Protein AF-A0A6L2PWD6-F1 (afdb_monomer_lite)

Organism: Coptotermes formosanus (NCBI:txid36987)

Sequence (411 aa):
MPAVRTTLQFIATTRFLRISVSFCFNKLVTSASYWLQGIKLAVLQILGAVCVGLIATYVKHRNPLYYTEVLFFLLVATAFLITTTCLLLSSFLSFITASMIHKTLFEVLYHAVAFILYLVAGIVLLVEIKNHDRYDYYKAYLAAAIIGLVNAALYILSTVFAIRTYRGAALLVLTFEDEECLKTSQILQLRYVHERRSEPHCADDDRLDHTSVHRSSRMSQPVVMGKRIVGRPRIVTVGQGGVESGRGGLHCCCCTCCTCVNLQFLRTLEGRLKLCEVLLAAVCQSLVLNYGTSHSQTLGPSYDGFLTTVSSCLLTASTLLACYLLSAKSIGLLRSSLFETLFNAVAALLYFSSSSYLSYAVNVFLRPLYLVTPFFQVYPAMTAVYILGLVLGVLHGYDAYLAYGQFRGYG

Structure (mmCIF, N/CA/C/O backbone):
data_AF-A0A6L2PWD6-F1
#
_entry.id   AF-A0A6L2PWD6-F1
#
loop_
_atom_site.group_PDB
_atom_site.id
_atom_site.type_symbol
_atom_site.label_atom_id
_atom_site.label_alt_id
_atom_site.label_comp_id
_atom_site.label_asym_id
_atom_site.label_entity_id
_atom_site.label_seq_id
_atom_site.pdbx_PDB_ins_code
_atom_site.Cartn_x
_atom_site.Cartn_y
_atom_site.Cartn_z
_atom_site.occupancy
_atom_site.B_iso_or_equiv
_atom_site.auth_seq_id
_atom_site.auth_comp_id
_atom_site.auth_asym_id
_atom_site.auth_atom_id
_atom_site.pdbx_PDB_model_num
ATOM 1 N N . MET A 1 1 ? -33.132 11.029 63.924 1.00 52.91 1 MET A N 1
ATOM 2 C CA . MET A 1 1 ? -31.901 10.511 63.279 1.00 52.91 1 MET A CA 1
ATOM 3 C C . MET A 1 1 ? -31.455 11.393 62.096 1.00 52.91 1 MET A C 1
ATOM 5 O O . MET A 1 1 ? -31.607 10.990 60.950 1.00 52.91 1 MET A O 1
ATOM 9 N N . PRO A 1 2 ? -30.923 12.606 62.331 1.00 53.41 2 PRO A N 1
ATOM 10 C CA . PRO A 1 2 ? -30.454 13.494 61.256 1.00 53.41 2 PRO A CA 1
ATOM 11 C C . PRO A 1 2 ? -28.992 13.250 60.819 1.00 53.41 2 PRO A C 1
ATOM 13 O O . PRO A 1 2 ? -28.627 13.608 59.705 1.00 53.41 2 PRO A O 1
ATOM 16 N N . ALA A 1 3 ? -28.171 12.587 61.645 1.00 49.97 3 ALA A N 1
ATOM 17 C CA . ALA A 1 3 ? -26.729 12.426 61.407 1.00 49.97 3 ALA A CA 1
ATOM 18 C C . ALA A 1 3 ? -26.349 11.434 60.284 1.00 49.97 3 ALA A C 1
ATOM 20 O O . ALA A 1 3 ? -25.273 11.544 59.706 1.00 49.97 3 ALA A O 1
ATOM 21 N N . VAL A 1 4 ? -27.229 10.483 59.944 1.00 53.06 4 VAL A N 1
ATOM 22 C CA . VAL A 1 4 ? -26.974 9.472 58.892 1.00 53.06 4 VAL A CA 1
ATOM 23 C C . VAL A 1 4 ? -27.249 10.033 57.488 1.00 53.06 4 VAL A C 1
ATOM 25 O O . VAL A 1 4 ? -26.661 9.600 56.497 1.00 53.06 4 VAL A O 1
ATOM 28 N N . ARG A 1 5 ? -28.123 11.044 57.379 1.00 51.94 5 ARG A N 1
ATOM 29 C CA . ARG A 1 5 ? -28.508 11.638 56.088 1.00 51.94 5 ARG A CA 1
ATOM 30 C C . ARG A 1 5 ? -27.411 12.543 55.520 1.00 51.94 5 ARG A C 1
ATOM 32 O O . ARG A 1 5 ? -27.207 12.569 54.309 1.00 51.94 5 ARG A O 1
ATOM 39 N N . THR A 1 6 ? -26.676 13.233 56.391 1.00 53.25 6 THR A N 1
ATOM 40 C CA . THR A 1 6 ? -25.564 14.121 56.022 1.00 53.25 6 THR A CA 1
ATOM 41 C C . THR A 1 6 ? -24.318 13.354 55.578 1.00 53.25 6 THR A C 1
ATOM 43 O O . THR A 1 6 ? -23.662 13.764 54.622 1.00 53.25 6 THR A O 1
ATOM 46 N N . THR A 1 7 ? -24.022 12.195 56.173 1.00 56.25 7 THR A N 1
ATOM 47 C CA . THR A 1 7 ? -22.880 11.350 55.770 1.00 56.25 7 THR A CA 1
ATOM 48 C C . THR A 1 7 ? -23.077 10.726 54.384 1.00 56.25 7 THR A C 1
ATOM 50 O O . THR A 1 7 ? -22.146 10.700 53.579 1.00 56.25 7 THR A O 1
ATOM 53 N N . LEU A 1 8 ? -24.299 10.299 54.050 1.00 52.94 8 LEU A N 1
ATOM 54 C CA . LEU A 1 8 ? -24.634 9.755 52.726 1.00 52.94 8 LEU A CA 1
ATOM 55 C C . LEU A 1 8 ? -24.554 10.808 51.609 1.00 52.94 8 LEU A C 1
ATOM 57 O O . LEU A 1 8 ? -24.050 10.511 50.524 1.00 52.94 8 LEU A O 1
ATOM 61 N N . GLN A 1 9 ? -24.975 12.051 51.873 1.00 51.41 9 GLN A N 1
ATOM 62 C CA . GLN A 1 9 ? -24.826 13.148 50.908 1.00 51.41 9 GLN A CA 1
ATOM 63 C C . GLN A 1 9 ? -23.359 13.531 50.676 1.00 51.41 9 GLN A C 1
ATOM 65 O O . GLN A 1 9 ? -22.987 13.829 49.539 1.00 51.41 9 GLN A O 1
ATOM 70 N N . PHE A 1 10 ? -22.513 13.458 51.709 1.00 49.25 10 PHE A N 1
ATOM 71 C CA . PHE A 1 10 ? -21.080 13.747 51.598 1.00 49.25 10 PHE A CA 1
ATOM 72 C C . PHE A 1 10 ? -20.318 12.668 50.803 1.00 49.25 10 PHE A C 1
ATOM 74 O O . PHE A 1 10 ? -19.441 12.976 49.994 1.00 49.25 10 PHE A O 1
ATOM 81 N N . ILE A 1 11 ? -20.690 11.390 50.950 1.00 55.94 11 ILE A N 1
ATOM 82 C CA . ILE A 1 11 ? -20.108 10.284 50.165 1.00 55.94 11 ILE A CA 1
ATOM 83 C C . ILE A 1 11 ? -20.563 10.345 48.697 1.00 55.94 11 ILE A C 1
ATOM 85 O O . ILE A 1 11 ? -19.766 10.110 47.786 1.00 55.94 11 ILE A O 1
ATOM 89 N N . ALA A 1 12 ? -21.827 10.696 48.443 1.00 49.12 12 ALA A N 1
ATOM 90 C CA . ALA A 1 12 ? -22.337 10.848 47.082 1.00 49.12 12 ALA A CA 1
ATOM 91 C C . ALA A 1 12 ? -21.657 12.012 46.340 1.00 49.12 12 ALA A C 1
ATOM 93 O O . ALA A 1 12 ? -21.231 11.844 45.198 1.00 49.12 12 ALA A O 1
ATOM 94 N N . THR A 1 13 ? -21.481 13.163 46.997 1.00 47.75 13 THR A N 1
ATOM 95 C CA . THR A 1 13 ? -20.824 14.341 46.401 1.00 47.75 13 THR A CA 1
ATOM 96 C C . THR A 1 13 ? -19.326 14.136 46.187 1.00 47.75 13 THR A C 1
ATOM 98 O O . THR A 1 13 ? -18.823 14.490 45.124 1.00 47.75 13 THR A O 1
ATOM 101 N N . THR A 1 14 ? -18.612 13.484 47.111 1.00 47.94 14 THR A N 1
ATOM 102 C CA . THR A 1 14 ? -17.181 13.158 46.924 1.00 47.94 14 THR A CA 1
ATOM 103 C C . THR A 1 14 ? -16.942 12.133 45.810 1.00 47.94 14 THR A C 1
ATOM 105 O O . THR A 1 14 ? -15.979 12.274 45.049 1.00 47.94 14 THR A O 1
ATOM 108 N N . ARG A 1 15 ? -17.834 11.146 45.632 1.00 46.97 15 ARG A N 1
ATOM 109 C CA . ARG A 1 15 ? -17.789 10.230 44.475 1.00 46.97 15 ARG A CA 1
ATOM 110 C C . ARG A 1 15 ? -18.096 10.951 43.160 1.00 46.97 15 ARG A C 1
ATOM 112 O O . ARG A 1 15 ? -17.385 10.731 42.183 1.00 46.97 15 ARG A O 1
ATOM 119 N N . PHE A 1 16 ? -19.078 11.852 43.141 1.00 45.06 16 PHE A N 1
ATOM 120 C CA . PHE A 1 16 ? -19.415 12.638 41.948 1.00 45.06 16 PHE A CA 1
ATOM 121 C C . PHE A 1 16 ? -18.285 13.602 41.548 1.00 45.06 16 PHE A C 1
ATOM 123 O O . PHE A 1 16 ? -17.972 13.726 40.365 1.00 45.06 16 PHE A O 1
ATOM 130 N N . LEU A 1 17 ? -17.604 14.219 42.524 1.00 41.97 17 LEU A N 1
ATOM 131 C CA . LEU A 1 17 ? -16.454 15.094 42.275 1.00 41.97 17 LEU A CA 1
ATOM 132 C C . LEU A 1 17 ? -15.250 14.311 41.729 1.00 41.97 17 LEU A C 1
ATOM 134 O O . LEU A 1 17 ? -14.624 14.758 40.771 1.00 41.97 17 LEU A O 1
ATOM 138 N N . ARG A 1 18 ? -14.956 13.116 42.269 1.00 45.34 18 ARG A N 1
ATOM 139 C CA . ARG A 1 18 ? -13.906 12.231 41.721 1.00 45.34 18 ARG A CA 1
ATOM 140 C C . ARG A 1 18 ? -14.203 11.806 40.285 1.00 45.34 18 ARG A C 1
ATOM 142 O O . ARG A 1 18 ? -13.288 11.805 39.467 1.00 45.34 18 ARG A O 1
ATOM 149 N N . ILE A 1 19 ? -15.459 11.487 39.971 1.00 51.38 19 ILE A N 1
ATOM 150 C CA . ILE A 1 19 ? -15.873 11.106 38.614 1.00 51.38 19 ILE A CA 1
ATOM 151 C C . ILE A 1 19 ? -15.747 12.304 37.665 1.00 51.38 19 ILE A C 1
ATOM 153 O O . ILE A 1 19 ? -15.137 12.162 36.611 1.00 51.38 19 ILE A O 1
ATOM 157 N N . SER A 1 20 ? -16.216 13.497 38.047 1.00 42.19 20 SER A N 1
ATOM 158 C CA . SER A 1 20 ? -16.103 14.705 37.211 1.00 42.19 20 SER A CA 1
ATOM 159 C C . SER A 1 20 ? -14.659 15.164 36.991 1.00 42.19 20 SER A C 1
ATOM 161 O O . SER A 1 20 ? -14.301 15.514 35.867 1.00 42.19 20 SER A O 1
ATOM 163 N N . VAL A 1 21 ? -13.806 15.132 38.021 1.00 48.25 21 VAL A N 1
ATOM 164 C CA . VAL A 1 21 ? -12.384 15.505 37.893 1.00 48.25 21 VAL A CA 1
ATOM 165 C C . VAL A 1 21 ? -11.630 14.471 37.055 1.00 48.25 21 VAL A C 1
ATOM 167 O O . VAL A 1 21 ? -10.855 14.851 36.180 1.00 48.25 21 VAL A O 1
ATOM 170 N N . SER A 1 22 ? -11.914 13.177 37.234 1.00 46.53 22 SER A N 1
ATOM 171 C CA . SER A 1 22 ? -11.350 12.117 36.392 1.00 46.53 22 SER A CA 1
ATOM 172 C C . SER A 1 22 ? -11.818 12.234 34.937 1.00 46.53 22 SER A C 1
ATOM 174 O O . SER A 1 22 ? -11.006 12.085 34.030 1.00 46.53 22 SER A O 1
ATOM 176 N N . PHE A 1 23 ? -13.081 12.597 34.688 1.00 46.75 23 PHE A N 1
ATOM 177 C CA . PHE A 1 23 ? -13.631 12.786 33.340 1.00 46.75 23 PHE A CA 1
ATOM 178 C C . PHE A 1 23 ? -13.054 14.024 32.635 1.00 46.75 23 PHE A C 1
ATOM 180 O O . PHE A 1 23 ? -12.768 13.980 31.438 1.00 46.75 23 PHE A O 1
ATOM 187 N N . CYS A 1 24 ? -12.837 15.118 33.373 1.00 41.25 24 CYS A N 1
ATOM 188 C CA . CYS A 1 24 ? -12.246 16.347 32.842 1.00 41.25 24 CYS A CA 1
ATOM 189 C C . CYS A 1 24 ? -10.737 16.185 32.580 1.00 41.25 24 CYS A C 1
ATOM 191 O O . CYS A 1 24 ? -10.249 16.574 31.520 1.00 41.25 24 CYS A O 1
ATOM 193 N N . PHE A 1 25 ? -10.015 15.510 33.483 1.00 46.34 25 PHE A N 1
ATOM 194 C CA . PHE A 1 25 ? -8.603 15.169 33.298 1.00 46.34 25 PHE A CA 1
ATOM 195 C C . PHE A 1 25 ? -8.406 14.163 32.154 1.00 46.34 25 PHE A C 1
ATOM 197 O O . PHE A 1 25 ? -7.525 14.359 31.321 1.00 46.34 25 PHE A O 1
ATOM 204 N N . ASN A 1 26 ? -9.282 13.156 32.016 1.00 51.09 26 ASN A N 1
ATOM 205 C CA . ASN A 1 26 ? -9.269 12.272 30.847 1.00 51.09 26 ASN A CA 1
ATOM 206 C C . ASN A 1 26 ? -9.539 13.046 29.556 1.00 51.09 26 ASN A C 1
ATOM 208 O O . ASN A 1 26 ? -8.840 12.823 28.576 1.00 51.09 26 ASN A O 1
ATOM 212 N N . LYS A 1 27 ? -10.496 13.984 29.525 1.00 47.41 27 LYS A N 1
ATOM 213 C CA . LYS A 1 27 ? -10.751 14.815 28.332 1.00 47.41 27 LYS A CA 1
ATOM 214 C C . LYS A 1 27 ? -9.564 15.710 27.950 1.00 47.41 27 LYS A C 1
ATOM 216 O O . LYS A 1 27 ? -9.319 15.890 26.760 1.00 47.41 27 LYS A O 1
ATOM 221 N N . LEU A 1 28 ? -8.822 16.235 28.925 1.00 46.72 28 LEU A N 1
ATOM 222 C CA . LEU A 1 28 ? -7.662 17.103 28.686 1.00 46.72 28 LEU A CA 1
ATOM 223 C C . LEU A 1 28 ? -6.397 16.314 28.289 1.00 46.72 28 LEU A C 1
ATOM 225 O O . LEU A 1 28 ? -5.666 16.713 27.387 1.00 46.72 28 LEU A O 1
ATOM 229 N N . VAL A 1 29 ? -6.152 15.162 28.918 1.00 56.53 29 VAL A N 1
ATOM 230 C CA . VAL A 1 29 ? -5.028 14.273 28.569 1.00 56.53 29 VAL A CA 1
ATOM 231 C C . VAL A 1 29 ? -5.265 13.591 27.221 1.00 56.53 29 VAL A C 1
ATOM 233 O O . VAL A 1 29 ? -4.333 13.430 26.429 1.00 56.53 29 VAL A O 1
ATOM 236 N N . THR A 1 30 ? -6.515 13.229 26.918 1.00 56.75 30 THR A N 1
ATOM 237 C CA . THR A 1 30 ? -6.863 12.673 25.607 1.00 56.75 30 THR A CA 1
ATOM 238 C C . THR A 1 30 ? -6.710 13.719 24.508 1.00 56.75 30 THR A C 1
ATOM 240 O O . THR A 1 30 ? -6.060 13.411 23.514 1.00 56.75 30 THR A O 1
ATOM 243 N N . SER A 1 31 ? -7.175 14.963 24.700 1.00 58.38 31 SER A N 1
ATOM 244 C CA . SER A 1 31 ? -7.004 16.025 23.696 1.00 58.38 31 SER A CA 1
ATOM 245 C C . SER A 1 31 ? -5.532 16.284 23.356 1.00 58.38 31 SER A C 1
ATOM 247 O O . SER A 1 31 ? -5.183 16.277 22.177 1.00 58.38 31 SER A O 1
ATOM 249 N N . ALA A 1 32 ? -4.650 16.403 24.352 1.00 62.75 32 ALA A N 1
ATOM 250 C CA . ALA A 1 32 ? -3.212 16.589 24.131 1.00 62.75 32 ALA A CA 1
ATOM 251 C C . ALA A 1 32 ? -2.544 15.388 23.428 1.00 62.75 32 ALA A C 1
ATOM 253 O O . ALA A 1 32 ? -1.686 15.568 22.561 1.00 62.75 32 ALA A O 1
ATOM 254 N N . SER A 1 33 ? -2.967 14.162 23.752 1.00 64.44 33 SER A N 1
ATOM 255 C CA . SER A 1 33 ? -2.439 12.940 23.129 1.00 64.44 33 SER A CA 1
ATOM 256 C C . SER A 1 33 ? -2.807 12.834 21.642 1.00 64.44 33 SER A C 1
ATOM 258 O O . SER A 1 33 ? -1.987 12.373 20.847 1.00 64.44 33 SER A O 1
ATOM 260 N N . TYR A 1 34 ? -3.994 13.309 21.240 1.00 65.69 34 TYR A N 1
ATOM 261 C CA . TYR A 1 34 ? -4.423 13.315 19.833 1.00 65.69 34 TYR A CA 1
ATOM 262 C C . TYR A 1 34 ? -3.599 14.268 18.971 1.00 65.69 34 TYR A C 1
ATOM 264 O O . TYR A 1 34 ? -3.150 13.883 17.891 1.00 65.69 34 TYR A O 1
ATOM 272 N N . TRP A 1 35 ? -3.362 15.489 19.455 1.00 69.88 35 TRP A N 1
ATOM 273 C CA . TRP A 1 35 ? -2.534 16.466 18.744 1.00 69.88 35 TRP A CA 1
ATOM 274 C C . TRP A 1 35 ? -1.108 15.958 18.566 1.00 69.88 35 TRP A C 1
ATOM 276 O O . TRP A 1 35 ? -0.559 16.031 17.469 1.00 69.88 35 TRP A O 1
ATOM 286 N N . LEU A 1 36 ? -0.536 15.362 19.613 1.00 73.38 36 LEU A N 1
ATOM 287 C CA . LEU A 1 36 ? 0.800 14.786 19.544 1.00 73.38 36 LEU A CA 1
ATOM 288 C C . LEU A 1 36 ? 0.881 13.653 18.509 1.00 73.38 36 LEU A C 1
ATOM 290 O O . LEU A 1 36 ? 1.866 13.558 17.781 1.00 73.38 36 LEU A O 1
ATOM 294 N N . GLN A 1 37 ? -0.151 12.812 18.412 1.00 73.25 37 GLN A N 1
ATOM 295 C CA . GLN A 1 37 ? -0.189 11.719 17.443 1.00 73.25 37 GLN A CA 1
ATOM 296 C C . GLN A 1 37 ? -0.350 12.223 16.004 1.00 73.25 37 GLN A C 1
ATOM 298 O O . GLN A 1 37 ? 0.403 11.807 15.124 1.00 73.25 37 GLN A O 1
ATOM 303 N N . GLY A 1 38 ? -1.263 13.168 15.769 1.00 76.44 38 GLY A N 1
ATOM 304 C CA . GLY A 1 38 ? -1.427 13.798 14.457 1.00 76.44 38 GLY A CA 1
ATOM 305 C C . GLY A 1 38 ? -0.142 14.474 13.974 1.00 76.44 38 GLY A C 1
ATOM 306 O O . GLY A 1 38 ? 0.247 14.299 12.821 1.00 76.44 38 GLY A O 1
ATOM 307 N N . ILE A 1 39 ? 0.572 15.166 14.871 1.00 80.69 39 ILE A N 1
ATOM 308 C CA . ILE A 1 39 ? 1.864 15.797 14.564 1.00 80.69 39 ILE A CA 1
ATOM 309 C C . ILE A 1 39 ? 2.920 14.748 14.197 1.00 80.69 39 ILE A C 1
ATOM 311 O O . ILE A 1 39 ? 3.618 14.928 13.202 1.00 80.69 39 ILE A O 1
ATOM 315 N N . LYS A 1 40 ? 3.027 13.633 14.937 1.00 84.12 40 LYS A N 1
ATOM 316 C CA . LYS A 1 40 ? 3.969 12.548 14.596 1.00 84.12 40 LYS A CA 1
ATOM 317 C C . LYS A 1 40 ? 3.725 12.014 13.188 1.00 84.12 40 LYS A C 1
ATOM 319 O O . LYS A 1 40 ? 4.667 11.929 12.403 1.00 84.12 40 LYS A O 1
ATOM 324 N N . LEU A 1 41 ? 2.472 11.689 12.859 1.00 83.06 41 LEU A N 1
ATOM 325 C CA . LEU A 1 41 ? 2.127 11.188 11.528 1.00 83.06 41 LEU A CA 1
ATOM 326 C C . LEU A 1 41 ? 2.394 12.245 10.448 1.00 83.06 41 LEU A C 1
ATOM 328 O O . LEU A 1 41 ? 2.898 11.898 9.386 1.00 83.06 41 LEU A O 1
ATOM 332 N N . ALA A 1 42 ? 2.120 13.525 10.717 1.00 85.00 42 ALA A N 1
ATOM 333 C CA . ALA A 1 42 ? 2.404 14.608 9.778 1.00 85.00 42 ALA A CA 1
ATOM 334 C C . ALA A 1 42 ? 3.911 14.763 9.503 1.00 85.00 42 ALA A C 1
ATOM 336 O O . ALA A 1 42 ? 4.309 14.914 8.351 1.00 85.00 42 ALA A O 1
ATOM 337 N N . VAL A 1 43 ? 4.762 14.666 10.530 1.00 88.38 43 VAL A N 1
ATOM 338 C CA . VAL A 1 43 ? 6.226 14.715 10.366 1.00 88.38 43 VAL A CA 1
ATOM 339 C C . VAL A 1 43 ? 6.727 13.526 9.540 1.00 88.38 43 VAL A C 1
ATOM 341 O O . VAL A 1 43 ? 7.479 13.723 8.584 1.00 88.38 43 VAL A O 1
ATOM 344 N N . LEU A 1 44 ? 6.272 12.307 9.856 1.00 88.81 44 LEU A N 1
ATOM 345 C CA . LEU A 1 44 ? 6.605 11.094 9.094 1.00 88.81 44 LEU A CA 1
ATOM 346 C C . LEU A 1 44 ? 6.163 11.207 7.626 1.00 88.81 44 LEU A C 1
ATOM 348 O O . LEU A 1 44 ? 6.909 10.844 6.716 1.00 88.81 44 LEU A O 1
ATOM 352 N N . GLN A 1 45 ? 4.972 11.762 7.393 1.00 89.75 45 GLN A N 1
ATOM 353 C CA . GLN A 1 45 ? 4.418 11.996 6.063 1.00 89.75 45 GLN A CA 1
ATOM 354 C C . GLN A 1 45 ? 5.255 12.996 5.259 1.00 89.75 45 GLN A C 1
ATOM 356 O O . GLN A 1 45 ? 5.551 12.743 4.093 1.00 89.75 45 GLN A O 1
ATOM 361 N N . ILE A 1 46 ? 5.650 14.121 5.863 1.00 91.81 46 ILE A N 1
ATOM 362 C CA . ILE A 1 46 ? 6.460 15.146 5.190 1.00 91.81 46 ILE A CA 1
ATOM 363 C C . ILE A 1 46 ? 7.822 14.566 4.800 1.00 91.81 46 ILE A C 1
ATOM 365 O O . ILE A 1 46 ? 8.239 14.711 3.652 1.00 91.81 46 ILE A O 1
ATOM 369 N N . LEU A 1 47 ? 8.492 13.857 5.713 1.00 89.75 47 LEU A N 1
ATOM 370 C CA . LEU A 1 47 ? 9.780 13.219 5.421 1.00 89.75 47 LEU A CA 1
ATOM 371 C C . LEU A 1 47 ? 9.654 12.152 4.327 1.00 89.75 47 LEU A C 1
ATOM 373 O O . LEU A 1 47 ? 10.471 12.116 3.407 1.00 89.75 47 LEU A O 1
ATOM 377 N N . GLY A 1 48 ? 8.601 11.332 4.374 1.00 88.38 48 GLY A N 1
ATOM 378 C CA . GLY A 1 48 ? 8.296 10.367 3.319 1.00 88.38 48 GLY A CA 1
ATOM 379 C C . GLY A 1 48 ? 8.066 11.033 1.958 1.00 88.38 48 GLY A C 1
ATOM 380 O O . GLY A 1 48 ? 8.616 10.577 0.956 1.00 88.38 48 GLY A O 1
ATOM 381 N N . ALA A 1 49 ? 7.312 12.135 1.915 1.00 90.50 49 ALA A N 1
ATOM 382 C CA . ALA A 1 49 ? 7.031 12.872 0.684 1.00 90.50 49 ALA A CA 1
ATOM 383 C C . ALA A 1 49 ? 8.305 13.484 0.086 1.00 90.50 49 ALA A C 1
ATOM 385 O O . ALA A 1 49 ? 8.516 13.404 -1.125 1.00 90.50 49 ALA A O 1
ATOM 386 N N . VAL A 1 50 ? 9.184 14.032 0.933 1.00 92.00 50 VAL A N 1
ATOM 387 C CA . VAL A 1 50 ? 10.499 14.541 0.518 1.00 92.00 50 VAL A CA 1
ATOM 388 C C . VAL A 1 50 ? 11.358 13.414 -0.061 1.00 92.00 50 VAL A C 1
ATOM 390 O O . VAL A 1 50 ? 11.934 13.596 -1.132 1.00 92.00 50 VAL A O 1
ATOM 393 N N . CYS A 1 51 ? 11.395 12.234 0.570 1.00 88.50 51 CYS A N 1
ATOM 394 C CA . CYS A 1 51 ? 12.105 11.067 0.031 1.00 88.50 51 CYS A CA 1
ATOM 395 C C . CYS A 1 51 ? 11.598 10.669 -1.359 1.00 88.50 51 CYS A C 1
ATOM 397 O O . CYS A 1 51 ? 12.396 10.503 -2.282 1.00 88.50 51 CYS A O 1
ATOM 399 N N . VAL A 1 52 ? 10.279 10.528 -1.520 1.00 89.25 52 VAL A N 1
ATOM 400 C CA . VAL A 1 52 ? 9.675 10.143 -2.804 1.00 89.25 52 VAL A CA 1
ATOM 401 C C . VAL A 1 52 ? 9.947 11.207 -3.872 1.00 89.25 52 VAL A C 1
ATOM 403 O O . VAL A 1 52 ? 10.352 10.858 -4.978 1.00 89.25 52 VAL A O 1
ATOM 406 N N . GLY A 1 53 ? 9.803 12.495 -3.543 1.00 86.69 53 GLY A N 1
ATOM 407 C CA . GLY A 1 53 ? 10.072 13.602 -4.467 1.00 86.69 53 GLY A CA 1
ATOM 408 C C . GLY A 1 53 ? 11.539 13.689 -4.901 1.00 86.69 53 GLY A C 1
ATOM 409 O O . GLY A 1 53 ? 11.828 13.874 -6.088 1.00 86.69 53 GLY A O 1
ATOM 410 N N . LEU A 1 54 ? 12.475 13.490 -3.967 1.00 86.88 54 LEU A N 1
ATOM 411 C CA . LEU A 1 54 ? 13.904 13.420 -4.278 1.00 86.88 54 LEU A CA 1
ATOM 412 C C . LEU A 1 54 ? 14.193 12.245 -5.212 1.00 86.88 54 LEU A C 1
ATOM 414 O O . LEU A 1 54 ? 14.798 12.434 -6.255 1.00 86.88 54 LEU A O 1
ATOM 418 N N . ILE A 1 55 ? 13.719 11.038 -4.921 1.00 84.19 55 ILE A N 1
ATOM 419 C CA . ILE A 1 55 ? 13.996 9.898 -5.805 1.00 84.19 55 ILE A CA 1
ATOM 420 C C . ILE A 1 55 ? 13.344 10.090 -7.186 1.00 84.19 55 ILE A C 1
ATOM 422 O O . ILE A 1 55 ? 14.004 9.886 -8.206 1.00 84.19 55 ILE A O 1
ATOM 426 N N . ALA A 1 56 ? 12.091 10.552 -7.239 1.00 81.69 56 ALA A N 1
ATOM 427 C CA . ALA A 1 56 ? 11.342 10.722 -8.485 1.00 81.69 56 ALA A CA 1
ATOM 428 C C . ALA A 1 56 ? 11.993 11.722 -9.458 1.00 81.69 56 ALA A C 1
ATOM 430 O O . ALA A 1 56 ? 12.013 11.483 -10.666 1.00 81.69 56 ALA A O 1
ATOM 431 N N . THR A 1 57 ? 12.569 12.818 -8.954 1.00 81.56 57 THR A N 1
ATOM 432 C CA . THR A 1 57 ? 13.242 13.822 -9.802 1.00 81.56 57 THR A CA 1
ATOM 433 C C . THR A 1 57 ? 14.514 13.280 -10.461 1.00 81.56 57 THR A C 1
ATOM 435 O O . THR A 1 57 ? 14.797 13.602 -11.618 1.00 81.56 57 THR A O 1
ATOM 438 N N . TYR A 1 58 ? 15.247 12.400 -9.775 1.00 75.56 58 TYR A N 1
ATOM 439 C CA . TYR A 1 58 ? 16.519 11.854 -10.258 1.00 75.56 58 TYR A CA 1
ATOM 440 C C . TYR A 1 58 ? 16.389 10.528 -11.029 1.00 75.56 58 TYR A C 1
ATOM 442 O O . TYR A 1 58 ? 17.318 10.143 -11.742 1.00 75.56 58 TYR A O 1
ATOM 450 N N . VAL A 1 59 ? 15.237 9.848 -10.966 1.00 69.56 59 VAL A N 1
ATOM 451 C CA . VAL A 1 59 ? 14.950 8.647 -11.780 1.00 69.56 59 VAL A CA 1
ATOM 452 C C . VAL A 1 59 ? 14.900 8.963 -13.284 1.00 69.56 59 VAL A C 1
ATOM 454 O O . VAL A 1 59 ? 15.300 8.129 -14.092 1.00 69.56 59 VAL A O 1
ATOM 457 N N . LYS A 1 60 ? 14.516 10.187 -13.678 1.00 62.72 60 LYS A N 1
ATOM 458 C CA . LYS A 1 60 ? 14.335 10.592 -15.089 1.00 62.72 60 LYS A CA 1
ATOM 459 C C . LYS A 1 60 ? 15.610 10.527 -15.958 1.00 62.72 60 LYS A C 1
ATOM 461 O O . LYS A 1 60 ? 15.498 10.483 -17.176 1.00 62.72 60 LYS A O 1
ATOM 466 N N . HIS A 1 61 ? 16.806 10.515 -15.364 1.00 58.25 61 HIS A N 1
ATOM 467 C CA . HIS A 1 61 ? 18.089 10.634 -16.083 1.00 58.25 61 HIS A CA 1
ATOM 468 C C . HIS A 1 61 ? 18.914 9.326 -16.142 1.00 58.25 61 HIS A C 1
ATOM 470 O O . HIS A 1 61 ? 20.139 9.382 -16.239 1.00 58.25 61 HIS A O 1
ATOM 476 N N . ARG A 1 62 ? 18.302 8.138 -16.013 1.00 56.84 62 ARG A N 1
ATOM 477 C CA . ARG A 1 62 ? 19.052 6.936 -15.591 1.00 56.84 62 ARG A CA 1
ATOM 478 C C . ARG A 1 62 ? 19.430 5.874 -16.622 1.00 56.84 62 ARG A C 1
ATOM 480 O O . ARG A 1 62 ? 18.684 5.533 -17.529 1.00 56.84 62 ARG A O 1
ATOM 487 N N . ASN A 1 63 ? 20.577 5.261 -16.295 1.00 55.53 63 ASN A N 1
ATOM 488 C CA . ASN A 1 63 ? 21.123 3.996 -16.787 1.00 55.53 63 ASN A CA 1
ATOM 489 C C . ASN A 1 63 ? 20.479 2.772 -16.079 1.00 55.53 63 ASN A C 1
ATOM 491 O O . ASN A 1 63 ? 20.196 2.860 -14.880 1.00 55.53 63 ASN A O 1
ATOM 495 N N . PRO A 1 64 ? 20.316 1.620 -16.764 1.00 57.19 64 PRO A N 1
ATOM 496 C CA . PRO A 1 64 ? 19.590 0.429 -16.280 1.00 57.19 64 PRO A CA 1
ATOM 497 C C . PRO A 1 64 ? 20.137 -0.233 -15.005 1.00 57.19 64 PRO A C 1
ATOM 499 O O . PRO A 1 64 ? 19.367 -0.827 -14.258 1.00 57.19 64 PRO A O 1
ATOM 502 N N . LEU A 1 65 ? 21.443 -0.133 -14.736 1.00 52.62 65 LEU A N 1
ATOM 503 C CA . LEU A 1 65 ? 22.113 -0.931 -13.695 1.00 52.62 65 LEU A CA 1
ATOM 504 C C . LEU A 1 65 ? 21.721 -0.570 -12.248 1.00 52.62 65 LEU A C 1
ATOM 506 O O . LEU A 1 65 ? 21.805 -1.420 -11.377 1.00 52.62 65 LEU A O 1
ATOM 510 N N . TYR A 1 66 ? 21.243 0.652 -11.989 1.00 58.44 66 TYR A N 1
ATOM 511 C CA . TYR A 1 66 ? 20.947 1.152 -10.629 1.00 58.44 66 TYR A CA 1
ATOM 512 C C . TYR A 1 66 ? 19.461 1.116 -10.267 1.00 58.44 66 TYR A C 1
ATOM 514 O O . TYR A 1 66 ? 19.017 1.764 -9.314 1.00 58.44 66 TYR A O 1
ATOM 522 N N . TYR A 1 67 ? 18.649 0.498 -11.117 1.00 74.25 67 TYR A N 1
ATOM 523 C CA . TYR A 1 67 ? 17.206 0.658 -11.058 1.00 74.25 67 TYR A CA 1
ATOM 524 C C . TYR A 1 67 ? 16.580 -0.167 -9.925 1.00 74.25 67 TYR A C 1
ATOM 526 O O . TYR A 1 67 ? 15.661 0.325 -9.284 1.00 74.25 67 TYR A O 1
ATOM 534 N N . THR A 1 68 ? 17.115 -1.348 -9.598 1.00 82.94 68 THR A N 1
ATOM 535 C CA . THR A 1 68 ? 16.526 -2.270 -8.608 1.00 82.94 68 THR A CA 1
ATOM 536 C C . THR A 1 68 ? 16.531 -1.722 -7.182 1.00 82.94 68 THR A C 1
ATOM 538 O O . THR A 1 68 ? 15.472 -1.649 -6.563 1.00 82.94 68 THR A O 1
ATOM 541 N N . GLU A 1 69 ? 17.678 -1.270 -6.673 1.00 86.81 69 GLU A N 1
ATOM 542 C CA . GLU A 1 69 ? 17.802 -0.837 -5.268 1.00 86.81 69 GLU A CA 1
ATOM 543 C C . GLU A 1 69 ? 17.024 0.448 -4.986 1.00 86.81 69 GLU A C 1
ATOM 545 O O . GLU A 1 69 ? 16.384 0.627 -3.948 1.00 86.81 69 GLU A O 1
ATOM 550 N N . VAL A 1 70 ? 17.032 1.352 -5.963 1.00 87.62 70 VAL A N 1
ATOM 551 C CA . VAL A 1 70 ? 16.304 2.616 -5.873 1.00 87.62 70 VAL A CA 1
ATOM 552 C C . VAL A 1 70 ? 14.808 2.378 -6.021 1.00 87.62 70 VAL A C 1
ATOM 554 O O . VAL A 1 70 ? 14.028 3.003 -5.303 1.00 87.62 70 VAL A O 1
ATOM 557 N N . LEU A 1 71 ? 14.402 1.447 -6.887 1.00 87.88 71 LEU A N 1
ATOM 558 C CA . LEU A 1 71 ? 13.016 1.010 -6.976 1.00 87.88 71 LEU A CA 1
ATOM 559 C C . LEU A 1 71 ? 12.562 0.396 -5.650 1.00 87.88 71 LEU A C 1
ATOM 561 O O . LEU A 1 71 ? 11.509 0.781 -5.158 1.00 87.88 71 LEU A O 1
ATOM 565 N N . PHE A 1 72 ? 13.361 -0.464 -5.012 1.00 91.88 72 PHE A N 1
ATOM 566 C CA . PHE A 1 72 ? 13.030 -1.022 -3.698 1.00 91.88 72 PHE A CA 1
ATOM 567 C C . PHE A 1 72 ? 12.796 0.075 -2.648 1.00 91.88 72 PHE A C 1
ATOM 569 O O . PHE A 1 72 ? 11.757 0.084 -1.983 1.00 91.88 72 PHE A O 1
ATOM 576 N N . PHE A 1 73 ? 13.699 1.056 -2.557 1.00 92.62 73 PHE A N 1
ATOM 577 C CA . PHE A 1 73 ? 13.521 2.203 -1.664 1.00 92.62 73 PHE A CA 1
ATOM 578 C C . PHE A 1 73 ? 12.271 3.030 -2.004 1.00 92.62 73 PHE A C 1
ATOM 580 O O . PHE A 1 73 ? 11.527 3.423 -1.104 1.00 92.62 73 PHE A O 1
ATOM 587 N N . LEU A 1 74 ? 12.002 3.269 -3.291 1.00 90.88 74 LEU A N 1
ATOM 588 C CA . LEU A 1 74 ? 10.818 3.996 -3.752 1.00 90.88 74 LEU A CA 1
ATOM 589 C C . LEU A 1 74 ? 9.521 3.251 -3.403 1.00 90.88 74 LEU A C 1
ATOM 591 O O . LEU A 1 74 ? 8.569 3.881 -2.940 1.00 90.88 74 LEU A O 1
ATOM 595 N N . LEU A 1 75 ? 9.479 1.928 -3.576 1.00 92.62 75 LEU A N 1
ATOM 596 C CA . LEU A 1 75 ? 8.329 1.085 -3.228 1.00 92.62 75 LEU A CA 1
ATOM 597 C C . LEU A 1 75 ? 8.040 1.140 -1.728 1.00 92.62 75 LEU A C 1
ATOM 599 O O . LEU A 1 75 ? 6.899 1.371 -1.331 1.00 92.62 75 LEU A O 1
ATOM 603 N N . VAL A 1 76 ? 9.075 1.005 -0.895 1.00 94.44 76 VAL A N 1
ATOM 604 C CA . VAL A 1 76 ? 8.952 1.138 0.564 1.00 94.44 76 VAL A CA 1
ATOM 605 C C . VAL A 1 76 ? 8.449 2.536 0.927 1.00 94.44 76 VAL A C 1
ATOM 607 O O . VAL A 1 76 ? 7.461 2.673 1.649 1.00 94.44 76 VAL A O 1
ATOM 610 N N . ALA A 1 77 ? 9.076 3.584 0.386 1.00 93.44 77 ALA A N 1
ATOM 611 C CA . ALA A 1 77 ? 8.728 4.956 0.727 1.00 93.44 77 ALA A CA 1
ATOM 612 C C . ALA A 1 77 ? 7.293 5.326 0.322 1.00 93.44 77 ALA A C 1
ATOM 614 O O . ALA A 1 77 ? 6.567 5.930 1.110 1.00 93.44 77 ALA A O 1
ATOM 615 N N . THR A 1 78 ? 6.866 4.933 -0.877 1.00 91.94 78 THR A N 1
ATOM 616 C CA . THR A 1 78 ? 5.507 5.189 -1.377 1.00 91.94 78 THR A CA 1
ATOM 617 C C . THR A 1 78 ? 4.447 4.374 -0.636 1.00 91.94 78 THR A C 1
ATOM 619 O O . THR A 1 78 ? 3.387 4.919 -0.327 1.00 91.94 78 THR A O 1
ATOM 622 N N . ALA A 1 79 ? 4.727 3.119 -0.269 1.00 94.25 79 ALA A N 1
ATOM 623 C CA . ALA A 1 79 ? 3.788 2.279 0.475 1.00 94.25 79 ALA A CA 1
ATOM 624 C C . ALA A 1 79 ? 3.407 2.875 1.838 1.00 94.25 79 ALA A C 1
ATOM 626 O O . ALA A 1 79 ? 2.221 2.984 2.181 1.00 94.25 79 ALA A O 1
ATOM 627 N N . PHE A 1 80 ? 4.408 3.330 2.591 1.00 93.94 80 PHE A N 1
ATOM 628 C CA . PHE A 1 80 ? 4.177 3.996 3.870 1.00 93.94 80 PHE A CA 1
ATOM 629 C C . PHE A 1 80 ? 3.604 5.405 3.703 1.00 93.94 80 PHE A C 1
ATOM 631 O O . PHE A 1 80 ? 2.799 5.831 4.531 1.00 93.94 80 PHE A O 1
ATOM 638 N N . LEU A 1 81 ? 3.935 6.115 2.621 1.00 91.88 81 LEU A N 1
ATOM 639 C CA . LEU A 1 81 ? 3.336 7.416 2.318 1.00 91.88 81 LEU A CA 1
ATOM 640 C C . LEU A 1 81 ? 1.824 7.301 2.078 1.00 91.88 81 LEU A C 1
ATOM 642 O O . LEU A 1 81 ? 1.045 8.026 2.696 1.00 91.88 81 LEU A O 1
ATOM 646 N N . ILE A 1 82 ? 1.387 6.371 1.223 1.00 92.56 82 ILE A N 1
ATOM 647 C CA . ILE A 1 82 ? -0.038 6.173 0.902 1.00 92.56 82 ILE A CA 1
ATOM 648 C C . ILE A 1 82 ? -0.816 5.793 2.165 1.00 92.56 82 ILE A C 1
ATOM 650 O O . ILE A 1 82 ? -1.857 6.383 2.468 1.00 92.56 82 ILE A O 1
ATOM 654 N N . THR A 1 83 ? -0.280 4.858 2.949 1.00 93.31 83 THR A N 1
ATOM 655 C CA . THR A 1 83 ? -0.944 4.371 4.165 1.00 93.31 83 THR A CA 1
ATOM 656 C C . THR A 1 83 ? -1.024 5.446 5.244 1.00 93.31 83 THR A C 1
ATOM 658 O O . THR A 1 83 ? -2.090 5.657 5.824 1.00 93.31 83 THR A O 1
ATOM 661 N N . THR A 1 84 ? 0.061 6.194 5.467 1.00 92.12 84 THR A N 1
ATOM 662 C CA . THR A 1 84 ? 0.074 7.318 6.419 1.00 92.12 84 THR A CA 1
ATOM 663 C C . THR A 1 84 ? -0.870 8.432 5.973 1.00 92.12 84 THR A C 1
ATOM 665 O O . THR A 1 84 ? -1.579 8.990 6.807 1.00 92.12 84 THR A O 1
ATOM 668 N N . THR A 1 85 ? -0.967 8.705 4.667 1.00 90.19 85 THR A N 1
ATOM 669 C CA . THR A 1 85 ? -1.942 9.665 4.118 1.00 90.19 85 THR A CA 1
ATOM 670 C C . THR A 1 85 ? -3.372 9.230 4.421 1.00 90.19 85 THR A C 1
ATOM 672 O O . THR A 1 85 ? -4.170 10.042 4.883 1.00 90.19 85 THR A O 1
ATOM 675 N N . CYS A 1 86 ? -3.699 7.948 4.224 1.00 91.88 86 CYS A N 1
ATOM 676 C CA . CYS A 1 86 ? -5.024 7.412 4.543 1.00 91.88 86 CYS A CA 1
ATOM 677 C C . CYS A 1 86 ? -5.321 7.500 6.049 1.00 91.88 86 CYS A C 1
ATOM 679 O O . CYS A 1 86 ? -6.420 7.897 6.438 1.00 91.88 86 CYS A O 1
ATOM 681 N N . LEU A 1 87 ? -4.339 7.196 6.906 1.00 88.38 87 LEU A N 1
ATOM 682 C CA . LEU A 1 87 ? -4.470 7.335 8.360 1.00 88.38 87 LEU A CA 1
ATOM 683 C C . LEU A 1 87 ? -4.699 8.792 8.777 1.00 88.38 87 LEU A C 1
ATOM 685 O O . LEU A 1 87 ? -5.635 9.071 9.532 1.00 88.38 87 LEU A O 1
ATOM 689 N N . LEU A 1 88 ? -3.905 9.726 8.252 1.00 86.38 88 LEU A N 1
ATOM 690 C CA . LEU A 1 88 ? -4.044 11.161 8.508 1.00 86.38 88 LEU A CA 1
ATOM 691 C C . LEU A 1 88 ? -5.397 11.690 8.033 1.00 86.38 88 LEU A C 1
ATOM 693 O O . LEU A 1 88 ? -6.097 12.353 8.797 1.00 86.38 88 LEU A O 1
ATOM 697 N N . LEU A 1 89 ? -5.794 11.350 6.807 1.00 88.19 89 LEU A N 1
ATOM 698 C CA . LEU A 1 89 ? -7.065 11.775 6.234 1.00 88.19 89 LEU A CA 1
ATOM 699 C C . LEU A 1 89 ? -8.245 11.208 7.029 1.00 88.19 89 LEU A C 1
ATOM 701 O O . LEU A 1 89 ? -9.167 11.948 7.359 1.00 88.19 89 LEU A O 1
ATOM 705 N N . SER A 1 90 ? -8.198 9.931 7.415 1.00 87.44 90 SER A N 1
ATOM 706 C CA . SER A 1 90 ? -9.241 9.320 8.250 1.00 87.44 90 SER A CA 1
ATOM 707 C C . SER A 1 90 ? -9.354 9.984 9.626 1.00 87.44 90 SER A C 1
ATOM 709 O O . SER A 1 90 ? -10.461 10.193 10.124 1.00 87.44 90 SER A O 1
ATOM 711 N N . SER A 1 91 ? -8.219 10.383 10.205 1.00 83.12 91 SER A N 1
ATOM 712 C CA . SER A 1 91 ? -8.155 11.080 11.491 1.00 83.12 91 SER A CA 1
ATOM 713 C C . SER A 1 91 ? -8.678 12.514 11.392 1.00 83.12 91 SER A C 1
ATOM 715 O O . SER A 1 91 ? -9.316 12.995 12.326 1.00 83.12 91 SER A O 1
ATOM 717 N N . PHE A 1 92 ? -8.449 13.186 10.260 1.00 82.38 92 PHE A N 1
ATOM 718 C CA . PHE A 1 92 ? -8.970 14.527 9.993 1.00 82.38 92 PHE A CA 1
ATOM 719 C C . PHE A 1 92 ? -10.481 14.514 9.724 1.00 82.38 92 PHE A C 1
ATOM 721 O O . PHE A 1 92 ? -11.212 15.354 10.243 1.00 82.38 92 PHE A O 1
ATOM 728 N N . LEU A 1 93 ? -10.962 13.536 8.951 1.00 83.69 93 LEU A N 1
ATOM 729 C CA . LEU A 1 93 ? -12.378 13.407 8.594 1.00 83.69 93 LEU A CA 1
ATOM 730 C C . LEU A 1 93 ? -13.247 12.878 9.747 1.00 83.69 93 LEU A C 1
ATOM 732 O O . LEU A 1 93 ? -14.454 13.118 9.758 1.00 83.69 93 LEU A O 1
ATOM 736 N N . SER A 1 94 ? -12.673 12.160 10.719 1.00 79.62 94 SER A N 1
ATOM 737 C CA . SER A 1 94 ? -13.420 11.618 11.858 1.00 79.62 94 SER A CA 1
ATOM 738 C C . SER A 1 94 ? -12.619 11.636 13.157 1.00 79.62 94 SER A C 1
ATOM 740 O O . SER A 1 94 ? -11.714 10.832 13.385 1.00 79.62 94 SER A O 1
ATOM 742 N N . PHE A 1 95 ? -13.057 12.491 14.083 1.00 72.25 95 PHE A N 1
ATOM 743 C CA . PHE A 1 95 ? -12.510 12.573 15.439 1.00 72.25 95 PHE A CA 1
ATOM 744 C C . PHE A 1 95 ? -12.627 11.244 16.212 1.00 72.25 95 PHE A C 1
ATOM 746 O O . PHE A 1 95 ? -11.751 10.887 16.998 1.00 72.25 95 PHE A O 1
ATOM 753 N N . ILE A 1 96 ? -13.687 10.468 15.956 1.00 69.44 96 ILE A N 1
ATOM 754 C CA . ILE A 1 96 ? -13.897 9.156 16.586 1.00 69.44 96 ILE A CA 1
ATOM 755 C C . ILE A 1 96 ? -12.816 8.174 16.123 1.00 69.44 96 ILE A C 1
ATOM 757 O O . ILE A 1 96 ? -12.237 7.465 16.946 1.00 69.44 96 ILE A O 1
ATOM 761 N N . THR A 1 97 ? -12.481 8.201 14.831 1.00 73.38 97 THR A N 1
ATOM 762 C CA . THR A 1 97 ? -11.442 7.351 14.233 1.00 73.38 97 THR A CA 1
ATOM 763 C C . THR A 1 97 ? -10.075 7.609 14.874 1.00 73.38 97 THR A C 1
ATOM 765 O O . THR A 1 97 ? -9.415 6.663 15.314 1.00 73.38 97 THR A O 1
ATOM 768 N N . ALA A 1 98 ? -9.705 8.881 15.062 1.00 69.38 98 ALA A N 1
ATOM 769 C CA . ALA A 1 98 ? -8.463 9.269 15.740 1.00 69.38 98 ALA A CA 1
ATOM 770 C C . ALA A 1 98 ? -8.364 8.708 17.177 1.00 69.38 98 ALA A C 1
ATOM 772 O O . ALA A 1 98 ? -7.284 8.344 17.651 1.00 69.38 98 ALA A O 1
ATOM 773 N N . SER A 1 99 ? -9.501 8.572 17.868 1.00 69.00 99 SER A N 1
ATOM 774 C CA . SER A 1 99 ? -9.559 8.060 19.242 1.00 69.00 99 SER A CA 1
ATOM 775 C C . SER A 1 99 ? -9.553 6.529 19.381 1.00 69.00 99 SER A C 1
ATOM 777 O O . SER A 1 99 ? -9.363 6.000 20.480 1.00 69.00 99 SER A O 1
ATOM 779 N N . MET A 1 100 ? -9.757 5.809 18.281 1.00 72.94 100 MET A N 1
ATOM 780 C CA . MET A 1 100 ? -9.897 4.350 18.278 1.00 72.94 100 MET A CA 1
ATOM 781 C C . MET A 1 100 ? -8.625 3.676 17.768 1.00 72.94 100 MET A C 1
ATOM 783 O O . MET A 1 100 ? -8.154 2.720 18.386 1.00 72.94 100 MET A O 1
ATOM 787 N N . ILE A 1 101 ? -8.032 4.213 16.694 1.00 75.50 101 ILE A N 1
ATOM 788 C CA . ILE A 1 101 ? -6.883 3.608 16.003 1.00 75.50 101 ILE A CA 1
ATOM 789 C C . ILE A 1 101 ? -5.664 3.475 16.921 1.00 75.50 101 ILE A C 1
ATOM 791 O O . ILE A 1 101 ? -5.041 2.417 16.946 1.00 75.50 101 ILE A O 1
ATOM 795 N N . HIS A 1 102 ? -5.371 4.481 17.747 1.00 68.62 102 HIS A N 1
ATOM 796 C CA . HIS A 1 102 ? -4.177 4.485 18.606 1.00 68.62 102 HIS A CA 1
ATOM 797 C C . HIS A 1 102 ? -4.194 3.448 19.740 1.00 68.62 102 HIS A C 1
ATOM 799 O O . HIS A 1 102 ? -3.214 3.275 20.464 1.00 68.62 102 HIS A O 1
ATOM 805 N N . LYS A 1 103 ? -5.321 2.750 19.915 1.00 71.94 103 LYS A N 1
ATOM 806 C CA . LYS A 1 103 ? -5.472 1.636 20.860 1.00 71.94 103 LYS A CA 1
ATOM 807 C C . LYS A 1 103 ? -5.404 0.275 20.168 1.00 71.94 103 LYS A C 1
ATOM 809 O O . LYS A 1 103 ? -5.570 -0.749 20.830 1.00 71.94 103 LYS A O 1
ATOM 814 N N . THR A 1 104 ? -5.208 0.253 18.852 1.00 83.06 104 THR A N 1
ATOM 815 C CA . THR A 1 104 ? -5.197 -0.974 18.053 1.00 83.06 104 THR A CA 1
ATOM 816 C C . THR A 1 104 ? -3.793 -1.541 17.920 1.00 83.06 104 THR A C 1
ATOM 818 O O . THR A 1 104 ? -2.794 -0.821 17.933 1.00 83.06 104 THR A O 1
ATOM 821 N N . LEU A 1 105 ? -3.725 -2.859 17.738 1.00 84.06 105 LEU A N 1
ATOM 822 C CA . LEU A 1 105 ? -2.478 -3.554 17.430 1.00 84.06 105 LEU A CA 1
ATOM 823 C C . LEU A 1 105 ? -1.946 -3.178 16.029 1.00 84.06 105 LEU A C 1
ATOM 825 O O . LEU A 1 105 ? -0.755 -3.330 15.766 1.00 84.06 105 LEU A O 1
ATOM 829 N N . PHE A 1 106 ? -2.805 -2.638 15.155 1.00 88.94 106 PHE A N 1
ATOM 830 C CA . PHE A 1 106 ? -2.439 -2.194 13.811 1.00 88.94 106 PHE A CA 1
ATOM 831 C C . PHE A 1 106 ? -1.379 -1.095 13.833 1.00 88.94 106 PHE A C 1
ATOM 833 O O . PHE A 1 106 ? -0.403 -1.210 13.104 1.00 88.94 106 PHE A O 1
ATOM 840 N N . GLU A 1 107 ? -1.511 -0.081 14.694 1.00 87.62 107 GLU A N 1
ATOM 841 C CA . GLU A 1 107 ? -0.519 1.001 14.777 1.00 87.62 107 GLU A CA 1
ATOM 842 C C . GLU A 1 107 ? 0.873 0.467 15.161 1.00 87.62 107 GLU A C 1
ATOM 844 O O . GLU A 1 107 ? 1.881 0.851 14.568 1.00 87.62 107 GLU A O 1
ATOM 849 N N . VAL A 1 108 ? 0.929 -0.478 16.108 1.00 87.81 108 VAL A N 1
ATOM 850 C CA . VAL A 1 108 ? 2.183 -1.114 16.539 1.00 87.81 108 VAL A CA 1
ATOM 851 C C . VAL A 1 108 ? 2.805 -1.926 15.404 1.00 87.81 108 VAL A C 1
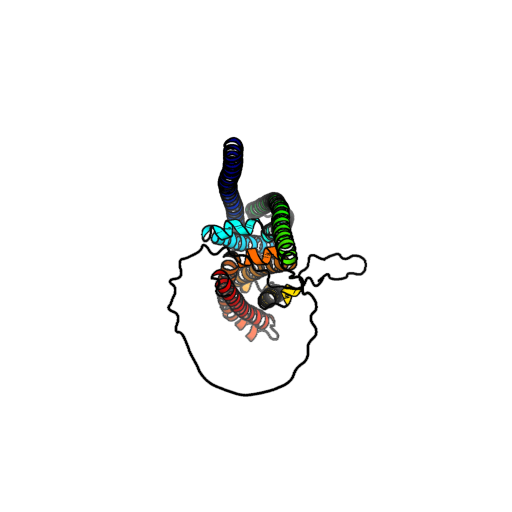ATOM 853 O O . VAL A 1 108 ? 3.992 -1.761 15.124 1.00 87.81 108 VAL A O 1
ATOM 856 N N . LEU A 1 109 ? 2.022 -2.786 14.740 1.00 89.88 109 LEU A N 1
ATOM 857 C CA . LEU A 1 109 ? 2.516 -3.585 13.613 1.00 89.88 109 LEU A CA 1
ATOM 858 C C . LEU A 1 109 ? 2.976 -2.701 12.459 1.00 89.88 109 LEU A C 1
ATOM 860 O O . LEU A 1 109 ? 4.058 -2.916 11.923 1.00 89.88 109 LEU A O 1
ATOM 864 N N . TYR A 1 110 ? 2.178 -1.698 12.103 1.00 92.81 110 TYR A N 1
ATOM 865 C CA . TYR A 1 110 ? 2.474 -0.778 11.017 1.00 92.81 110 TYR A CA 1
ATOM 866 C C . TYR A 1 110 ? 3.807 -0.059 11.242 1.00 92.81 110 TYR A C 1
ATOM 868 O O . TYR A 1 110 ? 4.676 -0.095 10.372 1.00 92.81 110 TYR A O 1
ATOM 876 N N . HIS A 1 111 ? 4.016 0.530 12.424 1.00 92.44 111 HIS A N 1
ATOM 877 C CA . HIS A 1 111 ? 5.269 1.218 12.730 1.00 92.44 111 HIS A CA 1
ATOM 878 C C . HIS A 1 111 ? 6.465 0.264 12.861 1.00 92.44 111 HIS A C 1
ATOM 880 O O . HIS A 1 111 ? 7.565 0.624 12.440 1.00 92.44 111 HIS A O 1
ATOM 886 N N . ALA A 1 112 ? 6.266 -0.956 13.373 1.00 91.50 112 ALA A N 1
ATOM 887 C CA . ALA A 1 112 ? 7.328 -1.959 13.452 1.00 91.50 112 ALA A CA 1
ATOM 888 C C . ALA A 1 112 ? 7.776 -2.433 12.058 1.00 91.50 112 ALA A C 1
ATOM 890 O O . ALA A 1 112 ? 8.975 -2.482 11.776 1.00 91.50 112 ALA A O 1
ATOM 891 N N . VAL A 1 113 ? 6.824 -2.733 11.168 1.00 94.50 113 VAL A N 1
ATOM 892 C CA . VAL A 1 113 ? 7.107 -3.121 9.777 1.00 94.50 113 VAL A CA 1
ATOM 893 C C . VAL A 1 113 ? 7.744 -1.954 9.017 1.00 94.50 113 VAL A C 1
ATOM 895 O O . VAL A 1 113 ? 8.724 -2.162 8.301 1.00 94.50 113 VAL A O 1
ATOM 898 N N . ALA A 1 114 ? 7.265 -0.723 9.230 1.00 94.38 114 ALA A N 1
ATOM 899 C CA . ALA A 1 114 ? 7.862 0.485 8.663 1.00 94.38 114 ALA A CA 1
ATOM 900 C C . ALA A 1 114 ? 9.313 0.682 9.083 1.00 94.38 114 ALA A C 1
ATOM 902 O O . ALA A 1 114 ? 10.164 0.916 8.227 1.00 94.38 114 ALA A O 1
ATOM 903 N N . PHE A 1 115 ? 9.612 0.531 10.372 1.00 95.00 115 PHE A N 1
ATOM 904 C CA . PHE A 1 115 ? 10.979 0.605 10.873 1.00 95.00 115 PHE A CA 1
ATOM 905 C C . PHE A 1 115 ? 11.900 -0.391 10.158 1.00 95.00 115 PHE A C 1
ATOM 907 O O . PHE A 1 115 ? 12.935 0.016 9.630 1.00 95.00 115 PHE A O 1
ATOM 914 N N . ILE A 1 116 ? 11.515 -1.670 10.104 1.00 95.69 116 ILE A N 1
ATOM 915 C CA . ILE A 1 116 ? 12.347 -2.725 9.511 1.00 95.69 116 ILE A CA 1
ATOM 916 C C . ILE A 1 116 ? 12.572 -2.456 8.019 1.00 95.69 116 ILE A C 1
ATOM 918 O O . ILE A 1 116 ? 13.714 -2.463 7.560 1.00 95.69 116 ILE A O 1
ATOM 922 N N . LEU A 1 117 ? 11.506 -2.183 7.263 1.00 95.88 117 LEU A N 1
ATOM 923 C CA . LEU A 1 117 ? 11.609 -1.994 5.816 1.00 95.88 117 LEU A CA 1
ATOM 924 C C . LEU A 1 117 ? 12.371 -0.718 5.441 1.00 95.88 117 LEU A C 1
ATOM 926 O O . LEU A 1 117 ? 13.205 -0.773 4.538 1.00 95.88 117 LEU A O 1
ATOM 930 N N . TYR A 1 118 ? 12.161 0.406 6.137 1.00 95.19 118 TYR A N 1
ATOM 931 C CA . TYR A 1 118 ? 12.950 1.621 5.892 1.00 95.19 118 TYR A CA 1
ATOM 932 C C . TYR A 1 118 ? 14.419 1.454 6.281 1.00 95.19 118 TYR A C 1
ATOM 934 O O . TYR A 1 118 ? 15.284 1.983 5.585 1.00 95.19 118 TYR A O 1
ATOM 942 N N . LEU A 1 119 ? 14.715 0.722 7.362 1.00 96.19 119 LEU A N 1
ATOM 943 C CA . LEU A 1 119 ? 16.093 0.444 7.764 1.00 96.19 119 LEU A CA 1
ATOM 944 C C . LEU A 1 119 ? 16.814 -0.376 6.690 1.00 96.19 119 LEU A C 1
ATOM 946 O O . LEU A 1 119 ? 17.895 0.010 6.251 1.00 96.19 119 LEU A O 1
ATOM 950 N N . VAL A 1 120 ? 16.195 -1.467 6.228 1.00 96.25 120 VAL A N 1
ATOM 951 C CA . VAL A 1 120 ? 16.763 -2.321 5.174 1.00 96.25 120 VAL A CA 1
ATOM 952 C C . VAL A 1 120 ? 16.922 -1.535 3.874 1.00 96.25 120 VAL A C 1
ATOM 954 O O . VAL A 1 120 ? 18.015 -1.512 3.315 1.00 96.25 120 VAL A O 1
ATOM 957 N N . ALA A 1 121 ? 15.881 -0.829 3.424 1.00 94.62 121 ALA A N 1
ATOM 958 C CA . ALA A 1 121 ? 15.938 -0.042 2.194 1.00 94.62 121 ALA A CA 1
ATOM 959 C C . ALA A 1 121 ? 16.987 1.080 2.257 1.00 94.62 121 ALA A C 1
ATOM 961 O O . ALA A 1 121 ? 17.698 1.312 1.281 1.00 94.62 121 ALA A O 1
ATOM 962 N N . GLY A 1 122 ? 17.118 1.754 3.404 1.00 93.69 122 GLY A N 1
ATOM 963 C CA . GLY A 1 122 ? 18.128 2.789 3.621 1.00 93.69 122 GLY A CA 1
ATOM 964 C C . GLY A 1 122 ? 19.555 2.237 3.599 1.00 93.69 122 GLY A C 1
ATOM 965 O O . GLY A 1 122 ? 20.421 2.832 2.961 1.00 93.69 122 GLY A O 1
ATOM 966 N N . ILE A 1 123 ? 19.803 1.088 4.242 1.00 94.31 123 ILE A N 1
ATOM 967 C CA . ILE A 1 123 ? 21.121 0.430 4.242 1.00 94.31 123 ILE A CA 1
ATOM 968 C C . ILE A 1 123 ? 21.489 -0.053 2.839 1.00 94.31 123 ILE A C 1
ATOM 970 O O . ILE A 1 123 ? 22.602 0.205 2.390 1.00 94.31 123 ILE A O 1
ATOM 974 N N . VAL A 1 124 ? 20.568 -0.718 2.140 1.00 92.88 124 VAL A N 1
ATOM 975 C CA . VAL A 1 124 ? 20.791 -1.217 0.775 1.00 92.88 124 VAL A CA 1
ATOM 976 C C . VAL A 1 124 ? 21.142 -0.065 -0.170 1.00 92.88 124 VAL A C 1
ATOM 978 O O . VAL A 1 124 ? 22.149 -0.130 -0.873 1.00 92.88 124 VAL A O 1
ATOM 981 N N . LEU A 1 125 ? 20.389 1.038 -0.105 1.00 90.06 125 LEU A N 1
ATOM 982 C CA . LEU A 1 125 ? 20.681 2.234 -0.891 1.00 90.06 125 LEU A CA 1
ATOM 983 C C . LEU A 1 125 ? 22.051 2.842 -0.533 1.00 90.06 125 LEU A C 1
ATOM 985 O O . LEU A 1 125 ? 22.784 3.264 -1.423 1.00 90.06 125 LEU A O 1
ATOM 989 N N . LEU A 1 126 ? 22.426 2.861 0.751 1.00 90.94 126 LEU A N 1
ATOM 990 C CA . LEU A 1 126 ? 23.720 3.377 1.212 1.00 90.94 126 LEU A CA 1
ATOM 991 C C . LEU A 1 126 ? 24.904 2.525 0.725 1.00 90.94 126 LEU A C 1
ATOM 993 O O . LEU A 1 126 ? 25.927 3.074 0.310 1.00 90.94 126 LEU A O 1
ATOM 997 N N . VAL A 1 127 ? 24.772 1.197 0.779 1.00 90.38 127 VAL A N 1
ATOM 998 C CA . VAL A 1 127 ? 25.788 0.254 0.284 1.00 90.38 127 VAL A CA 1
ATOM 999 C C . VAL A 1 127 ? 26.006 0.455 -1.212 1.00 90.38 127 VAL A C 1
ATOM 1001 O O . VAL A 1 127 ? 27.151 0.524 -1.656 1.00 90.38 127 VAL A O 1
ATOM 1004 N N . GLU A 1 128 ? 24.923 0.626 -1.967 1.00 85.12 128 GLU A N 1
ATOM 1005 C CA . GLU A 1 128 ? 24.992 0.839 -3.411 1.00 85.12 128 GLU A CA 1
ATOM 1006 C C . GLU A 1 128 ? 25.701 2.150 -3.774 1.00 85.12 128 GLU A C 1
ATOM 1008 O O . GLU A 1 128 ? 26.570 2.175 -4.646 1.00 85.12 128 GLU A O 1
ATOM 1013 N N . ILE A 1 129 ? 25.398 3.234 -3.052 1.00 85.44 129 ILE A N 1
ATOM 1014 C CA . ILE A 1 129 ? 26.052 4.535 -3.246 1.00 85.44 129 ILE A CA 1
ATOM 1015 C C . ILE A 1 129 ? 27.556 4.451 -2.960 1.00 85.44 129 ILE A C 1
ATOM 1017 O O . ILE A 1 129 ? 28.348 5.052 -3.681 1.00 85.44 129 ILE A O 1
ATOM 1021 N N . LYS A 1 130 ? 27.961 3.713 -1.919 1.00 84.88 130 LYS A N 1
ATOM 1022 C CA . LYS A 1 130 ? 29.376 3.568 -1.548 1.00 84.88 130 LYS A CA 1
ATOM 1023 C C . LYS A 1 130 ? 30.187 2.832 -2.619 1.00 84.88 130 LYS A C 1
ATOM 1025 O O . LYS A 1 130 ? 31.367 3.122 -2.780 1.00 84.88 130 LYS A O 1
ATOM 1030 N N . ASN A 1 131 ? 29.577 1.882 -3.322 1.00 81.12 131 ASN A N 1
ATOM 1031 C CA . ASN A 1 131 ? 30.269 1.076 -4.327 1.00 81.12 131 ASN A CA 1
ATOM 1032 C C . ASN A 1 131 ? 30.484 1.810 -5.663 1.00 81.12 131 ASN A C 1
ATOM 1034 O O . ASN A 1 131 ? 31.235 1.316 -6.503 1.00 81.12 131 ASN A O 1
ATOM 1038 N N . HIS A 1 132 ? 29.863 2.977 -5.870 1.00 70.06 132 HIS A N 1
ATOM 1039 C CA . HIS A 1 132 ? 29.901 3.693 -7.143 1.00 70.06 132 HIS A CA 1
ATOM 1040 C C . HIS A 1 132 ? 30.323 5.166 -6.984 1.00 70.06 132 HIS A C 1
ATOM 1042 O O . HIS A 1 132 ? 29.520 6.034 -6.651 1.00 70.06 132 HIS A O 1
ATOM 1048 N N . ASP A 1 133 ? 31.575 5.470 -7.342 1.00 61.28 133 ASP A N 1
ATOM 1049 C CA . ASP A 1 133 ? 32.234 6.789 -7.226 1.00 61.28 133 ASP A CA 1
ATOM 1050 C C . ASP A 1 133 ? 31.747 7.878 -8.222 1.00 61.28 133 ASP A C 1
ATOM 1052 O O . ASP A 1 133 ? 32.487 8.797 -8.587 1.00 61.28 133 ASP A O 1
ATOM 1056 N N . ARG A 1 134 ? 30.497 7.833 -8.712 1.00 64.31 134 ARG A N 1
ATOM 1057 C CA . ARG A 1 134 ? 29.995 8.875 -9.636 1.00 64.31 134 ARG A CA 1
ATOM 1058 C C . ARG A 1 134 ? 29.492 10.115 -8.887 1.00 64.31 134 ARG A C 1
ATOM 1060 O O . ARG A 1 134 ? 28.400 10.122 -8.320 1.00 64.31 134 ARG A O 1
ATOM 1067 N N . TYR A 1 135 ? 30.267 11.196 -8.983 1.00 63.50 135 TYR A N 1
ATOM 1068 C CA . TYR A 1 135 ? 30.081 12.466 -8.267 1.00 63.50 135 TYR A CA 1
ATOM 1069 C C . TYR A 1 135 ? 28.717 13.164 -8.455 1.00 63.50 135 TYR A C 1
ATOM 1071 O O . TYR A 1 135 ? 28.215 13.763 -7.501 1.00 63.50 135 TYR A O 1
ATOM 1079 N N . ASP A 1 136 ? 28.089 13.087 -9.635 1.00 66.94 136 ASP A N 1
ATOM 1080 C CA . ASP A 1 136 ? 26.940 13.957 -9.953 1.00 66.94 136 ASP A CA 1
ATOM 1081 C C . ASP A 1 136 ? 25.616 13.532 -9.298 1.00 66.94 136 ASP A C 1
ATOM 1083 O O . ASP A 1 136 ? 24.783 14.377 -8.969 1.00 66.94 136 ASP A O 1
ATOM 1087 N N . TYR A 1 137 ? 25.421 12.234 -9.044 1.00 69.94 137 TYR A N 1
ATOM 1088 C CA . TYR A 1 137 ? 24.181 11.708 -8.448 1.00 69.94 137 TYR A CA 1
ATOM 1089 C C . TYR A 1 137 ? 24.329 11.277 -6.986 1.00 69.94 137 TYR A C 1
ATOM 1091 O O . TYR A 1 137 ? 23.333 11.058 -6.292 1.00 69.94 137 TYR A O 1
ATOM 1099 N N . TYR A 1 138 ? 25.569 11.205 -6.506 1.00 80.19 138 TYR A N 1
ATOM 1100 C CA . TYR A 1 138 ? 25.920 10.775 -5.159 1.00 80.19 138 TYR A CA 1
ATOM 1101 C C . TYR A 1 138 ? 25.184 11.581 -4.079 1.00 80.19 138 TYR A C 1
ATOM 1103 O O . TYR A 1 138 ? 24.592 11.011 -3.165 1.00 80.19 138 TYR A O 1
ATOM 1111 N N . LYS A 1 139 ? 25.143 12.915 -4.215 1.00 85.25 139 LYS A N 1
ATOM 1112 C CA . LYS A 1 139 ? 24.561 13.808 -3.197 1.00 85.25 139 LYS A CA 1
ATOM 1113 C C . LYS A 1 139 ? 23.065 13.566 -2.975 1.00 85.25 139 LYS A C 1
ATOM 1115 O O . LYS A 1 139 ? 22.613 13.575 -1.834 1.00 85.25 139 LYS A O 1
ATOM 1120 N N . ALA A 1 140 ? 22.305 13.340 -4.048 1.00 84.06 140 ALA A N 1
ATOM 1121 C CA . ALA A 1 140 ? 20.856 13.169 -3.970 1.00 84.06 140 ALA A CA 1
ATOM 1122 C C . ALA A 1 140 ? 20.467 11.810 -3.376 1.00 84.06 140 ALA A C 1
ATOM 1124 O O . ALA A 1 140 ? 19.619 11.751 -2.485 1.00 84.06 140 ALA A O 1
ATOM 1125 N N . TYR A 1 141 ? 21.114 10.724 -3.816 1.00 85.94 141 TYR A N 1
ATOM 1126 C CA . TYR A 1 141 ? 20.846 9.396 -3.258 1.00 85.94 141 TYR A CA 1
ATOM 1127 C C . TYR A 1 141 ? 21.337 9.269 -1.824 1.00 85.94 141 TYR A C 1
ATOM 1129 O O . TYR A 1 141 ? 20.635 8.679 -1.006 1.00 85.94 141 TYR A O 1
ATOM 1137 N N . LEU A 1 142 ? 22.474 9.886 -1.489 1.00 89.75 142 LEU A N 1
ATOM 1138 C CA . LEU A 1 142 ? 22.956 9.931 -0.113 1.00 89.75 142 LEU A CA 1
ATOM 1139 C C . LEU A 1 142 ? 21.965 10.678 0.784 1.00 89.75 142 LEU A C 1
ATOM 1141 O O . LEU A 1 142 ? 21.617 10.179 1.852 1.00 89.75 142 LEU A O 1
ATOM 1145 N N . ALA A 1 143 ? 21.457 11.832 0.339 1.00 90.56 143 ALA A N 1
ATOM 1146 C CA . ALA A 1 143 ? 20.431 12.566 1.074 1.00 90.56 143 ALA A CA 1
ATOM 1147 C C . ALA A 1 143 ? 19.160 11.722 1.270 1.00 90.56 143 ALA A C 1
ATOM 1149 O O . ALA A 1 143 ? 18.665 11.625 2.390 1.00 90.56 143 ALA A O 1
ATOM 1150 N N . ALA A 1 144 ? 18.665 11.058 0.221 1.00 90.88 144 ALA A N 1
ATOM 1151 C CA . ALA A 1 144 ? 17.492 10.190 0.318 1.00 90.88 144 ALA A CA 1
ATOM 1152 C C . ALA A 1 144 ? 17.714 9.001 1.273 1.00 90.88 144 ALA A C 1
ATOM 1154 O O . ALA A 1 144 ? 16.843 8.713 2.095 1.00 90.88 144 ALA A O 1
ATOM 1155 N N . ALA A 1 145 ? 18.885 8.356 1.225 1.00 92.31 145 ALA A N 1
ATOM 1156 C CA . ALA A 1 145 ? 19.249 7.269 2.133 1.00 92.31 145 ALA A CA 1
ATOM 1157 C C . ALA A 1 145 ? 19.297 7.745 3.594 1.00 92.31 145 ALA A C 1
ATOM 1159 O O . ALA A 1 145 ? 18.706 7.107 4.467 1.00 92.31 145 ALA A O 1
ATOM 1160 N N . ILE A 1 146 ? 19.925 8.897 3.863 1.00 93.88 146 ILE A N 1
ATOM 1161 C CA . ILE A 1 146 ? 19.985 9.492 5.207 1.00 93.88 146 ILE A CA 1
ATOM 1162 C C . ILE A 1 146 ? 18.578 9.822 5.714 1.00 93.88 146 ILE A C 1
ATOM 1164 O O . ILE A 1 146 ? 18.238 9.442 6.833 1.00 93.88 146 ILE A O 1
ATOM 1168 N N . ILE A 1 147 ? 17.738 10.478 4.906 1.00 93.00 147 ILE A N 1
ATOM 1169 C CA . ILE A 1 147 ? 16.358 10.801 5.306 1.00 93.00 147 ILE A CA 1
ATOM 1170 C C . ILE A 1 147 ? 15.558 9.511 5.547 1.00 93.00 147 ILE A C 1
ATOM 1172 O O . ILE A 1 147 ? 14.799 9.438 6.511 1.00 93.00 147 ILE A O 1
ATOM 1176 N N . GLY A 1 148 ? 15.766 8.465 4.741 1.00 92.56 148 GLY A N 1
ATOM 1177 C CA . GLY A 1 148 ? 15.180 7.141 4.959 1.00 92.56 148 GLY A CA 1
ATOM 1178 C C . GLY A 1 148 ? 15.576 6.514 6.301 1.00 92.56 148 GLY A C 1
ATOM 1179 O O . GLY A 1 148 ? 14.706 6.027 7.025 1.00 92.56 148 GLY A O 1
ATOM 1180 N N . LEU A 1 149 ? 16.857 6.587 6.679 1.00 94.50 149 LEU A N 1
ATOM 1181 C CA . LEU A 1 149 ? 17.350 6.111 7.979 1.00 94.50 149 LEU A CA 1
ATOM 1182 C C . LEU A 1 149 ? 16.811 6.947 9.149 1.00 94.50 149 LEU A C 1
ATOM 1184 O O . LEU A 1 149 ? 16.431 6.392 10.181 1.00 94.50 149 LEU A O 1
ATOM 1188 N N . VAL A 1 150 ? 16.713 8.269 8.983 1.00 95.06 150 VAL A N 1
ATOM 1189 C CA . VAL A 1 150 ? 16.054 9.150 9.961 1.00 95.06 150 VAL A CA 1
ATOM 1190 C C . VAL A 1 150 ? 14.585 8.755 10.120 1.00 95.06 150 VAL A C 1
ATOM 1192 O O . VAL A 1 150 ? 14.093 8.662 11.244 1.00 95.06 150 VAL A O 1
ATOM 1195 N N . ASN A 1 151 ? 13.892 8.450 9.021 1.00 93.25 151 ASN A N 1
ATOM 1196 C CA . ASN A 1 151 ? 12.508 7.990 9.068 1.00 93.25 151 ASN A CA 1
ATOM 1197 C C . ASN A 1 151 ? 12.387 6.652 9.817 1.00 93.25 151 ASN A C 1
ATOM 1199 O O . ASN A 1 151 ? 11.512 6.502 10.667 1.00 93.25 151 ASN A O 1
ATOM 1203 N N . ALA A 1 152 ? 13.314 5.712 9.595 1.00 95.00 152 ALA A N 1
ATOM 1204 C CA . ALA A 1 152 ? 13.380 4.469 10.365 1.00 95.00 152 ALA A CA 1
ATOM 1205 C C . ALA A 1 152 ? 13.538 4.742 11.875 1.00 95.00 152 ALA A C 1
ATOM 1207 O O . ALA A 1 152 ? 12.798 4.180 12.687 1.00 95.00 152 ALA A O 1
ATOM 1208 N N . ALA A 1 153 ? 14.433 5.657 12.264 1.00 93.75 153 ALA A N 1
ATOM 1209 C CA . ALA A 1 153 ? 14.615 6.058 13.661 1.00 93.75 153 ALA A CA 1
ATOM 1210 C C . ALA A 1 153 ? 13.332 6.665 14.276 1.00 93.75 153 ALA A C 1
ATOM 1212 O O . ALA A 1 153 ? 12.980 6.384 15.425 1.00 93.75 153 ALA A O 1
ATOM 1213 N N . LEU A 1 154 ? 12.580 7.455 13.509 1.00 91.56 154 LEU A N 1
ATOM 1214 C CA . LEU A 1 154 ? 11.294 7.994 13.957 1.00 91.56 154 LEU A CA 1
ATOM 1215 C C . LEU A 1 154 ? 10.214 6.906 14.074 1.00 91.56 154 LEU A C 1
ATOM 1217 O O . LEU A 1 154 ? 9.405 6.945 15.008 1.00 91.56 154 LEU A O 1
ATOM 1221 N N . TYR A 1 155 ? 10.217 5.908 13.186 1.00 92.56 155 TYR A N 1
ATOM 1222 C CA . TYR A 1 155 ? 9.305 4.765 13.260 1.00 92.56 155 TYR A CA 1
ATOM 1223 C C . TYR A 1 155 ? 9.568 3.874 14.478 1.00 92.56 155 TYR A C 1
ATOM 1225 O O . TYR A 1 155 ? 8.607 3.469 15.139 1.00 92.56 155 TYR A O 1
ATOM 1233 N N . ILE A 1 156 ? 10.826 3.612 14.854 1.00 92.62 156 ILE A N 1
ATOM 1234 C CA . ILE A 1 156 ? 11.117 2.840 16.077 1.00 92.62 156 ILE A CA 1
ATOM 1235 C C . ILE A 1 156 ? 10.712 3.609 17.339 1.00 92.62 156 ILE A C 1
ATOM 1237 O O . ILE A 1 156 ? 10.078 3.031 18.223 1.00 92.62 156 ILE A O 1
ATOM 1241 N N . LEU A 1 157 ? 10.973 4.920 17.407 1.00 89.56 157 LEU A N 1
ATOM 1242 C CA . LEU A 1 157 ? 10.499 5.754 18.518 1.00 89.56 157 LEU A CA 1
ATOM 1243 C C . LEU A 1 157 ? 8.968 5.719 18.610 1.00 89.56 157 LEU A C 1
ATOM 1245 O O . LEU A 1 157 ? 8.415 5.507 19.692 1.00 89.56 157 LEU A O 1
ATOM 1249 N N . SER A 1 158 ? 8.282 5.849 17.471 1.00 88.88 158 SER A N 1
ATOM 1250 C CA . SER A 1 158 ? 6.818 5.758 17.390 1.00 88.88 158 SER A CA 1
ATOM 1251 C C . SER A 1 158 ? 6.306 4.389 17.840 1.00 88.88 158 SER A C 1
ATOM 1253 O O . SER A 1 158 ? 5.355 4.326 18.614 1.00 88.88 158 SER A O 1
ATOM 1255 N N . THR A 1 159 ? 6.991 3.305 17.467 1.00 86.81 159 THR A N 1
ATOM 1256 C CA . THR A 1 159 ? 6.670 1.938 17.907 1.00 86.81 159 THR A CA 1
ATOM 1257 C C . THR A 1 159 ? 6.776 1.801 19.428 1.00 86.81 159 THR A C 1
ATOM 1259 O O . THR A 1 159 ? 5.872 1.259 20.064 1.00 86.81 159 THR A O 1
ATOM 1262 N N . VAL A 1 160 ? 7.833 2.341 20.048 1.00 85.81 160 VAL A N 1
ATOM 1263 C CA . VAL A 1 160 ? 7.999 2.319 21.515 1.00 85.81 160 VAL A CA 1
ATOM 1264 C C . VAL A 1 160 ? 6.858 3.064 22.212 1.00 85.81 160 VAL A C 1
ATOM 1266 O O . VAL A 1 160 ? 6.317 2.571 23.207 1.00 85.81 160 VAL A O 1
ATOM 1269 N N . PHE A 1 161 ? 6.456 4.229 21.694 1.00 84.56 161 PHE A N 1
ATOM 1270 C CA . PHE A 1 161 ? 5.303 4.959 22.225 1.00 84.56 161 PHE A CA 1
ATOM 1271 C C . PHE A 1 161 ? 3.994 4.186 22.031 1.00 84.56 161 PHE A C 1
ATOM 1273 O O . PHE A 1 161 ? 3.224 4.075 22.984 1.00 84.56 161 PHE A O 1
ATOM 1280 N N . ALA A 1 162 ? 3.769 3.602 20.853 1.00 82.12 162 ALA A N 1
ATOM 1281 C CA . ALA A 1 162 ? 2.575 2.817 20.555 1.00 82.12 162 ALA A CA 1
ATOM 1282 C C . ALA A 1 162 ? 2.457 1.593 21.478 1.00 82.12 162 ALA A C 1
ATOM 1284 O O . ALA A 1 162 ? 1.390 1.346 22.035 1.00 82.12 162 ALA A O 1
ATOM 1285 N N . ILE A 1 163 ? 3.558 0.881 21.745 1.00 80.31 163 ILE A N 1
ATOM 1286 C CA . ILE A 1 163 ? 3.580 -0.254 22.685 1.00 80.31 163 ILE A CA 1
ATOM 1287 C C . ILE A 1 163 ? 3.219 0.197 24.105 1.00 80.31 163 ILE A C 1
ATOM 1289 O O . ILE A 1 163 ? 2.443 -0.479 24.785 1.00 80.31 163 ILE A O 1
ATOM 1293 N N . ARG A 1 164 ? 3.755 1.333 24.571 1.00 81.31 164 ARG A N 1
ATOM 1294 C CA . ARG A 1 164 ? 3.424 1.875 25.901 1.00 81.31 164 ARG A CA 1
ATOM 1295 C C . ARG A 1 164 ? 1.941 2.227 26.003 1.00 81.31 164 ARG A C 1
ATOM 1297 O O . ARG A 1 164 ? 1.297 1.840 26.978 1.00 81.31 164 ARG A O 1
ATOM 1304 N N . THR A 1 165 ? 1.393 2.885 24.985 1.00 77.38 165 THR A N 1
ATOM 1305 C CA . THR A 1 165 ? -0.031 3.242 24.913 1.00 77.38 165 THR A CA 1
ATOM 1306 C C . THR A 1 165 ? -0.919 1.998 24.848 1.00 77.38 165 THR A C 1
ATOM 1308 O O . THR A 1 165 ? -1.887 1.896 25.602 1.00 77.38 165 THR A O 1
ATOM 1311 N N . TYR A 1 166 ? -0.558 1.011 24.024 1.00 73.44 166 TYR A N 1
ATOM 1312 C CA . TYR A 1 166 ? -1.286 -0.252 23.890 1.00 73.44 166 TYR A CA 1
ATOM 1313 C C . TYR A 1 166 ? -1.304 -1.047 25.205 1.00 73.44 166 TYR A C 1
ATOM 1315 O O . TYR A 1 166 ? -2.364 -1.502 25.638 1.00 73.44 166 TYR A O 1
ATOM 1323 N N . ARG A 1 167 ? -0.162 -1.153 25.906 1.00 74.38 167 ARG A N 1
ATOM 1324 C CA . ARG A 1 167 ? -0.084 -1.815 27.224 1.00 74.38 167 ARG A CA 1
ATOM 1325 C C . ARG A 1 167 ? -0.867 -1.064 28.302 1.00 74.38 167 ARG A C 1
ATOM 1327 O O . ARG A 1 167 ? -1.543 -1.705 29.102 1.00 74.38 167 ARG A O 1
ATOM 1334 N N . GLY A 1 168 ? -0.819 0.270 28.307 1.00 66.31 168 GLY A N 1
ATOM 1335 C CA . GLY A 1 168 ? -1.613 1.093 29.225 1.00 66.31 168 GLY A CA 1
ATOM 1336 C C . GLY A 1 168 ? -3.122 0.925 29.013 1.00 66.31 168 GLY A C 1
ATOM 1337 O O . GLY A 1 168 ? -3.877 0.809 29.977 1.00 66.31 168 GLY A O 1
ATOM 1338 N N . ALA A 1 169 ? -3.561 0.824 27.756 1.00 60.44 169 ALA A N 1
ATOM 1339 C CA . ALA A 1 169 ? -4.956 0.555 27.415 1.00 60.44 169 ALA A CA 1
ATOM 1340 C C . ALA A 1 169 ? -5.394 -0.876 27.779 1.00 60.44 169 ALA A C 1
ATOM 1342 O O . ALA A 1 169 ? -6.534 -1.074 28.197 1.00 60.44 169 ALA A O 1
ATOM 1343 N N . ALA A 1 170 ? -4.510 -1.871 27.646 1.00 56.22 170 ALA A N 1
ATOM 1344 C CA . ALA A 1 170 ? -4.790 -3.248 28.057 1.00 56.22 170 ALA A CA 1
ATOM 1345 C C . ALA A 1 170 ? -4.979 -3.369 29.580 1.00 56.22 170 ALA A C 1
ATOM 1347 O O . ALA A 1 170 ? -5.918 -4.025 30.023 1.00 56.22 170 ALA A O 1
ATOM 1348 N N . LEU A 1 171 ? -4.150 -2.679 30.371 1.00 46.88 171 LEU A N 1
ATOM 1349 C CA . LEU A 1 171 ? -4.260 -2.668 31.833 1.00 46.88 171 LEU A CA 1
ATOM 1350 C C . LEU A 1 171 ? -5.572 -2.016 32.308 1.00 46.88 171 LEU A C 1
ATOM 1352 O O . LEU A 1 171 ? -6.230 -2.542 33.198 1.00 46.88 171 LEU A O 1
ATOM 1356 N N . LEU A 1 172 ? -5.987 -0.911 31.675 1.00 48.56 172 LEU A N 1
ATOM 1357 C CA . LEU A 1 172 ? -7.254 -0.233 31.985 1.00 48.56 172 LEU A CA 1
ATOM 1358 C C . LEU A 1 172 ? -8.488 -1.080 31.654 1.00 48.56 172 LEU A C 1
ATOM 1360 O O . LEU A 1 172 ? -9.493 -1.001 32.355 1.00 48.56 172 LEU A O 1
ATOM 1364 N N . VAL A 1 173 ? -8.428 -1.891 30.596 1.00 48.06 173 VAL A N 1
ATOM 1365 C CA . VAL A 1 173 ? -9.541 -2.781 30.234 1.00 48.06 173 VAL A CA 1
ATOM 1366 C C . VAL A 1 173 ? -9.672 -3.926 31.226 1.00 48.06 173 VAL A C 1
ATOM 1368 O O . VAL A 1 173 ? -10.791 -4.204 31.627 1.00 48.06 173 VAL A O 1
ATOM 1371 N N . LEU A 1 174 ? -8.565 -4.495 31.713 1.00 39.81 174 LEU A N 1
ATOM 1372 C CA . LEU A 1 174 ? -8.624 -5.499 32.780 1.00 39.81 174 LEU A CA 1
ATOM 1373 C C . LEU A 1 174 ? -9.248 -4.924 34.058 1.00 39.81 174 LEU A C 1
ATOM 1375 O O . LEU A 1 174 ? -10.118 -5.552 34.646 1.00 39.81 174 LEU A O 1
ATOM 1379 N N . THR A 1 175 ? -8.919 -3.678 34.419 1.00 42.59 175 THR A N 1
ATOM 1380 C CA . THR A 1 175 ? -9.567 -3.029 35.573 1.00 42.59 175 THR A CA 1
ATOM 1381 C C . THR A 1 175 ? -11.059 -2.750 35.364 1.00 42.59 175 THR A C 1
ATOM 1383 O O . THR A 1 175 ? -11.802 -2.681 36.338 1.00 42.59 175 THR A O 1
ATOM 1386 N N . PHE A 1 176 ? -11.508 -2.590 34.113 1.00 44.81 176 PHE A N 1
ATOM 1387 C CA . PHE A 1 176 ? -12.917 -2.345 33.786 1.00 44.81 176 PHE A CA 1
ATOM 1388 C C . PHE A 1 176 ? -13.718 -3.649 33.655 1.00 44.81 176 PHE A C 1
ATOM 1390 O O . PHE A 1 176 ? -14.863 -3.694 34.098 1.00 44.81 176 PHE A O 1
ATOM 1397 N N . GLU A 1 177 ? -13.119 -4.709 33.102 1.00 48.31 177 GLU A N 1
ATOM 1398 C CA . GLU A 1 177 ? -13.690 -6.061 33.093 1.00 48.31 177 GLU A CA 1
ATOM 1399 C C . GLU A 1 177 ? -13.822 -6.609 34.513 1.00 48.31 177 GLU A C 1
ATOM 1401 O O . GLU A 1 177 ? -14.855 -7.191 34.828 1.00 48.31 177 GLU A O 1
ATOM 1406 N N . ASP A 1 178 ? -12.859 -6.347 35.400 1.00 41.31 178 ASP A N 1
ATOM 1407 C CA . ASP A 1 178 ? -13.000 -6.701 36.813 1.00 41.31 178 ASP A CA 1
ATOM 1408 C C . ASP A 1 178 ? -14.174 -5.950 37.460 1.00 41.31 178 ASP A C 1
ATOM 1410 O O . ASP A 1 178 ? -14.936 -6.546 38.218 1.00 41.31 178 ASP A O 1
ATOM 1414 N N . GLU A 1 179 ? -14.398 -4.672 37.128 1.00 46.94 179 GLU A N 1
ATOM 1415 C CA . GLU A 1 179 ? -15.506 -3.893 37.696 1.00 46.94 179 GLU A CA 1
ATOM 1416 C C . GLU A 1 179 ? -16.885 -4.296 37.127 1.00 46.94 179 GLU A C 1
ATOM 1418 O O . GLU A 1 179 ? -17.873 -4.326 37.870 1.00 46.94 179 GLU A O 1
ATOM 1423 N N . GLU A 1 180 ? -16.985 -4.635 35.836 1.00 47.38 180 GLU A N 1
ATOM 1424 C CA . GLU A 1 180 ? -18.225 -5.155 35.235 1.00 47.38 180 GLU A CA 1
ATOM 1425 C C . GLU A 1 180 ? -18.509 -6.604 35.6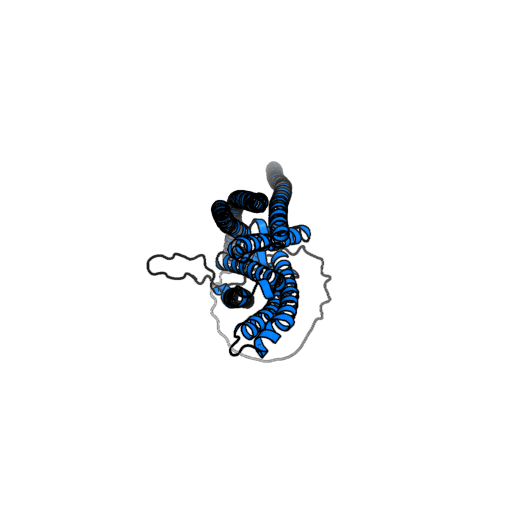36 1.00 47.38 180 GLU A C 1
ATOM 1427 O O . GLU A 1 180 ? -19.662 -6.937 35.917 1.00 47.38 180 GLU A O 1
ATOM 1432 N N . CYS A 1 181 ? -17.491 -7.458 35.745 1.00 45.38 181 CYS A N 1
ATOM 1433 C CA . CYS A 1 181 ? -17.641 -8.817 36.258 1.00 45.38 181 CYS A CA 1
ATOM 1434 C C . CYS A 1 181 ? -18.083 -8.788 37.729 1.00 45.38 181 CYS A C 1
ATOM 1436 O O . CYS A 1 181 ? -19.005 -9.512 38.114 1.00 45.38 181 CYS A O 1
ATOM 1438 N N . LEU A 1 182 ? -17.549 -7.857 38.532 1.00 44.41 182 LEU A N 1
ATOM 1439 C CA . LEU A 1 182 ? -18.013 -7.633 39.903 1.00 44.41 182 LEU A CA 1
ATOM 1440 C C . LEU A 1 182 ? -19.464 -7.126 39.944 1.00 44.41 182 LEU A C 1
ATOM 1442 O O . LEU A 1 182 ? -20.249 -7.599 40.766 1.00 44.41 182 LEU A O 1
ATOM 1446 N N . LYS A 1 183 ? -19.862 -6.213 39.045 1.00 55.22 183 LYS A N 1
ATOM 1447 C CA . LYS A 1 183 ? -21.254 -5.723 38.960 1.00 55.22 183 LYS A CA 1
ATOM 1448 C C . LYS A 1 183 ? -22.223 -6.799 38.482 1.00 55.22 183 LYS A C 1
ATOM 1450 O O . LYS A 1 183 ? -23.319 -6.903 39.024 1.00 55.22 183 LYS A O 1
ATOM 1455 N N . THR A 1 184 ? -21.830 -7.628 37.523 1.00 59.31 184 THR A N 1
ATOM 1456 C CA . THR A 1 184 ? -22.684 -8.694 36.979 1.00 59.31 184 THR A CA 1
ATOM 1457 C C . THR A 1 184 ? -22.809 -9.838 37.981 1.00 59.31 184 THR A C 1
ATOM 1459 O O . THR A 1 184 ? -23.908 -10.348 38.192 1.00 59.31 184 THR A O 1
ATOM 1462 N N . SER A 1 185 ? -21.727 -10.154 38.699 1.00 52.03 185 SER A N 1
ATOM 1463 C CA . SER A 1 185 ? -21.739 -11.080 39.834 1.00 52.03 185 SER A CA 1
ATOM 1464 C C . SER A 1 185 ? -22.607 -10.562 40.988 1.00 52.03 185 SER A C 1
ATOM 1466 O O . SER A 1 185 ? -23.421 -11.312 41.522 1.00 52.03 185 SER A O 1
ATOM 1468 N N . GLN A 1 186 ? -22.551 -9.266 41.321 1.00 58.34 186 GLN A N 1
ATOM 1469 C CA . GLN A 1 186 ? -23.443 -8.674 42.329 1.00 58.34 186 GLN A CA 1
ATOM 1470 C C . GLN A 1 186 ? -24.916 -8.657 41.898 1.00 58.34 186 GLN A C 1
ATOM 1472 O O . GLN A 1 186 ? -25.791 -8.904 42.726 1.00 58.34 186 GLN A O 1
ATOM 1477 N N . ILE A 1 187 ? -25.210 -8.416 40.617 1.00 67.12 187 ILE A N 1
ATOM 1478 C CA . ILE A 1 187 ? -26.581 -8.465 40.085 1.00 67.12 187 ILE A CA 1
ATOM 1479 C C . ILE A 1 187 ? -27.115 -9.906 40.078 1.00 67.12 187 ILE A C 1
ATOM 1481 O O . ILE A 1 187 ? -28.278 -10.120 40.420 1.00 67.12 187 ILE A O 1
ATOM 1485 N N . LEU A 1 188 ? -26.280 -10.898 39.753 1.00 59.62 188 LEU A N 1
ATOM 1486 C CA . LEU A 1 188 ? -26.641 -12.319 39.820 1.00 59.62 188 LEU A CA 1
ATOM 1487 C C . LEU A 1 188 ? -26.821 -12.807 41.264 1.00 59.62 188 LEU A C 1
ATOM 1489 O O . LEU A 1 188 ? -27.783 -13.518 41.536 1.00 59.62 188 LEU A O 1
ATOM 1493 N N . GLN A 1 189 ? -25.974 -12.373 42.202 1.00 62.88 189 GLN A N 1
ATOM 1494 C CA . GLN A 1 189 ? -26.134 -12.645 43.638 1.00 62.88 189 GLN A CA 1
ATOM 1495 C C . GLN A 1 189 ? -27.426 -12.025 44.189 1.00 62.88 189 GLN A C 1
ATOM 1497 O O . GLN A 1 189 ? -28.184 -12.695 44.888 1.00 62.88 189 GLN A O 1
ATOM 1502 N N . LEU A 1 190 ? -27.737 -10.776 43.823 1.00 63.50 190 LEU A N 1
ATOM 1503 C CA . LEU A 1 190 ? -28.991 -10.122 44.212 1.00 63.50 190 LEU A CA 1
ATOM 1504 C C . LEU A 1 190 ? -30.218 -10.810 43.609 1.00 63.50 190 LEU A C 1
ATOM 1506 O O . LEU A 1 190 ? -31.232 -10.938 44.291 1.00 63.50 190 LEU A O 1
ATOM 1510 N N . ARG A 1 191 ? -30.131 -11.289 42.362 1.00 60.41 191 ARG A N 1
ATOM 1511 C CA . ARG A 1 191 ? -31.221 -12.033 41.721 1.00 60.41 191 ARG A CA 1
ATOM 1512 C C . ARG A 1 191 ? -31.413 -13.414 42.364 1.00 60.41 191 ARG A C 1
ATOM 1514 O O . ARG A 1 191 ? -32.543 -13.767 42.672 1.00 60.41 191 ARG A O 1
ATOM 1521 N N . TYR A 1 192 ? -30.334 -14.129 42.688 1.00 57.22 192 TYR A N 1
ATOM 1522 C CA . TYR A 1 192 ? -30.390 -15.424 43.382 1.00 57.22 192 TYR A CA 1
ATOM 1523 C C . TYR A 1 192 ? -30.971 -15.321 44.805 1.00 57.22 192 TYR A C 1
ATOM 1525 O O . TYR A 1 192 ? -31.751 -16.173 45.230 1.00 57.22 192 TYR A O 1
ATOM 1533 N N . VAL A 1 193 ? -30.652 -14.248 45.539 1.00 65.75 193 VAL A N 1
ATOM 1534 C CA . VAL A 1 193 ? -31.239 -13.978 46.866 1.00 65.75 193 VAL A CA 1
ATOM 1535 C C . VAL A 1 193 ? -32.723 -13.611 46.768 1.00 65.75 193 VAL A C 1
ATOM 1537 O O . VAL A 1 193 ? -33.497 -13.950 47.664 1.00 65.75 193 VAL A O 1
ATOM 1540 N N . HIS A 1 194 ? -33.137 -12.944 45.689 1.00 59.16 194 HIS A N 1
ATOM 1541 C CA . HIS A 1 194 ? -34.539 -12.588 45.486 1.00 59.16 194 HIS A CA 1
ATOM 1542 C C . HIS A 1 194 ? -35.392 -13.792 45.054 1.00 59.16 194 HIS A C 1
ATOM 1544 O O . HIS A 1 194 ? -36.540 -13.882 45.479 1.00 59.16 194 HIS A O 1
ATOM 1550 N N . GLU A 1 195 ? -34.826 -14.731 44.286 1.00 63.06 195 GLU A N 1
ATOM 1551 C CA . GLU A 1 195 ? -35.496 -15.964 43.842 1.00 63.06 195 GLU A CA 1
ATOM 1552 C C . GLU A 1 195 ? -35.750 -16.936 45.015 1.00 63.06 195 GLU A C 1
ATOM 1554 O O . GLU A 1 195 ? -36.839 -17.495 45.131 1.00 63.06 195 GLU A O 1
ATOM 1559 N N . ARG A 1 196 ? -34.803 -17.062 45.965 1.00 51.56 196 ARG A N 1
ATOM 1560 C CA . ARG A 1 196 ? -34.960 -17.905 47.175 1.00 51.56 196 ARG A CA 1
ATOM 1561 C C . ARG A 1 196 ? -36.003 -17.409 48.179 1.00 51.56 196 ARG A C 1
ATOM 1563 O O . ARG A 1 196 ? -36.333 -18.132 49.114 1.00 51.56 196 ARG A O 1
ATOM 1570 N N . ARG A 1 197 ? -36.494 -16.175 48.045 1.00 52.59 197 ARG A N 1
ATOM 1571 C CA . ARG A 1 197 ? -37.505 -15.612 48.957 1.00 52.59 197 ARG A CA 1
ATOM 1572 C C . ARG A 1 197 ? -38.940 -15.844 48.489 1.00 52.59 197 ARG A C 1
ATOM 1574 O O . ARG A 1 197 ? -39.868 -15.431 49.177 1.00 52.59 197 ARG A O 1
ATOM 1581 N N . SER A 1 198 ? -39.103 -16.475 47.331 1.00 52.22 198 SER A N 1
ATOM 1582 C CA . SER A 1 198 ? -40.377 -16.688 46.645 1.00 52.22 198 SER A CA 1
ATOM 1583 C C . SER A 1 198 ? -40.716 -18.170 46.456 1.00 52.22 198 SER A C 1
ATOM 1585 O O . SER A 1 198 ? -41.473 -18.504 45.553 1.00 52.22 198 SER A O 1
ATOM 1587 N N . GLU A 1 199 ? -40.205 -19.058 47.314 1.00 47.09 199 GLU A N 1
ATOM 1588 C CA . GLU A 1 199 ? -40.766 -20.408 47.455 1.00 47.09 199 GLU A CA 1
ATOM 1589 C C . GLU A 1 199 ? -41.952 -20.364 48.433 1.00 47.09 199 GLU A C 1
ATOM 1591 O O . GLU A 1 199 ? -41.750 -20.157 49.634 1.00 47.09 199 GLU A O 1
ATOM 1596 N N . PRO A 1 200 ? -43.204 -20.516 47.964 1.00 47.25 200 PRO A N 1
ATOM 1597 C CA . PRO A 1 200 ? -44.321 -20.776 48.853 1.00 47.25 200 PRO A CA 1
ATOM 1598 C C . PRO A 1 200 ? -44.201 -22.196 49.421 1.00 47.25 200 PRO A C 1
ATOM 1600 O O . PRO A 1 200 ? -44.021 -23.165 48.687 1.00 47.25 200 PRO A O 1
ATOM 1603 N N . HIS A 1 201 ? -44.335 -22.314 50.742 1.00 45.19 201 HIS A N 1
ATOM 1604 C CA . HIS A 1 201 ? -44.635 -23.575 51.413 1.00 45.19 201 HIS A CA 1
ATOM 1605 C C . HIS A 1 201 ? -45.940 -24.147 50.842 1.00 45.19 201 HIS A C 1
ATOM 1607 O O . HIS A 1 201 ? -47.021 -23.645 51.147 1.00 45.19 201 HIS A O 1
ATOM 1613 N N . CYS A 1 202 ? -45.841 -25.196 50.028 1.00 44.12 202 CYS A N 1
ATOM 1614 C CA . CYS A 1 202 ? -46.966 -26.073 49.737 1.00 44.12 202 CYS A CA 1
ATOM 1615 C C . CYS A 1 202 ? -47.055 -27.107 50.859 1.00 44.12 202 CYS A C 1
ATOM 1617 O O . CYS A 1 202 ? -46.225 -28.008 50.950 1.00 44.12 202 CYS A O 1
ATOM 1619 N N . ALA A 1 203 ? -48.039 -26.907 51.732 1.00 45.12 203 ALA A N 1
ATOM 1620 C CA . ALA A 1 203 ? -48.569 -27.946 52.594 1.00 45.12 203 ALA A CA 1
ATOM 1621 C C . ALA A 1 203 ? -49.411 -28.918 51.756 1.00 45.12 203 ALA A C 1
ATOM 1623 O O . ALA A 1 203 ? -50.091 -28.501 50.814 1.00 45.12 203 ALA A O 1
ATOM 1624 N N . ASP A 1 204 ? -49.314 -30.191 52.127 1.00 48.03 204 ASP A N 1
ATOM 1625 C CA . ASP A 1 204 ? -50.128 -31.310 51.670 1.00 48.03 204 ASP A CA 1
ATOM 1626 C C . ASP A 1 204 ? -51.630 -31.002 51.725 1.00 48.03 204 ASP A C 1
ATOM 1628 O O . ASP A 1 204 ? -52.116 -30.491 52.734 1.00 48.03 204 ASP A O 1
ATOM 1632 N N . ASP A 1 205 ? -52.370 -31.393 50.684 1.00 44.97 205 ASP A N 1
ATOM 1633 C CA . ASP A 1 205 ? -53.719 -31.926 50.885 1.00 44.97 205 ASP A CA 1
ATOM 1634 C C . ASP A 1 205 ? -54.138 -32.818 49.704 1.00 44.97 205 ASP A C 1
ATOM 1636 O O . ASP A 1 205 ? -54.268 -32.380 48.556 1.00 44.97 205 ASP A O 1
ATOM 1640 N N . ASP A 1 206 ? -54.333 -34.096 50.018 1.00 46.72 206 ASP A N 1
ATOM 1641 C CA . ASP A 1 206 ? -54.931 -35.121 49.170 1.00 46.72 206 ASP A CA 1
ATOM 1642 C C . ASP A 1 206 ? -56.451 -34.917 49.093 1.00 46.72 206 ASP A C 1
ATOM 1644 O O . ASP A 1 206 ? -57.138 -35.008 50.113 1.00 46.72 206 ASP A O 1
ATOM 1648 N N . ARG A 1 207 ? -57.028 -34.789 47.887 1.00 42.62 207 ARG A N 1
ATOM 1649 C CA . ARG A 1 207 ? -58.372 -35.342 47.622 1.00 42.62 207 ARG A CA 1
ATOM 1650 C C . ARG A 1 207 ? -58.750 -35.430 46.144 1.00 42.62 207 ARG A C 1
ATOM 1652 O O . ARG A 1 207 ? -58.720 -34.450 45.406 1.00 42.62 207 ARG A O 1
ATOM 1659 N N . LEU A 1 208 ? -59.189 -36.633 45.773 1.00 45.19 208 LEU A N 1
ATOM 1660 C CA . LEU A 1 208 ? -59.992 -36.969 44.595 1.00 45.19 208 LEU A CA 1
ATOM 1661 C C . LEU A 1 208 ? -61.231 -36.056 44.470 1.00 45.19 208 LEU A C 1
ATOM 1663 O O . LEU A 1 208 ? -61.865 -35.788 45.487 1.00 45.19 208 LEU A O 1
ATOM 1667 N N . ASP A 1 209 ? -61.638 -35.642 43.260 1.00 38.00 209 ASP A N 1
ATOM 1668 C CA . ASP A 1 209 ? -62.644 -36.388 42.481 1.00 38.00 209 ASP A CA 1
ATOM 1669 C C . ASP A 1 209 ? -63.011 -35.778 41.104 1.00 38.00 209 ASP A C 1
ATOM 1671 O O . ASP A 1 209 ? -62.855 -34.592 40.823 1.00 38.00 209 ASP A O 1
ATOM 1675 N N . HIS A 1 210 ? -63.513 -36.686 40.271 1.00 42.00 210 HIS A N 1
ATOM 1676 C CA . HIS A 1 210 ? -64.207 -36.658 38.979 1.00 42.00 210 HIS A CA 1
ATOM 1677 C C . HIS A 1 210 ? -64.811 -35.378 38.313 1.00 42.00 210 HIS A C 1
ATOM 1679 O O . HIS A 1 210 ? -65.585 -34.609 38.870 1.00 42.00 210 HIS A O 1
ATOM 1685 N N . THR A 1 211 ? -64.667 -35.390 36.972 1.00 37.84 211 THR A N 1
ATOM 1686 C CA . THR A 1 211 ? -65.678 -35.132 35.904 1.00 37.84 211 THR A CA 1
ATOM 1687 C C . THR A 1 211 ? -66.090 -33.714 35.442 1.00 37.84 211 THR A C 1
ATOM 1689 O O . THR A 1 211 ? -66.943 -33.060 36.020 1.00 37.84 211 THR A O 1
ATOM 1692 N N . SER A 1 212 ? -65.723 -33.450 34.174 1.00 38.66 212 SER A N 1
ATOM 1693 C CA . SER A 1 212 ? -66.609 -33.117 33.029 1.00 38.66 212 SER A CA 1
ATOM 1694 C C . SER A 1 212 ? -67.098 -31.675 32.743 1.00 38.66 212 SER A C 1
ATOM 1696 O O . SER A 1 212 ? -67.467 -30.918 33.626 1.00 38.66 212 SER A O 1
ATOM 1698 N N . VAL A 1 213 ? -67.229 -31.420 31.424 1.00 39.25 213 VAL A N 1
ATOM 1699 C CA . VAL A 1 213 ? -68.159 -30.503 30.710 1.00 39.25 213 VAL A CA 1
ATOM 1700 C C . VAL A 1 213 ? -67.623 -29.155 30.165 1.00 39.25 213 VAL A C 1
ATOM 1702 O O . VAL A 1 213 ? -67.460 -28.175 30.872 1.00 39.25 213 VAL A O 1
ATOM 1705 N N . HIS A 1 214 ? -67.473 -29.151 28.827 1.00 35.31 214 HIS A N 1
ATOM 1706 C CA . HIS A 1 214 ? -67.845 -28.167 27.784 1.00 35.31 214 HIS A CA 1
ATOM 1707 C C . HIS A 1 214 ? -67.666 -26.632 27.903 1.00 35.31 214 HIS A C 1
ATOM 1709 O O . HIS A 1 214 ? -68.087 -25.992 28.856 1.00 35.31 214 HIS A O 1
ATOM 1715 N N . ARG A 1 215 ? -67.383 -26.080 26.696 1.00 36.12 215 ARG A N 1
ATOM 1716 C CA . ARG A 1 215 ? -67.898 -24.828 26.061 1.00 36.12 215 ARG A CA 1
ATOM 1717 C C . ARG A 1 215 ? -66.862 -23.685 26.028 1.00 36.12 215 ARG A C 1
ATOM 1719 O O . ARG A 1 215 ? -66.494 -23.140 27.049 1.00 36.12 215 ARG A O 1
ATOM 1726 N N . SER A 1 216 ? -66.195 -23.428 24.898 1.00 36.31 216 SER A N 1
ATOM 1727 C CA . SER A 1 216 ? -66.620 -22.681 23.692 1.00 36.31 216 SER A CA 1
ATOM 1728 C C . SER A 1 216 ? -66.847 -21.169 23.887 1.00 36.31 216 SER A C 1
ATOM 1730 O O . SER A 1 216 ? -67.789 -20.772 24.563 1.00 36.31 216 SER A O 1
ATOM 1732 N N . SER A 1 217 ? -66.070 -20.394 23.105 1.00 37.53 217 SER A N 1
ATOM 1733 C CA . SER A 1 217 ? -66.394 -19.121 22.417 1.00 37.53 217 SER A CA 1
ATOM 1734 C C . SER A 1 217 ? -65.887 -17.760 22.948 1.00 37.53 217 SER A C 1
ATOM 1736 O O . SER A 1 217 ? -66.211 -17.347 24.052 1.00 37.53 217 SER A O 1
ATOM 1738 N N . ARG A 1 218 ? -65.300 -17.015 21.982 1.00 33.44 218 ARG A N 1
ATOM 1739 C CA . ARG A 1 218 ? -65.154 -15.542 21.789 1.00 33.44 218 ARG A CA 1
ATOM 1740 C C . ARG A 1 218 ? -64.075 -14.808 22.606 1.00 33.44 218 ARG A C 1
ATOM 1742 O O . ARG A 1 218 ? -64.056 -14.890 23.818 1.00 33.44 218 ARG A O 1
ATOM 1749 N N . MET A 1 219 ? -63.065 -14.175 21.991 1.00 38.75 219 MET A N 1
ATOM 1750 C CA . MET A 1 219 ? -63.020 -13.048 21.024 1.00 38.75 219 MET A CA 1
ATOM 1751 C C . MET A 1 219 ? -63.016 -11.684 21.723 1.00 38.75 219 MET A C 1
ATOM 1753 O O . MET A 1 219 ? -64.064 -11.191 22.122 1.00 38.75 219 MET A O 1
ATOM 1757 N N . SER A 1 220 ? -61.837 -11.056 21.770 1.00 32.31 220 SER A N 1
ATOM 1758 C CA . SER A 1 220 ? -61.670 -9.609 21.959 1.00 32.31 220 SER A CA 1
ATOM 1759 C C . SER A 1 220 ? -60.229 -9.187 21.632 1.00 32.31 220 SER A C 1
ATOM 1761 O O . SER A 1 220 ? -59.272 -9.579 22.292 1.00 32.31 220 SER A O 1
ATOM 1763 N N . GLN A 1 221 ? -60.086 -8.384 20.572 1.00 40.91 221 GLN A N 1
ATOM 1764 C CA . GLN A 1 221 ? -58.912 -7.535 20.338 1.00 40.91 221 GLN A CA 1
ATOM 1765 C C . GLN A 1 221 ? -58.814 -6.467 21.441 1.00 40.91 221 GLN A C 1
ATOM 1767 O O . GLN A 1 221 ? -59.831 -6.111 22.043 1.00 40.91 221 GLN A O 1
ATOM 1772 N N . PRO A 1 222 ? -57.631 -5.856 21.619 1.00 41.19 222 PRO A N 1
ATOM 1773 C CA . PRO A 1 222 ? -57.605 -4.423 21.347 1.00 41.19 222 PRO A CA 1
ATOM 1774 C C . PRO A 1 222 ? -56.367 -3.937 20.583 1.00 41.19 222 PRO A C 1
ATOM 1776 O O . PRO A 1 222 ? -55.228 -4.340 20.805 1.00 41.19 222 PRO A O 1
ATOM 1779 N N . VAL A 1 223 ? -56.658 -2.982 19.706 1.00 45.16 223 VAL A N 1
ATOM 1780 C CA . VAL A 1 223 ? -55.764 -1.995 19.102 1.00 45.16 223 VAL A CA 1
ATOM 1781 C C . VAL A 1 223 ? -55.015 -1.227 20.198 1.00 45.16 223 VAL A C 1
ATOM 1783 O O . VAL A 1 223 ? -55.649 -0.697 21.109 1.00 45.16 223 VAL A O 1
ATOM 1786 N N . VAL A 1 224 ? -53.686 -1.094 20.086 1.00 39.81 224 VAL A N 1
ATOM 1787 C CA . VAL A 1 224 ? -52.913 -0.133 20.891 1.00 39.81 224 VAL A CA 1
ATOM 1788 C C . VAL A 1 224 ? -52.035 0.752 20.007 1.00 39.81 224 VAL A C 1
ATOM 1790 O O . VAL A 1 224 ? -51.159 0.300 19.275 1.00 39.81 224 VAL A O 1
ATOM 1793 N N . MET A 1 225 ? -52.344 2.041 20.146 1.00 35.44 225 MET A N 1
ATOM 1794 C CA . MET A 1 225 ? -51.705 3.266 19.682 1.00 35.44 225 MET A CA 1
ATOM 1795 C C . MET A 1 225 ? -50.174 3.284 19.613 1.00 35.44 225 MET A C 1
ATOM 1797 O O . MET A 1 225 ? -49.462 2.794 20.491 1.00 35.44 225 MET A O 1
ATOM 1801 N N . GLY A 1 226 ? -49.698 4.036 18.617 1.00 45.38 226 GLY A N 1
ATOM 1802 C CA . GLY A 1 226 ? -48.309 4.427 18.441 1.00 45.38 226 GLY A CA 1
ATOM 1803 C C . GLY A 1 226 ? -47.716 5.193 19.626 1.00 45.38 226 GLY A C 1
ATOM 1804 O O . GLY A 1 226 ? -48.346 6.052 20.246 1.00 45.38 226 GLY A O 1
ATOM 1805 N N . LYS A 1 227 ? -46.440 4.904 19.889 1.00 35.75 227 LYS A N 1
ATOM 1806 C CA . LYS A 1 227 ? -45.592 5.643 20.822 1.00 35.75 227 LYS A CA 1
ATOM 1807 C C . LYS A 1 227 ? -44.466 6.337 20.065 1.00 35.75 227 LYS A C 1
ATOM 1809 O O . LYS A 1 227 ? -43.668 5.713 19.374 1.00 35.75 227 LYS A O 1
ATOM 1814 N N . ARG A 1 228 ? -44.430 7.656 20.249 1.00 36.56 228 ARG A N 1
ATOM 1815 C CA . ARG A 1 228 ? -43.363 8.590 19.881 1.00 36.56 228 ARG A CA 1
ATOM 1816 C C . ARG A 1 228 ? -42.023 8.089 20.444 1.00 36.56 228 ARG A C 1
ATOM 1818 O O . ARG A 1 228 ? -41.901 7.891 21.652 1.00 36.56 228 ARG A O 1
ATOM 1825 N N . ILE A 1 229 ? -41.030 7.896 19.576 1.00 39.66 229 ILE A N 1
ATOM 1826 C CA . ILE A 1 229 ? -39.667 7.515 19.960 1.00 39.66 229 ILE A CA 1
ATOM 1827 C C . ILE A 1 229 ? -38.976 8.761 20.524 1.00 39.66 229 ILE A C 1
ATOM 1829 O O . ILE A 1 229 ? -38.538 9.639 19.786 1.00 39.66 229 ILE A O 1
ATOM 1833 N N . VAL A 1 230 ? -38.907 8.850 21.851 1.00 40.22 230 VAL A N 1
ATOM 1834 C CA . VAL A 1 230 ? -38.002 9.763 22.557 1.00 40.22 230 VAL A CA 1
ATOM 1835 C C . VAL A 1 230 ? -36.607 9.144 22.493 1.00 40.22 230 VAL A C 1
ATOM 1837 O O . VAL A 1 230 ? -36.394 8.032 22.978 1.00 40.22 230 VAL A O 1
ATOM 1840 N N . GLY A 1 231 ? -35.669 9.848 21.858 1.00 43.91 231 GLY A N 1
ATOM 1841 C CA . GLY A 1 231 ? -34.283 9.418 21.707 1.00 43.91 231 GLY A CA 1
ATOM 1842 C C . GLY A 1 231 ? -33.596 9.228 23.058 1.00 43.91 231 GLY A C 1
ATOM 1843 O O . GLY A 1 231 ? -33.234 10.195 23.723 1.00 43.91 231 GLY A O 1
ATOM 1844 N N . ARG A 1 232 ? -33.383 7.967 23.448 1.00 31.16 232 ARG A N 1
ATOM 1845 C CA . ARG A 1 232 ? -32.338 7.612 24.414 1.00 31.16 232 ARG A CA 1
ATOM 1846 C C . ARG A 1 232 ? -30.982 7.656 23.704 1.00 31.16 232 ARG A C 1
ATOM 1848 O O . ARG A 1 232 ? -30.897 7.172 22.574 1.00 31.16 232 ARG A O 1
ATOM 1855 N N . PRO A 1 233 ? -29.912 8.143 24.356 1.00 37.25 233 PRO A N 1
ATOM 1856 C CA . PRO A 1 233 ? -28.559 7.887 23.884 1.00 37.25 233 PRO A CA 1
ATOM 1857 C C . PRO A 1 233 ? -28.361 6.369 23.813 1.00 37.25 233 PRO A C 1
ATOM 1859 O O . PRO A 1 233 ? -28.431 5.666 24.823 1.00 37.25 233 PRO A O 1
ATOM 1862 N N . ARG A 1 234 ? -28.189 5.855 22.592 1.00 33.72 234 ARG A N 1
ATOM 1863 C CA . ARG A 1 234 ? -27.876 4.451 22.338 1.00 33.72 234 ARG A CA 1
ATOM 1864 C C . ARG A 1 234 ? -26.437 4.238 22.799 1.00 33.72 234 ARG A C 1
ATOM 1866 O O . ARG A 1 234 ? -25.496 4.564 22.085 1.00 33.72 234 ARG A O 1
ATOM 1873 N N . ILE A 1 235 ? -26.278 3.728 24.017 1.00 39.16 235 ILE A N 1
ATOM 1874 C CA . ILE A 1 235 ? -25.047 3.049 24.409 1.00 39.16 235 ILE A CA 1
ATOM 1875 C C . ILE A 1 235 ? -24.943 1.871 23.446 1.00 39.16 235 ILE A C 1
ATOM 1877 O O . ILE A 1 235 ? -25.781 0.972 23.467 1.00 39.16 235 ILE A O 1
ATOM 1881 N N . VAL A 1 236 ? -23.978 1.937 22.533 1.00 33.09 236 VAL A N 1
ATOM 1882 C CA . VAL A 1 236 ? -23.589 0.785 21.728 1.00 33.09 236 VAL A CA 1
ATOM 1883 C C . VAL A 1 236 ? -22.875 -0.149 22.691 1.00 33.09 236 VAL A C 1
ATOM 1885 O O . VAL A 1 236 ? -21.661 -0.087 22.860 1.00 33.09 236 VAL A O 1
ATOM 1888 N N . THR A 1 237 ? -23.644 -0.975 23.392 1.00 33.66 237 THR A N 1
ATOM 1889 C CA . THR A 1 237 ? -23.105 -2.214 23.928 1.00 33.66 237 THR A CA 1
ATOM 1890 C C . THR A 1 237 ? -22.671 -2.991 22.698 1.00 33.66 237 THR A C 1
ATOM 1892 O O . THR A 1 237 ? -23.504 -3.354 21.866 1.00 33.66 237 THR A O 1
ATOM 1895 N N . VAL A 1 238 ? -21.362 -3.161 22.522 1.00 39.41 238 VAL A N 1
ATOM 1896 C CA . VAL A 1 238 ? -20.832 -4.107 21.544 1.00 39.41 238 VAL A CA 1
ATOM 1897 C C . VAL A 1 238 ? -21.334 -5.465 22.012 1.00 39.41 238 VAL A C 1
ATOM 1899 O O . VAL A 1 238 ? -20.773 -6.060 22.927 1.00 39.41 238 VAL A O 1
ATOM 1902 N N . GLY A 1 239 ? -22.464 -5.899 21.459 1.00 29.73 239 GLY A N 1
ATOM 1903 C CA . GLY A 1 239 ? -22.954 -7.246 21.649 1.00 29.73 239 GLY A CA 1
ATOM 1904 C C . GLY A 1 239 ? -21.882 -8.166 21.101 1.00 29.73 239 GLY A C 1
ATOM 1905 O O . GLY A 1 239 ? -21.709 -8.267 19.888 1.00 29.73 239 GLY A O 1
ATOM 1906 N N . GLN A 1 240 ? -21.136 -8.804 21.998 1.00 37.06 240 GLN A N 1
ATOM 1907 C CA . GLN A 1 240 ? -20.475 -10.054 21.681 1.00 37.06 240 GLN A CA 1
ATOM 1908 C C . GLN A 1 240 ? -21.592 -11.010 21.263 1.00 37.06 240 GLN A C 1
ATOM 1910 O O . GLN A 1 240 ? -22.286 -11.581 22.102 1.00 37.06 240 GLN A O 1
ATOM 1915 N N . GLY A 1 241 ? -21.824 -11.118 19.953 1.00 30.64 241 GLY A N 1
ATOM 1916 C CA . GLY A 1 241 ? -22.542 -12.255 19.404 1.00 30.64 241 GLY A CA 1
ATOM 1917 C C . GLY A 1 241 ? -21.846 -13.497 19.939 1.00 30.64 241 GLY A C 1
ATOM 1918 O O . GLY A 1 241 ? -20.626 -13.605 19.812 1.00 30.64 241 GLY A O 1
ATOM 1919 N N . GLY A 1 242 ? -22.607 -14.352 20.621 1.00 31.12 242 GLY A N 1
ATOM 1920 C CA . GLY A 1 242 ? -22.118 -15.559 21.269 1.00 31.12 242 GLY A CA 1
ATOM 1921 C C . GLY A 1 242 ? -21.373 -16.435 20.274 1.00 31.12 242 GLY A C 1
ATOM 1922 O O . GLY A 1 242 ? -21.969 -17.219 19.544 1.00 31.12 242 GLY A O 1
ATOM 1923 N N . VAL A 1 243 ? -20.057 -16.279 20.245 1.00 39.28 243 VAL A N 1
ATOM 1924 C CA . VAL A 1 243 ? -19.139 -17.270 19.720 1.00 39.28 243 VAL A CA 1
ATOM 1925 C C . VAL A 1 243 ? -18.670 -18.011 20.954 1.00 39.28 243 VAL A C 1
ATOM 1927 O O . VAL A 1 243 ? -17.938 -17.461 21.778 1.00 39.28 243 VAL A O 1
ATOM 1930 N N . GLU A 1 244 ? -19.183 -19.229 21.120 1.00 36.09 244 GLU A N 1
ATOM 1931 C CA . GLU A 1 244 ? -18.673 -20.171 22.104 1.00 36.09 244 GLU A CA 1
ATOM 1932 C C . GLU A 1 244 ? -17.145 -20.170 22.065 1.00 36.09 244 GLU A C 1
ATOM 1934 O O . GLU A 1 244 ? -16.530 -20.171 20.997 1.00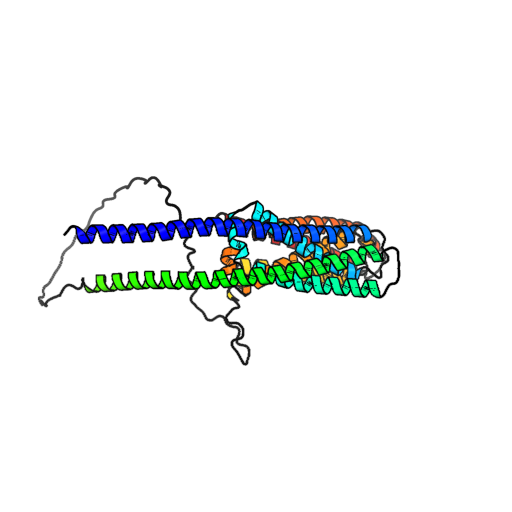 36.09 244 GLU A O 1
ATOM 1939 N N . SER A 1 245 ? -16.548 -20.148 23.254 1.00 38.31 245 SER A N 1
ATOM 1940 C CA . SER A 1 245 ? -15.109 -20.178 23.494 1.00 38.31 245 SER A CA 1
ATOM 1941 C C . SER A 1 245 ? -14.528 -21.537 23.076 1.00 38.31 245 SER A C 1
ATOM 1943 O O . SER A 1 245 ? -14.125 -22.361 23.895 1.00 38.31 245 SER A O 1
ATOM 1945 N N . GLY A 1 246 ? -14.526 -21.810 21.773 1.00 39.09 246 GLY A N 1
ATOM 1946 C CA . GLY A 1 246 ? -13.768 -22.886 21.166 1.00 39.09 246 GLY A CA 1
ATOM 1947 C C . GLY A 1 246 ? -12.306 -22.468 21.148 1.00 39.09 246 GLY A C 1
ATOM 1948 O O . GLY A 1 246 ? -11.934 -21.526 20.452 1.00 39.09 246 GLY A O 1
ATOM 1949 N N . ARG A 1 247 ? -11.474 -23.156 21.935 1.00 42.09 247 ARG A N 1
ATOM 1950 C CA . ARG A 1 247 ? -10.011 -23.015 21.965 1.00 42.09 247 ARG A CA 1
ATOM 1951 C C . ARG A 1 247 ? -9.414 -23.242 20.565 1.00 42.09 247 ARG A C 1
ATOM 1953 O O . ARG A 1 247 ? -8.997 -24.344 20.229 1.00 42.09 247 ARG A O 1
ATOM 1960 N N . GLY A 1 248 ? -9.371 -22.194 19.749 1.00 40.50 248 GLY A N 1
ATOM 1961 C CA . GLY A 1 248 ? -8.696 -22.169 18.455 1.00 40.50 248 GLY A CA 1
ATOM 1962 C C . GLY A 1 248 ? -7.214 -21.864 18.638 1.00 40.50 248 GLY A C 1
ATOM 1963 O O . GLY A 1 248 ? -6.807 -20.713 18.538 1.00 40.50 248 GLY A O 1
ATOM 1964 N N . GLY A 1 249 ? -6.413 -22.883 18.942 1.00 45.91 249 GLY A N 1
ATOM 1965 C CA . GLY A 1 249 ? -4.953 -22.802 18.908 1.00 45.91 249 GLY A CA 1
ATOM 1966 C C . GLY A 1 249 ? -4.397 -23.816 17.914 1.00 45.91 249 GLY A C 1
ATOM 1967 O O . GLY A 1 249 ? -4.824 -24.969 17.903 1.00 45.91 249 GLY A O 1
ATOM 1968 N N . LEU A 1 250 ? -3.441 -23.402 17.080 1.00 44.31 250 LEU A N 1
ATOM 1969 C CA . LEU A 1 250 ? -2.641 -24.326 16.273 1.00 44.31 250 LEU A CA 1
ATOM 1970 C C . LEU A 1 250 ? -1.719 -25.110 17.216 1.00 44.31 250 LEU A C 1
ATOM 1972 O O . LEU A 1 250 ? -0.787 -24.548 17.794 1.00 44.31 250 LEU A O 1
ATOM 1976 N N . HIS A 1 251 ? -1.990 -26.403 17.384 1.00 38.78 251 HIS A N 1
ATOM 1977 C CA . HIS A 1 251 ? -1.077 -27.316 18.064 1.00 38.78 251 HIS A CA 1
ATOM 1978 C C . HIS A 1 251 ? 0.155 -27.528 17.177 1.00 38.78 251 HIS A C 1
ATOM 1980 O O . HIS A 1 251 ? 0.087 -28.225 16.168 1.00 38.78 251 HIS A O 1
ATOM 1986 N N . CYS A 1 252 ? 1.282 -26.921 17.552 1.00 42.84 252 CYS A N 1
ATOM 1987 C CA . CYS A 1 252 ? 2.594 -27.285 17.028 1.00 42.84 252 CYS A CA 1
ATOM 1988 C C . CYS A 1 252 ? 3.325 -28.123 18.087 1.00 42.84 252 CYS A C 1
ATOM 1990 O O . CYS A 1 252 ? 3.182 -27.877 19.282 1.00 42.84 252 CYS A O 1
ATOM 1992 N N . CYS A 1 253 ? 4.075 -29.126 17.636 1.00 41.34 253 CYS A N 1
ATOM 1993 C CA . CYS A 1 253 ? 4.382 -30.388 18.319 1.00 41.34 253 CYS A CA 1
ATOM 1994 C C . CYS A 1 253 ? 5.018 -30.338 19.734 1.00 41.34 253 CYS A C 1
ATOM 1996 O O . CYS A 1 253 ? 5.147 -31.395 20.341 1.00 41.34 253 CYS A O 1
ATOM 1998 N N . CYS A 1 254 ? 5.373 -29.175 20.300 1.00 43.00 254 CYS A N 1
ATOM 1999 C CA . CYS A 1 254 ? 5.965 -29.083 21.647 1.00 43.00 254 CYS A CA 1
ATOM 2000 C C . CYS A 1 254 ? 5.426 -27.948 22.546 1.00 43.00 254 CYS A C 1
ATOM 2002 O O . CYS A 1 254 ? 5.710 -27.960 23.742 1.00 43.00 254 CYS A O 1
ATOM 2004 N N . CYS A 1 255 ? 4.656 -26.975 22.038 1.00 43.00 255 CYS A N 1
ATOM 2005 C CA . CYS A 1 255 ? 4.051 -25.910 22.854 1.00 43.00 255 CYS A CA 1
ATOM 2006 C C . CYS A 1 255 ? 2.759 -25.383 22.201 1.00 43.00 255 CYS A C 1
ATOM 2008 O O . CYS A 1 255 ? 2.620 -25.375 20.977 1.00 43.00 255 CYS A O 1
ATOM 2010 N N . THR A 1 256 ? 1.836 -24.843 23.000 1.00 43.78 256 THR A N 1
ATOM 2011 C CA . THR A 1 256 ? 0.683 -24.068 22.508 1.00 43.78 256 THR A CA 1
ATOM 2012 C C . THR A 1 256 ? 1.151 -22.670 22.075 1.00 43.78 256 THR A C 1
ATOM 2014 O O . THR A 1 256 ? 0.866 -21.676 22.736 1.00 43.78 256 THR A O 1
ATOM 2017 N N . CYS A 1 257 ? 1.945 -22.574 21.003 1.00 44.69 257 CYS A N 1
ATOM 2018 C CA . CYS A 1 257 ? 2.664 -21.340 20.646 1.00 44.69 257 CYS A CA 1
ATOM 2019 C C . CYS A 1 257 ? 1.752 -20.172 20.233 1.00 44.69 257 CYS A C 1
ATOM 2021 O O . CYS A 1 257 ? 2.207 -19.031 20.184 1.00 44.69 257 CYS A O 1
ATOM 2023 N N . CYS A 1 258 ? 0.483 -20.426 19.902 1.00 47.00 258 CYS A N 1
ATOM 2024 C CA . CYS A 1 258 ? -0.401 -19.423 19.312 1.00 47.00 258 CYS A CA 1
ATOM 2025 C C . CYS A 1 258 ? -1.864 -19.604 19.755 1.00 47.00 258 CYS A C 1
ATOM 2027 O O . CYS A 1 258 ? -2.725 -19.918 18.937 1.00 47.00 258 CYS A O 1
ATOM 2029 N N . THR A 1 259 ? -2.181 -19.380 21.034 1.00 51.06 259 THR A N 1
ATOM 2030 C CA . THR A 1 259 ? -3.582 -19.167 21.477 1.00 51.06 259 THR A CA 1
ATOM 2031 C C . THR A 1 259 ? -4.169 -17.835 20.990 1.00 51.06 259 THR A C 1
ATOM 2033 O O . THR A 1 259 ? -5.353 -17.573 21.167 1.00 51.06 259 THR A O 1
ATOM 2036 N N . CYS A 1 260 ? -3.344 -16.983 20.379 1.00 55.34 260 CYS A N 1
ATOM 2037 C CA . CYS A 1 260 ? -3.675 -15.637 19.922 1.00 55.34 260 CYS A CA 1
ATOM 2038 C C . CYS A 1 260 ? -4.123 -15.545 18.452 1.00 55.34 260 CYS A C 1
ATOM 2040 O O . CYS A 1 260 ? -4.502 -14.457 18.027 1.00 55.34 260 CYS A O 1
ATOM 2042 N N . VAL A 1 261 ? -4.094 -16.638 17.675 1.00 68.62 261 VAL A N 1
ATOM 2043 C CA . VAL A 1 261 ? -4.473 -16.603 16.251 1.00 68.62 261 VAL A CA 1
ATOM 2044 C C . VAL A 1 261 ? -5.943 -16.972 16.075 1.00 68.62 261 VAL A C 1
ATOM 2046 O O . VAL A 1 261 ? -6.328 -18.135 16.179 1.00 68.62 261 VAL A O 1
ATOM 2049 N N . ASN A 1 262 ? -6.770 -15.983 15.747 1.00 73.44 262 ASN A N 1
ATOM 2050 C CA . ASN A 1 262 ? -8.192 -16.186 15.493 1.00 73.44 262 ASN A CA 1
ATOM 2051 C C . ASN A 1 262 ? -8.445 -16.638 14.040 1.00 73.44 262 ASN A C 1
ATOM 2053 O O . ASN A 1 262 ? -8.866 -15.856 13.186 1.00 73.44 262 ASN A O 1
ATOM 2057 N N . LEU A 1 263 ? -8.209 -17.922 13.748 1.00 78.75 263 LEU A N 1
ATOM 2058 C CA . LEU A 1 263 ? -8.460 -18.501 12.415 1.00 78.75 263 LEU A CA 1
ATOM 2059 C C . LEU A 1 263 ? -9.943 -18.507 12.017 1.00 78.75 263 LEU A C 1
ATOM 2061 O O . LEU A 1 263 ? -10.259 -18.598 10.830 1.00 78.75 263 LEU A O 1
ATOM 2065 N N . GLN A 1 264 ? -10.863 -18.393 12.978 1.00 81.88 264 GLN A N 1
ATOM 2066 C CA . GLN A 1 264 ? -12.295 -18.329 12.689 1.00 81.88 264 GLN A CA 1
ATOM 2067 C C . GLN A 1 264 ? -12.644 -17.087 11.858 1.00 81.88 264 GLN A C 1
ATOM 2069 O O . GLN A 1 264 ? -13.568 -17.138 11.046 1.00 81.88 264 GLN A O 1
ATOM 2074 N N . PHE A 1 265 ? -11.857 -16.011 11.975 1.00 81.44 265 PHE A N 1
ATOM 2075 C CA . PHE A 1 265 ? -12.015 -14.821 11.145 1.00 81.44 265 PHE A CA 1
ATOM 2076 C C . PHE A 1 265 ? -11.846 -15.112 9.647 1.00 81.44 265 PHE A C 1
ATOM 2078 O O . PHE A 1 265 ? -12.588 -14.568 8.839 1.00 81.44 265 PHE A O 1
ATOM 2085 N N . LEU A 1 266 ? -10.958 -16.028 9.248 1.00 84.00 266 LEU A N 1
ATOM 2086 C CA . LEU A 1 266 ? -10.767 -16.368 7.829 1.00 84.00 266 LEU A CA 1
ATOM 2087 C C . LEU A 1 266 ? -11.993 -17.043 7.198 1.00 84.00 266 LEU A C 1
ATOM 2089 O O . LEU A 1 266 ? -12.100 -17.097 5.975 1.00 84.00 266 LEU A O 1
ATOM 2093 N N . ARG A 1 267 ? -12.927 -17.556 8.011 1.00 87.88 267 ARG A N 1
ATOM 2094 C CA . ARG A 1 267 ? -14.193 -18.123 7.522 1.00 87.88 267 ARG A CA 1
ATOM 2095 C C . ARG A 1 267 ? -15.263 -17.062 7.272 1.00 87.88 267 ARG A C 1
ATOM 2097 O O . ARG A 1 267 ? -16.242 -17.357 6.587 1.00 87.88 267 ARG A O 1
ATOM 2104 N N . THR A 1 268 ? -15.108 -15.847 7.799 1.00 89.88 268 THR A N 1
ATOM 2105 C CA . THR A 1 268 ? -16.071 -14.766 7.554 1.00 89.88 268 THR A CA 1
ATOM 2106 C C . THR A 1 268 ? -15.978 -14.288 6.103 1.00 89.88 268 THR A C 1
ATOM 2108 O O . THR A 1 268 ? -14.984 -14.509 5.409 1.00 89.88 268 THR A O 1
ATOM 2111 N N . LEU A 1 269 ? -17.038 -13.649 5.599 1.00 89.94 269 LEU A N 1
ATOM 2112 C CA . LEU A 1 269 ? -17.026 -13.068 4.252 1.00 89.94 269 LEU A CA 1
ATOM 2113 C C . LEU A 1 269 ? -15.883 -12.054 4.093 1.00 89.94 269 LEU A C 1
ATOM 2115 O O . LEU A 1 269 ? -15.173 -12.061 3.096 1.00 89.94 269 LEU A O 1
ATOM 2119 N N . GLU A 1 270 ? -15.681 -11.240 5.119 1.00 88.88 270 GLU A N 1
ATOM 2120 C CA . GLU A 1 270 ? -14.720 -10.142 5.139 1.00 88.88 270 GLU A CA 1
ATOM 2121 C C . GLU A 1 270 ? -13.278 -10.662 5.209 1.00 88.88 270 GLU A C 1
ATOM 2123 O O . GLU A 1 270 ? -12.404 -10.183 4.489 1.00 88.88 270 GLU A O 1
ATOM 2128 N N . GLY A 1 271 ? -13.033 -11.697 6.023 1.00 90.12 271 GLY A N 1
ATOM 2129 C CA . GLY A 1 271 ? -11.731 -12.358 6.086 1.00 90.12 271 GLY A CA 1
ATOM 2130 C C . GLY A 1 271 ? -11.351 -13.006 4.755 1.00 90.12 271 GLY A C 1
ATOM 2131 O O . GLY A 1 271 ? -10.201 -12.895 4.329 1.00 90.12 271 GLY A O 1
ATOM 2132 N N . ARG A 1 272 ? -12.320 -13.620 4.057 1.00 93.94 272 ARG A N 1
ATOM 2133 C CA . ARG A 1 272 ? -12.105 -14.177 2.711 1.00 93.94 272 ARG A CA 1
ATOM 2134 C C . ARG A 1 272 ? -11.794 -13.098 1.680 1.00 93.94 272 ARG A C 1
ATOM 2136 O O . ARG A 1 272 ? -10.864 -13.286 0.906 1.00 93.94 272 ARG A O 1
ATOM 2143 N N . LEU A 1 273 ? -12.519 -11.978 1.691 1.00 94.31 273 LEU A N 1
ATOM 2144 C CA . LEU A 1 273 ? -12.252 -10.858 0.783 1.00 94.31 273 LEU A CA 1
ATOM 2145 C C . LEU A 1 273 ? -10.832 -10.319 0.971 1.00 94.31 273 LEU A C 1
ATOM 2147 O O . LEU A 1 273 ? -10.078 -10.269 0.002 1.00 94.31 273 LEU A O 1
ATOM 2151 N N . LYS A 1 274 ? -10.423 -10.037 2.214 1.00 94.06 274 LYS A N 1
ATOM 2152 C CA . LYS A 1 274 ? -9.070 -9.537 2.496 1.00 94.06 274 LYS A CA 1
ATOM 2153 C C . LYS A 1 274 ? -7.980 -10.544 2.121 1.00 94.06 274 LYS A C 1
ATOM 2155 O O . LYS A 1 274 ? -6.930 -10.168 1.607 1.00 94.06 274 LYS A O 1
ATOM 2160 N N . LEU A 1 275 ? -8.226 -11.838 2.338 1.00 95.44 275 LEU A N 1
ATOM 2161 C CA . LEU A 1 275 ? -7.310 -12.886 1.889 1.00 95.44 275 LEU A CA 1
ATOM 2162 C C . LEU A 1 275 ? -7.197 -12.912 0.355 1.00 95.44 275 LEU A C 1
ATOM 2164 O O . LEU A 1 275 ? -6.088 -13.017 -0.165 1.00 95.44 275 LEU A O 1
ATOM 2168 N N . CYS A 1 276 ? -8.311 -12.778 -0.370 1.00 96.31 276 CYS A N 1
ATOM 2169 C CA . CYS A 1 276 ? -8.306 -12.686 -1.830 1.00 96.31 276 CYS A CA 1
ATOM 2170 C C . CYS A 1 276 ? -7.537 -11.456 -2.332 1.00 96.31 276 CYS A C 1
ATOM 2172 O O . CYS A 1 276 ? -6.771 -11.598 -3.281 1.00 96.31 276 CYS A O 1
ATOM 2174 N N . GLU A 1 277 ? -7.679 -10.291 -1.689 1.00 96.94 277 GLU A N 1
ATOM 2175 C CA . GLU A 1 277 ? -6.889 -9.089 -2.008 1.00 96.94 277 GLU A CA 1
ATOM 2176 C C . GLU A 1 277 ? -5.389 -9.359 -1.902 1.00 96.94 277 GLU A C 1
ATOM 2178 O O . GLU A 1 277 ? -4.649 -9.119 -2.854 1.00 96.94 277 GLU A O 1
ATOM 2183 N N . VAL A 1 278 ? -4.943 -9.913 -0.769 1.00 97.56 278 VAL A N 1
ATOM 2184 C CA . VAL A 1 278 ? -3.524 -10.209 -0.524 1.00 97.56 278 VAL A CA 1
ATOM 2185 C C . VAL A 1 278 ? -2.992 -11.235 -1.526 1.00 97.56 278 VAL A C 1
ATOM 2187 O O . VAL A 1 278 ? -1.910 -11.043 -2.079 1.00 97.56 278 VAL A O 1
ATOM 2190 N N . LEU A 1 279 ? -3.741 -12.308 -1.796 1.00 97.69 279 LEU A N 1
ATOM 2191 C CA . LEU A 1 279 ? -3.315 -13.353 -2.732 1.00 97.69 279 LEU A CA 1
ATOM 2192 C C . LEU A 1 279 ? -3.235 -12.838 -4.173 1.00 97.69 279 LEU A C 1
ATOM 2194 O O . LEU A 1 279 ? -2.229 -13.062 -4.847 1.00 97.69 279 LEU A O 1
ATOM 2198 N N . LEU A 1 280 ? -4.261 -12.125 -4.645 1.00 97.56 280 LEU A N 1
ATOM 2199 C CA . LEU A 1 280 ? -4.272 -11.563 -5.996 1.00 97.56 280 LEU A CA 1
ATOM 2200 C C . LEU A 1 280 ? -3.197 -10.485 -6.162 1.00 97.56 280 LEU A C 1
ATOM 2202 O O . LEU A 1 280 ? -2.503 -10.480 -7.178 1.00 97.56 280 LEU A O 1
ATOM 2206 N N . ALA A 1 281 ? -3.002 -9.620 -5.162 1.00 97.56 281 ALA A N 1
ATOM 2207 C CA . ALA A 1 281 ? -1.937 -8.622 -5.182 1.00 97.56 281 ALA A CA 1
ATOM 2208 C C . ALA A 1 281 ? -0.547 -9.279 -5.187 1.00 97.56 281 ALA A C 1
ATOM 2210 O O . ALA A 1 281 ? 0.322 -8.840 -5.935 1.00 97.56 281 ALA A O 1
ATOM 2211 N N . ALA A 1 282 ? -0.337 -10.373 -4.444 1.00 97.75 282 ALA A N 1
ATOM 2212 C CA . ALA A 1 282 ? 0.924 -11.118 -4.460 1.00 97.75 282 ALA A CA 1
ATOM 2213 C C . ALA A 1 282 ? 1.208 -11.771 -5.825 1.00 97.75 282 ALA A C 1
ATOM 2215 O O . ALA A 1 282 ? 2.329 -11.677 -6.330 1.00 97.75 282 ALA A O 1
ATOM 2216 N N . VAL A 1 283 ? 0.197 -12.383 -6.456 1.00 98.00 283 VAL A N 1
ATOM 2217 C CA . VAL A 1 283 ? 0.315 -12.924 -7.824 1.00 98.00 283 VAL A CA 1
ATOM 2218 C C . VAL A 1 283 ? 0.639 -11.805 -8.811 1.00 98.00 283 VAL A C 1
ATOM 2220 O O . VAL A 1 283 ? 1.559 -11.934 -9.618 1.00 98.00 283 VAL A O 1
ATOM 2223 N N . CYS A 1 284 ? -0.071 -10.683 -8.715 1.00 96.94 284 CYS A N 1
ATOM 2224 C CA . CYS A 1 284 ? 0.128 -9.536 -9.587 1.00 96.94 284 CYS A CA 1
ATOM 2225 C C . CYS A 1 284 ? 1.538 -8.939 -9.433 1.00 96.94 284 CYS A C 1
ATOM 2227 O O . CYS A 1 284 ? 2.233 -8.742 -10.428 1.00 96.94 284 CYS A O 1
ATOM 2229 N N . GLN A 1 285 ? 1.999 -8.736 -8.195 1.00 96.44 285 GLN A N 1
ATOM 2230 C CA . GLN A 1 285 ? 3.360 -8.296 -7.876 1.00 96.44 285 GLN A CA 1
ATOM 2231 C C . GLN A 1 285 ? 4.408 -9.251 -8.463 1.00 96.44 285 GLN A C 1
ATOM 2233 O O . GLN A 1 285 ? 5.379 -8.807 -9.074 1.00 96.44 285 GLN A O 1
ATOM 2238 N N . SER A 1 286 ? 4.210 -10.563 -8.303 1.00 96.81 286 SER A N 1
ATOM 2239 C CA . SER A 1 286 ? 5.133 -11.581 -8.813 1.00 96.81 286 SER A CA 1
ATOM 2240 C C . SER A 1 286 ? 5.238 -11.550 -10.339 1.00 96.81 286 SER A C 1
ATOM 2242 O O . SER A 1 286 ? 6.343 -11.582 -10.878 1.00 96.81 286 SER A O 1
ATOM 2244 N N . LEU A 1 287 ? 4.111 -11.428 -11.048 1.00 96.31 287 LEU A N 1
ATOM 2245 C CA . LEU A 1 287 ? 4.100 -11.331 -12.509 1.00 96.31 287 LEU A CA 1
ATOM 2246 C C . LEU A 1 287 ? 4.807 -10.063 -13.007 1.00 96.31 287 LEU A C 1
ATOM 2248 O O . LEU A 1 287 ? 5.625 -10.146 -13.924 1.00 96.31 287 LEU A O 1
ATOM 2252 N N . VAL A 1 288 ? 4.541 -8.911 -12.381 1.00 95.31 288 VAL A N 1
ATOM 2253 C CA . VAL A 1 288 ? 5.200 -7.642 -12.736 1.00 95.31 288 VAL A CA 1
ATOM 2254 C C . VAL A 1 288 ? 6.712 -7.748 -12.548 1.00 95.31 288 VAL A C 1
ATOM 2256 O O . VAL A 1 288 ? 7.462 -7.348 -13.436 1.00 95.31 288 VAL A O 1
ATOM 2259 N N . LEU A 1 289 ? 7.171 -8.314 -11.429 1.00 93.38 289 LEU A N 1
ATOM 2260 C CA . LEU A 1 289 ? 8.601 -8.431 -11.146 1.00 93.38 289 LEU A CA 1
ATOM 2261 C C . LEU A 1 289 ? 9.304 -9.450 -12.055 1.00 93.38 289 LEU A C 1
ATOM 2263 O O . LEU A 1 289 ? 10.405 -9.181 -12.529 1.00 93.38 289 LEU A O 1
ATOM 2267 N N . ASN A 1 290 ? 8.673 -10.591 -12.341 1.00 94.31 290 ASN A N 1
ATOM 2268 C CA . ASN A 1 290 ? 9.293 -11.649 -13.143 1.00 94.31 290 ASN A CA 1
ATOM 2269 C C . ASN A 1 290 ? 9.321 -11.340 -14.648 1.00 94.31 290 ASN A C 1
ATOM 2271 O O . ASN A 1 290 ? 10.279 -11.709 -15.320 1.00 94.31 290 ASN A O 1
ATOM 2275 N N . TYR A 1 291 ? 8.295 -10.671 -15.185 1.00 94.06 291 TYR A N 1
ATOM 2276 C CA . TYR A 1 291 ? 8.189 -10.410 -16.629 1.00 94.06 291 TYR A CA 1
ATOM 2277 C C . TYR A 1 291 ? 8.433 -8.944 -17.005 1.00 94.06 291 TYR A C 1
ATOM 2279 O O . TYR A 1 291 ? 8.936 -8.658 -18.094 1.00 94.06 291 TYR A O 1
ATOM 2287 N N . GLY A 1 292 ? 8.079 -8.004 -16.127 1.00 90.88 292 GLY A N 1
ATOM 2288 C CA . GLY A 1 292 ? 8.126 -6.572 -16.417 1.00 90.88 292 GLY A CA 1
ATOM 2289 C C . GLY A 1 292 ? 9.472 -5.907 -16.128 1.00 90.88 292 GLY A C 1
ATOM 2290 O O . GLY A 1 292 ? 9.795 -4.925 -16.789 1.00 90.88 292 GLY A O 1
ATOM 2291 N N . THR A 1 293 ? 10.293 -6.443 -15.219 1.00 89.56 293 THR A N 1
ATOM 2292 C CA . THR A 1 293 ? 11.586 -5.831 -14.837 1.00 89.56 293 THR A CA 1
ATOM 2293 C C . THR A 1 293 ? 12.545 -5.670 -16.012 1.00 89.56 293 THR A C 1
ATOM 2295 O O . THR A 1 293 ? 13.137 -4.605 -16.166 1.00 89.56 293 THR A O 1
ATOM 2298 N N . SER A 1 294 ? 12.659 -6.674 -16.886 1.00 88.88 294 SER A N 1
ATOM 2299 C CA . SER A 1 294 ? 13.528 -6.606 -18.073 1.00 88.88 294 SER A CA 1
ATOM 2300 C C . SER A 1 294 ? 13.067 -5.576 -19.112 1.00 88.88 294 SER A C 1
ATOM 2302 O O . SER A 1 294 ? 13.864 -5.148 -19.939 1.00 88.88 294 SER A O 1
ATOM 2304 N N . HIS A 1 295 ? 11.794 -5.173 -19.070 1.00 89.88 295 HIS A N 1
ATOM 2305 C CA . HIS A 1 295 ? 11.171 -4.244 -20.020 1.00 89.88 295 HIS A CA 1
ATOM 2306 C C . HIS A 1 295 ? 10.684 -2.956 -19.336 1.00 89.88 295 HIS A C 1
ATOM 2308 O O . HIS A 1 295 ? 9.902 -2.199 -19.918 1.00 89.88 295 HIS A O 1
ATOM 2314 N N . SER A 1 296 ? 11.144 -2.685 -18.110 1.00 89.31 296 SER A N 1
ATOM 2315 C CA . SER A 1 296 ? 10.693 -1.542 -17.309 1.00 89.31 296 SER A CA 1
ATOM 2316 C C . SER A 1 296 ? 10.989 -0.210 -17.997 1.00 89.31 296 SER A C 1
ATOM 2318 O O . SER A 1 296 ? 10.155 0.688 -17.986 1.00 89.31 296 SER A O 1
ATOM 2320 N N . GLN A 1 297 ? 12.129 -0.105 -18.689 1.00 87.06 297 GLN A N 1
ATOM 2321 C CA . GLN A 1 297 ? 12.504 1.090 -19.452 1.00 87.06 297 GLN A CA 1
ATOM 2322 C C . GLN A 1 297 ? 11.562 1.361 -20.627 1.00 87.06 297 GLN A C 1
ATOM 2324 O O . GLN A 1 297 ? 11.242 2.513 -20.906 1.00 87.06 297 GLN A O 1
ATOM 2329 N N . THR A 1 298 ? 11.102 0.306 -21.300 1.00 90.69 298 THR A N 1
ATOM 2330 C CA . THR A 1 298 ? 10.176 0.405 -22.434 1.00 90.69 298 THR A CA 1
ATOM 2331 C C . THR A 1 298 ? 8.772 0.787 -21.975 1.00 90.69 298 THR A C 1
ATOM 2333 O O . THR A 1 298 ? 8.106 1.590 -22.621 1.00 90.69 298 THR A O 1
ATOM 2336 N N . LEU A 1 299 ? 8.321 0.232 -20.848 1.00 91.31 299 LEU A N 1
ATOM 2337 C CA . LEU A 1 299 ? 7.028 0.570 -20.243 1.00 91.31 299 LEU A CA 1
ATOM 2338 C C . LEU A 1 299 ? 7.044 1.942 -19.548 1.00 91.31 299 LEU A C 1
ATOM 2340 O O . LEU A 1 299 ? 5.998 2.585 -19.398 1.00 91.31 299 LEU A O 1
ATOM 2344 N N . GLY A 1 300 ? 8.224 2.398 -19.129 1.00 89.50 300 GLY A N 1
ATOM 2345 C CA . GLY A 1 300 ? 8.442 3.694 -18.509 1.00 89.50 300 GLY A CA 1
ATOM 2346 C C . GLY A 1 300 ? 7.665 3.868 -17.193 1.00 89.50 300 GLY A C 1
ATOM 2347 O O . GLY A 1 300 ? 7.432 2.898 -16.470 1.00 89.50 300 GLY A O 1
ATOM 2348 N N . PRO A 1 301 ? 7.195 5.092 -16.883 1.00 88.94 301 PRO A N 1
ATOM 2349 C CA . PRO A 1 301 ? 6.531 5.398 -15.611 1.00 88.94 301 PRO A CA 1
ATOM 2350 C C . PRO A 1 301 ? 5.241 4.610 -15.345 1.00 88.94 301 PRO A C 1
ATOM 2352 O O . PRO A 1 301 ? 4.783 4.552 -14.206 1.00 88.94 301 PRO A O 1
ATOM 2355 N N . SER A 1 302 ? 4.628 4.024 -16.380 1.00 93.25 302 SER A N 1
ATOM 2356 C CA . SER A 1 302 ? 3.433 3.187 -16.217 1.00 93.25 302 SER A CA 1
ATOM 2357 C C . SER A 1 302 ? 3.727 1.917 -15.410 1.00 93.25 302 SER A C 1
ATOM 2359 O O . SER A 1 302 ? 2.916 1.514 -14.577 1.00 93.25 302 SER A O 1
ATOM 2361 N N . TYR A 1 303 ? 4.920 1.342 -15.595 1.00 93.81 303 TYR A N 1
ATOM 2362 C CA . TYR A 1 303 ? 5.402 0.190 -14.840 1.00 93.81 303 TYR A CA 1
ATOM 2363 C C . TYR A 1 303 ? 5.665 0.561 -13.376 1.00 93.81 303 TYR A C 1
ATOM 2365 O O . TYR A 1 303 ? 5.142 -0.098 -12.479 1.00 93.81 303 TYR A O 1
ATOM 2373 N N . ASP A 1 304 ? 6.390 1.659 -13.131 1.00 90.88 304 ASP A N 1
ATOM 2374 C CA . ASP A 1 304 ? 6.680 2.158 -11.778 1.00 90.88 304 ASP A CA 1
ATOM 2375 C C . ASP A 1 304 ? 5.399 2.481 -10.996 1.00 90.88 304 ASP A C 1
ATOM 2377 O O . ASP A 1 304 ? 5.243 2.101 -9.831 1.00 90.88 304 ASP A O 1
ATOM 2381 N N . GLY A 1 305 ? 4.451 3.165 -11.643 1.00 91.06 305 GLY A N 1
ATOM 2382 C CA . GLY A 1 305 ? 3.174 3.544 -11.037 1.00 91.06 305 GLY A CA 1
ATOM 2383 C C . GLY A 1 305 ? 2.305 2.338 -10.675 1.00 91.06 305 GLY A C 1
ATOM 2384 O O . GLY A 1 305 ? 1.688 2.304 -9.609 1.00 91.06 305 GLY A O 1
ATOM 2385 N N . PHE A 1 306 ? 2.284 1.312 -11.527 1.00 96.12 306 PHE A N 1
ATOM 2386 C CA . PHE A 1 306 ? 1.569 0.078 -11.219 1.00 96.12 306 PHE A CA 1
ATOM 2387 C C . PHE A 1 306 ? 2.250 -0.707 -10.095 1.00 96.12 306 PHE A C 1
ATOM 2389 O O . PHE A 1 306 ? 1.588 -1.095 -9.134 1.00 96.12 306 PHE A O 1
ATOM 2396 N N . LEU A 1 307 ? 3.573 -0.885 -10.161 1.00 95.12 307 LEU A N 1
ATOM 2397 C CA . LEU A 1 307 ? 4.333 -1.643 -9.165 1.00 95.12 307 LEU A CA 1
ATOM 2398 C C . LEU A 1 307 ? 4.253 -1.014 -7.763 1.00 95.12 307 LEU A C 1
ATOM 2400 O O . LEU A 1 307 ? 4.087 -1.726 -6.772 1.00 95.12 307 LEU A O 1
ATOM 2404 N N . THR A 1 308 ? 4.320 0.316 -7.669 1.00 93.19 308 THR A N 1
ATOM 2405 C CA . THR A 1 308 ? 4.119 1.052 -6.404 1.00 93.19 308 THR A CA 1
ATOM 2406 C C . THR A 1 308 ? 2.698 0.878 -5.865 1.00 93.19 308 THR A C 1
ATOM 2408 O O . THR A 1 308 ? 2.517 0.650 -4.664 1.00 93.19 308 THR A O 1
ATOM 2411 N N . THR A 1 309 ? 1.689 0.893 -6.739 1.00 96.00 309 THR A N 1
ATOM 2412 C CA . THR A 1 309 ? 0.290 0.642 -6.361 1.00 96.00 309 THR A CA 1
ATOM 2413 C C . THR A 1 309 ? 0.112 -0.759 -5.777 1.00 96.00 309 THR A C 1
ATOM 2415 O O . THR A 1 309 ? -0.358 -0.887 -4.646 1.00 96.00 309 THR A O 1
ATOM 2418 N N . VAL A 1 310 ? 0.540 -1.808 -6.485 1.00 97.31 310 VAL A N 1
ATOM 2419 C CA . VAL A 1 310 ? 0.363 -3.185 -5.996 1.00 97.31 310 VAL A CA 1
ATOM 2420 C C . VAL A 1 310 ? 1.195 -3.463 -4.738 1.00 97.31 310 VAL A C 1
ATOM 2422 O O . VAL A 1 310 ? 0.683 -4.068 -3.799 1.00 97.31 310 VAL A O 1
ATOM 2425 N N . SER A 1 311 ? 2.421 -2.935 -4.644 1.00 96.19 311 SER A N 1
ATOM 2426 C CA . SER A 1 311 ? 3.279 -3.100 -3.458 1.00 96.19 311 SER A CA 1
ATOM 2427 C C . SER A 1 311 ? 2.689 -2.426 -2.217 1.00 96.19 311 SER A C 1
ATOM 2429 O O . SER A 1 311 ? 2.682 -3.015 -1.135 1.00 96.19 311 SER A O 1
ATOM 2431 N N . SER A 1 312 ? 2.171 -1.201 -2.368 1.00 95.50 312 SER A N 1
ATOM 2432 C CA . SER A 1 312 ? 1.551 -0.457 -1.266 1.00 95.50 312 SER A CA 1
ATOM 2433 C C . SER A 1 312 ? 0.273 -1.127 -0.768 1.00 95.50 312 SER A C 1
ATOM 2435 O O . SER A 1 312 ? 0.109 -1.322 0.437 1.00 95.50 312 SER A O 1
ATOM 2437 N N . CYS A 1 313 ? -0.595 -1.552 -1.688 1.00 96.44 313 CYS A N 1
ATOM 2438 C CA . CYS A 1 313 ? -1.838 -2.228 -1.337 1.00 96.44 313 CYS A CA 1
ATOM 2439 C C . CYS A 1 313 ? -1.569 -3.591 -0.692 1.00 96.44 313 CYS A C 1
ATOM 2441 O O . CYS A 1 313 ? -2.178 -3.904 0.330 1.00 96.44 313 CYS A O 1
ATOM 2443 N N . LEU A 1 314 ? -0.618 -4.366 -1.230 1.00 96.88 314 LEU A N 1
ATOM 2444 C CA . LEU A 1 314 ? -0.219 -5.661 -0.678 1.00 96.88 314 LEU A CA 1
ATOM 2445 C C . LEU A 1 314 ? 0.286 -5.525 0.761 1.00 96.88 314 LEU A C 1
ATOM 2447 O O . LEU A 1 314 ? -0.195 -6.243 1.635 1.00 96.88 314 LEU A O 1
ATOM 2451 N N . LEU A 1 315 ? 1.205 -4.588 1.019 1.00 95.69 315 LEU A N 1
ATOM 2452 C CA . LEU A 1 315 ? 1.787 -4.373 2.346 1.00 95.69 315 LEU A CA 1
ATOM 2453 C C . LEU A 1 315 ? 0.724 -3.988 3.383 1.00 95.69 315 LEU A C 1
ATOM 2455 O O . LEU A 1 315 ? 0.713 -4.497 4.511 1.00 95.69 315 LEU A O 1
ATOM 2459 N N . THR A 1 316 ? -0.189 -3.095 3.012 1.00 95.31 316 THR A N 1
ATOM 2460 C CA . THR A 1 316 ? -1.211 -2.599 3.937 1.00 95.31 316 THR A CA 1
ATOM 2461 C C . THR A 1 316 ? -2.314 -3.623 4.156 1.00 95.31 316 THR A C 1
ATOM 2463 O O . THR A 1 316 ? -2.680 -3.869 5.307 1.00 95.31 316 THR A O 1
ATOM 2466 N N . ALA A 1 317 ? -2.774 -4.306 3.104 1.00 95.88 317 ALA A N 1
ATOM 2467 C CA . ALA A 1 317 ? -3.728 -5.405 3.224 1.00 95.88 317 ALA A CA 1
ATOM 2468 C C . ALA A 1 317 ? -3.143 -6.574 4.035 1.00 95.88 317 ALA A C 1
ATOM 2470 O O . ALA A 1 317 ? -3.833 -7.117 4.899 1.00 95.88 317 ALA A O 1
ATOM 2471 N N . SER A 1 318 ? -1.857 -6.910 3.855 1.00 95.12 318 SER A N 1
ATOM 2472 C CA . SER A 1 318 ? -1.194 -7.940 4.665 1.00 95.12 318 SER A CA 1
ATOM 2473 C C . SER A 1 318 ? -1.059 -7.526 6.128 1.00 95.12 318 SER A C 1
ATOM 2475 O O . SER A 1 318 ? -1.255 -8.350 7.018 1.00 95.12 318 SER A O 1
ATOM 2477 N N . THR A 1 319 ? -0.777 -6.246 6.396 1.00 93.56 319 THR A N 1
ATOM 2478 C CA . THR A 1 319 ? -0.681 -5.721 7.769 1.00 93.56 319 THR A CA 1
ATOM 2479 C C . THR A 1 319 ? -2.048 -5.718 8.458 1.00 93.56 319 THR A C 1
ATOM 2481 O O . THR A 1 319 ? -2.150 -6.106 9.624 1.00 93.56 319 THR A O 1
ATOM 2484 N N . LEU A 1 320 ? -3.113 -5.346 7.740 1.00 92.75 320 LEU A N 1
ATOM 2485 C CA . LEU A 1 320 ? -4.493 -5.438 8.225 1.00 92.75 320 LEU A CA 1
ATOM 2486 C C . LEU A 1 320 ? -4.895 -6.888 8.504 1.00 92.75 320 LEU A C 1
ATOM 2488 O O . LEU A 1 320 ? -5.383 -7.187 9.593 1.00 92.75 320 LEU A O 1
ATOM 2492 N N . LEU A 1 321 ? -4.626 -7.799 7.566 1.00 92.44 321 LEU A N 1
ATOM 2493 C CA . LEU A 1 321 ? -4.909 -9.222 7.731 1.00 92.44 321 LEU A CA 1
ATOM 2494 C C . LEU A 1 321 ? -4.159 -9.802 8.938 1.00 92.44 321 LEU A C 1
ATOM 2496 O O . LEU A 1 321 ? -4.768 -10.468 9.772 1.00 92.44 321 LEU A O 1
ATOM 2500 N N . ALA A 1 322 ? -2.867 -9.499 9.086 1.00 90.19 322 ALA A N 1
ATOM 2501 C CA . ALA A 1 322 ? -2.080 -9.911 10.247 1.00 90.19 322 ALA A CA 1
ATOM 2502 C C . ALA A 1 322 ? -2.658 -9.348 11.557 1.00 90.19 322 ALA A C 1
ATOM 2504 O O . ALA A 1 322 ? -2.760 -10.072 12.548 1.00 90.19 322 ALA A O 1
ATOM 2505 N N . CYS A 1 323 ? -3.101 -8.087 11.564 1.00 89.38 323 CYS A N 1
ATOM 2506 C CA . CYS A 1 323 ? -3.751 -7.489 12.728 1.00 89.38 323 CYS A CA 1
ATOM 2507 C C . CYS A 1 323 ? -5.051 -8.222 13.104 1.00 89.38 323 CYS A C 1
ATOM 2509 O O . CYS A 1 323 ? -5.271 -8.516 14.283 1.00 89.38 323 CYS A O 1
ATOM 2511 N N . TYR A 1 324 ? -5.874 -8.568 12.112 1.00 88.88 324 TYR A N 1
ATOM 2512 C CA . TYR A 1 324 ? -7.123 -9.308 12.312 1.00 88.88 324 TYR A CA 1
ATOM 2513 C C . TYR A 1 324 ? -6.887 -10.735 12.799 1.00 88.88 324 TYR A C 1
ATOM 2515 O O . TYR A 1 324 ? -7.622 -11.217 13.661 1.00 88.88 324 TYR A O 1
ATOM 2523 N N . LEU A 1 325 ? -5.824 -11.386 12.328 1.00 87.56 325 LEU A N 1
ATOM 2524 C CA . LEU A 1 325 ? -5.442 -12.711 12.806 1.00 87.56 325 LEU A CA 1
ATOM 2525 C C . LEU A 1 325 ? -4.958 -12.687 14.261 1.00 87.56 325 LEU A C 1
ATOM 2527 O O . LEU A 1 325 ? -5.280 -13.607 15.007 1.00 87.56 325 LEU A O 1
ATOM 2531 N N . LEU A 1 326 ? -4.219 -11.652 14.673 1.00 84.19 326 LEU A N 1
ATOM 2532 C CA . LEU A 1 326 ? -3.579 -11.582 15.994 1.00 84.19 326 LEU A CA 1
ATOM 2533 C C . LEU A 1 326 ? -4.466 -10.999 17.107 1.00 84.19 326 LEU A C 1
ATOM 2535 O O . LEU A 1 326 ? -4.154 -11.173 18.286 1.00 84.19 326 LEU A O 1
ATOM 2539 N N . SER A 1 327 ? -5.523 -10.245 16.781 1.00 83.12 327 SER A N 1
ATOM 2540 C CA . SER A 1 327 ? -6.303 -9.520 17.793 1.00 83.12 327 SER A CA 1
ATOM 2541 C C . SER A 1 327 ? -7.774 -9.340 17.419 1.00 83.12 327 SER A C 1
ATOM 2543 O O . SER A 1 327 ? -8.139 -8.413 16.698 1.00 83.12 327 SER A O 1
ATOM 2545 N N . ALA A 1 328 ? -8.653 -10.141 18.034 1.00 78.75 328 ALA A N 1
ATOM 2546 C CA . ALA A 1 328 ? -10.107 -10.014 17.877 1.00 78.75 328 ALA A CA 1
ATOM 2547 C C . ALA A 1 328 ? -10.643 -8.633 18.306 1.00 78.75 328 ALA A C 1
ATOM 2549 O O . ALA A 1 328 ? -11.552 -8.086 17.687 1.00 78.75 328 ALA A O 1
ATOM 2550 N N . LYS A 1 329 ? -10.036 -8.028 19.335 1.00 78.62 329 LYS A N 1
ATOM 2551 C CA . LYS A 1 329 ? -10.385 -6.680 19.805 1.00 78.62 329 LYS A CA 1
ATOM 2552 C C . LYS A 1 329 ? -10.075 -5.604 18.761 1.00 78.62 329 LYS A C 1
ATOM 2554 O O . LYS A 1 329 ? -10.841 -4.655 18.616 1.00 78.62 329 LYS A O 1
ATOM 2559 N N . SER A 1 330 ? -8.967 -5.753 18.031 1.00 82.19 330 SER A N 1
ATOM 2560 C CA . SER A 1 330 ? -8.573 -4.788 16.998 1.00 82.19 330 SER A CA 1
ATOM 2561 C C . SER A 1 330 ? -9.531 -4.811 15.806 1.00 82.19 330 SER A C 1
ATOM 2563 O O . SER A 1 330 ? -9.760 -3.758 15.221 1.00 82.19 330 SER A O 1
ATOM 2565 N N . ILE A 1 331 ? -10.162 -5.956 15.511 1.00 84.56 331 ILE A N 1
ATOM 2566 C CA . ILE A 1 331 ? -11.172 -6.086 14.446 1.00 84.56 331 ILE A CA 1
ATOM 2567 C C . ILE A 1 331 ? -12.335 -5.119 14.690 1.00 84.56 331 ILE A C 1
ATOM 2569 O O . ILE A 1 331 ? -12.626 -4.282 13.844 1.00 84.56 331 ILE A O 1
ATOM 2573 N N . GLY A 1 332 ? -12.972 -5.173 15.865 1.00 81.56 332 GLY A N 1
ATOM 2574 C CA . GLY A 1 332 ? -14.127 -4.314 16.156 1.00 81.56 332 GLY A CA 1
ATOM 2575 C C . GLY A 1 332 ? -13.799 -2.817 16.082 1.00 81.56 332 GLY A C 1
ATOM 2576 O O . GLY A 1 332 ? -14.607 -2.024 15.599 1.00 81.56 332 GLY A O 1
ATOM 2577 N N . LEU A 1 333 ? -12.594 -2.429 16.513 1.00 83.38 333 LEU A N 1
ATOM 2578 C CA . LEU A 1 333 ? -12.140 -1.035 16.507 1.00 83.38 333 LEU A CA 1
ATOM 2579 C C . LEU A 1 333 ? -11.757 -0.535 15.107 1.00 83.38 333 LEU A C 1
ATOM 2581 O O . LEU A 1 333 ? -12.068 0.603 14.767 1.00 83.38 333 LEU A O 1
ATOM 2585 N N . LEU A 1 334 ? -11.099 -1.366 14.296 1.00 85.62 334 LEU A N 1
ATOM 2586 C CA . LEU A 1 334 ? -10.720 -1.008 12.925 1.00 85.62 334 LEU A CA 1
ATOM 2587 C C . LEU A 1 334 ? -11.942 -0.945 12.008 1.00 85.62 334 LEU A C 1
ATOM 2589 O O . LEU A 1 334 ? -12.084 0.022 11.263 1.00 85.62 334 LEU A O 1
ATOM 2593 N N . ARG A 1 335 ? -12.878 -1.890 12.136 1.00 82.75 335 ARG A N 1
ATOM 2594 C CA . ARG A 1 335 ? -14.103 -1.919 11.319 1.00 82.75 335 ARG A CA 1
ATOM 2595 C C . ARG A 1 335 ? -15.077 -0.785 11.622 1.00 82.75 335 ARG A C 1
ATOM 2597 O O . ARG A 1 335 ? -15.863 -0.393 10.771 1.00 82.75 335 ARG A O 1
ATOM 2604 N N . SER A 1 336 ? -15.036 -0.249 12.838 1.00 82.06 336 SER A N 1
ATOM 2605 C CA . SER A 1 336 ? -15.810 0.942 13.214 1.00 82.06 336 SER A CA 1
ATOM 2606 C C . SER A 1 336 ? -15.098 2.255 12.866 1.00 82.06 336 SER A C 1
ATOM 2608 O O . SER A 1 336 ? -15.635 3.334 13.121 1.00 82.06 336 SER A O 1
ATOM 2610 N N . SER A 1 337 ? -13.904 2.185 12.271 1.00 86.19 337 SER A N 1
ATOM 2611 C CA . SER A 1 337 ? -13.129 3.347 11.844 1.00 86.19 337 SER A CA 1
ATOM 2612 C C . SER A 1 337 ? -13.340 3.661 10.359 1.00 86.19 337 SER A C 1
ATOM 2614 O O . SER A 1 337 ? -13.574 2.767 9.548 1.00 86.19 337 SER A O 1
ATOM 2616 N N . LEU A 1 338 ? -13.188 4.933 9.970 1.00 88.12 338 LEU A N 1
ATOM 2617 C CA . LEU A 1 338 ? -13.211 5.322 8.551 1.00 88.12 338 LEU A CA 1
ATOM 2618 C C . LEU A 1 338 ? -11.963 4.877 7.777 1.00 88.12 338 LEU A C 1
ATOM 2620 O O . LEU A 1 338 ? -11.937 4.986 6.551 1.00 88.12 338 LEU A O 1
ATOM 2624 N N . PHE A 1 339 ? -10.922 4.414 8.472 1.00 91.19 339 PHE A N 1
ATOM 2625 C CA . PHE A 1 339 ? -9.636 4.106 7.858 1.00 91.19 339 PHE A CA 1
ATOM 2626 C C . PHE A 1 339 ? -9.742 2.989 6.820 1.00 91.19 339 PHE A C 1
ATOM 2628 O O . PHE A 1 339 ? -9.281 3.178 5.700 1.00 91.19 339 PHE A O 1
ATOM 2635 N N . GLU A 1 340 ? -10.388 1.868 7.151 1.00 91.75 340 GLU A N 1
ATOM 2636 C CA . GLU A 1 340 ? -10.506 0.730 6.230 1.00 91.75 340 GLU A CA 1
ATOM 2637 C C . GLU A 1 340 ? -11.301 1.097 4.970 1.00 91.75 340 GLU A C 1
ATOM 2639 O O . GLU A 1 340 ? -10.884 0.781 3.858 1.00 91.75 340 GLU A O 1
ATOM 2644 N N . THR A 1 341 ? -12.396 1.849 5.128 1.00 93.25 341 THR A N 1
ATOM 2645 C CA . THR A 1 341 ? -13.185 2.347 3.992 1.00 93.25 341 THR A CA 1
ATOM 2646 C C . THR A 1 341 ? -12.359 3.272 3.097 1.00 93.25 341 THR A C 1
ATOM 2648 O O . THR A 1 341 ? -12.350 3.103 1.879 1.00 93.25 341 THR A O 1
ATOM 2651 N N . LEU A 1 342 ? -11.651 4.245 3.685 1.00 93.81 342 LEU A N 1
ATOM 2652 C CA . LEU A 1 342 ? -10.837 5.203 2.931 1.00 93.81 342 LEU A CA 1
ATOM 2653 C C . LEU A 1 342 ? -9.661 4.525 2.233 1.00 93.81 342 LEU A C 1
ATOM 2655 O O . LEU A 1 342 ? -9.420 4.802 1.062 1.00 93.81 342 LEU A O 1
ATOM 2659 N N . PHE A 1 343 ? -8.956 3.629 2.923 1.00 95.31 343 PHE A N 1
ATOM 2660 C CA . PHE A 1 343 ? -7.844 2.886 2.343 1.00 95.31 343 PHE A CA 1
ATOM 2661 C C . PHE A 1 343 ? -8.303 2.053 1.145 1.00 95.31 343 PHE A C 1
ATOM 2663 O O . PHE A 1 343 ? -7.729 2.186 0.069 1.00 95.31 343 PHE A O 1
ATOM 2670 N N . ASN A 1 344 ? -9.368 1.263 1.295 1.00 96.31 344 ASN A N 1
ATOM 2671 C CA . ASN A 1 344 ? -9.887 0.437 0.208 1.00 96.31 344 ASN A CA 1
ATOM 2672 C C . ASN A 1 344 ? -10.419 1.286 -0.964 1.00 96.31 344 ASN A C 1
ATOM 2674 O O . ASN A 1 344 ? -10.195 0.948 -2.123 1.00 96.31 344 ASN A O 1
ATOM 2678 N N . ALA A 1 345 ? -11.052 2.434 -0.696 1.00 96.62 345 ALA A N 1
ATOM 2679 C CA . ALA A 1 345 ? -11.479 3.355 -1.752 1.00 96.62 345 ALA A CA 1
ATOM 2680 C C . ALA A 1 345 ? -10.285 3.961 -2.514 1.00 96.62 345 ALA A C 1
ATOM 2682 O O . ALA A 1 345 ? -10.295 4.016 -3.745 1.00 96.62 345 ALA A O 1
ATOM 2683 N N . VAL A 1 346 ? -9.236 4.386 -1.800 1.00 96.56 346 VAL A N 1
ATOM 2684 C CA . VAL A 1 346 ? -7.996 4.895 -2.407 1.00 96.56 346 VAL A CA 1
ATOM 2685 C C . VAL A 1 346 ? -7.297 3.794 -3.203 1.00 96.56 346 VAL A C 1
ATOM 2687 O O . VAL A 1 346 ? -6.916 4.033 -4.346 1.00 96.56 346 VAL A O 1
ATOM 2690 N N . ALA A 1 347 ? -7.188 2.582 -2.653 1.00 97.00 347 ALA A N 1
ATOM 2691 C CA . ALA A 1 347 ? -6.620 1.425 -3.337 1.00 97.00 347 ALA A CA 1
ATOM 2692 C C . ALA A 1 347 ? -7.372 1.123 -4.641 1.00 97.00 347 ALA A C 1
ATOM 2694 O O . ALA A 1 347 ? -6.740 0.968 -5.684 1.00 97.00 347 ALA A O 1
ATOM 2695 N N . ALA A 1 348 ? -8.709 1.133 -4.621 1.00 98.00 348 ALA A N 1
ATOM 2696 C CA . ALA A 1 348 ? -9.526 0.936 -5.816 1.00 98.00 348 ALA A CA 1
ATOM 2697 C C . ALA A 1 348 ? -9.212 1.967 -6.915 1.00 98.00 348 ALA A C 1
ATOM 2699 O O . ALA A 1 348 ? -8.961 1.601 -8.064 1.00 98.00 348 ALA A O 1
ATOM 2700 N N . LEU A 1 349 ? -9.161 3.257 -6.561 1.00 97.69 349 LEU A N 1
ATOM 2701 C CA . LEU A 1 349 ? -8.835 4.338 -7.500 1.00 97.69 349 LEU A CA 1
ATOM 2702 C C . LEU A 1 349 ? -7.399 4.237 -8.040 1.00 97.69 349 LEU A C 1
ATOM 2704 O O . LEU A 1 349 ? -7.166 4.457 -9.234 1.00 97.69 349 LEU A O 1
ATOM 2708 N N . LEU A 1 350 ? -6.434 3.882 -7.187 1.00 96.69 350 LEU A N 1
ATOM 270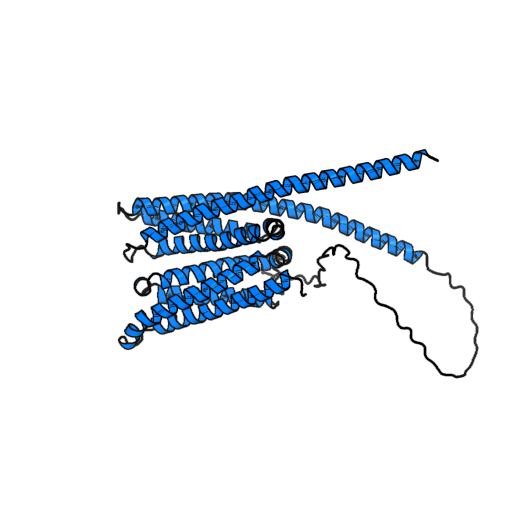9 C CA . LEU A 1 350 ? -5.046 3.668 -7.598 1.00 96.69 350 LEU A CA 1
ATOM 2710 C C . LEU A 1 350 ? -4.925 2.473 -8.547 1.00 96.69 350 LEU A C 1
ATOM 2712 O O . LEU A 1 350 ? -4.258 2.581 -9.575 1.00 96.69 350 LEU A O 1
ATOM 2716 N N . TYR A 1 351 ? -5.611 1.362 -8.274 1.00 98.12 351 TYR A N 1
ATOM 2717 C CA . TYR A 1 351 ? -5.630 0.210 -9.174 1.00 98.12 351 TYR A CA 1
ATOM 2718 C C . TYR A 1 351 ? -6.276 0.544 -10.517 1.00 98.12 351 TYR A C 1
ATOM 2720 O O . TYR A 1 351 ? -5.690 0.226 -11.550 1.00 98.12 351 TYR A O 1
ATOM 2728 N N . PHE A 1 352 ? -7.424 1.229 -10.551 1.00 98.25 352 PHE A N 1
ATOM 2729 C CA . PHE A 1 352 ? -8.050 1.607 -11.823 1.00 98.25 352 PHE A CA 1
ATOM 2730 C C . PHE A 1 352 ? -7.171 2.547 -12.652 1.00 98.25 352 PHE A C 1
ATOM 2732 O O . PHE A 1 352 ? -7.000 2.329 -13.855 1.00 98.25 352 PHE A O 1
ATOM 2739 N N . SER A 1 353 ? -6.581 3.564 -12.021 1.00 97.69 353 SER A N 1
ATOM 2740 C CA . SER A 1 353 ? -5.722 4.531 -12.713 1.00 97.69 353 SER A CA 1
ATOM 2741 C C . SER A 1 353 ? -4.421 3.898 -13.215 1.00 97.69 353 SER A C 1
ATOM 2743 O O . SER A 1 353 ? -4.102 4.012 -14.402 1.00 97.69 353 SER A O 1
ATOM 2745 N N . SER A 1 354 ? -3.701 3.170 -12.358 1.00 96.94 354 SER A N 1
ATOM 2746 C CA . SER A 1 354 ? -2.440 2.518 -12.726 1.00 96.94 354 SER A CA 1
ATOM 2747 C C . SER A 1 354 ? -2.632 1.393 -13.746 1.00 96.94 354 SER A C 1
ATOM 2749 O O . SER A 1 354 ? -1.856 1.307 -14.697 1.00 96.94 354 SER A O 1
ATOM 2751 N N . SER A 1 355 ? -3.690 0.582 -13.626 1.00 97.94 355 SER A N 1
ATOM 2752 C CA . SER A 1 355 ? -3.999 -0.479 -14.600 1.00 97.94 355 SER A CA 1
ATOM 2753 C C . SER A 1 355 ? -4.354 0.094 -15.968 1.00 97.94 355 SER A C 1
ATOM 2755 O O . SER A 1 355 ? -3.912 -0.434 -16.985 1.00 97.94 355 SER A O 1
ATOM 2757 N N . SER A 1 356 ? -5.116 1.193 -16.013 1.00 98.00 356 SER A N 1
ATOM 2758 C CA . SER A 1 356 ? -5.458 1.863 -17.276 1.00 98.00 356 SER A CA 1
ATOM 2759 C C . SER A 1 356 ? -4.210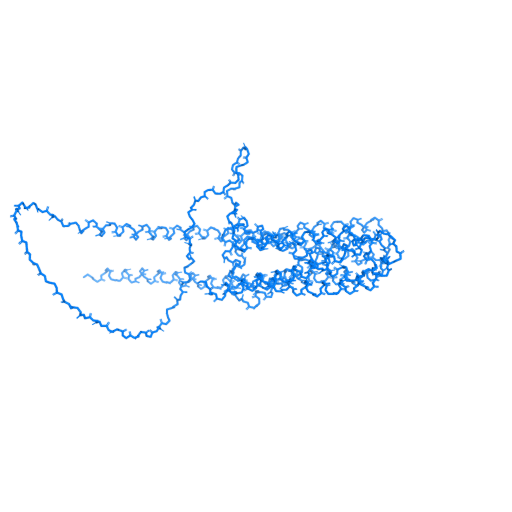 2.420 -17.962 1.00 98.00 356 SER A C 1
ATOM 2761 O O . SER A 1 356 ? -4.032 2.243 -19.169 1.00 98.00 356 SER A O 1
ATOM 2763 N N . TYR A 1 357 ? -3.311 3.039 -17.190 1.00 97.25 357 TYR A N 1
ATOM 2764 C CA . TYR A 1 357 ? -2.062 3.569 -17.729 1.00 97.25 357 TYR A CA 1
ATOM 2765 C C . TYR A 1 357 ? -1.116 2.456 -18.209 1.00 97.25 357 TYR A C 1
ATOM 2767 O O . TYR A 1 357 ? -0.560 2.548 -19.306 1.00 97.25 357 TYR A O 1
ATOM 2775 N N . LEU A 1 358 ? -0.987 1.371 -17.440 1.00 97.06 358 LEU A N 1
ATOM 2776 C CA . LEU A 1 358 ? -0.196 0.204 -17.831 1.00 97.06 358 LEU A CA 1
ATOM 2777 C C . LEU A 1 358 ? -0.781 -0.492 -19.068 1.00 97.06 358 LEU A C 1
ATOM 2779 O O . LEU A 1 358 ? -0.029 -0.866 -19.963 1.00 97.06 358 LEU A O 1
ATOM 2783 N N . SER A 1 359 ? -2.107 -0.614 -19.170 1.00 98.00 359 SER A N 1
ATOM 2784 C CA . SER A 1 359 ? -2.784 -1.176 -20.348 1.00 98.00 359 SER A CA 1
ATOM 2785 C C . SER A 1 359 ? -2.467 -0.394 -21.622 1.00 98.00 359 SER A C 1
ATOM 2787 O O . SER A 1 359 ? -2.132 -0.990 -22.651 1.00 98.00 359 SER A O 1
ATOM 2789 N N . TYR A 1 360 ? -2.500 0.941 -21.552 1.00 97.75 360 TYR A N 1
ATOM 2790 C CA . TYR A 1 360 ? -2.090 1.793 -22.667 1.00 97.75 360 TYR A CA 1
ATOM 2791 C C . TYR A 1 360 ? -0.633 1.520 -23.071 1.00 97.75 360 TYR A C 1
ATOM 2793 O O . TYR A 1 360 ? -0.361 1.235 -24.238 1.00 97.75 360 TYR A O 1
ATOM 2801 N N . ALA A 1 361 ? 0.296 1.520 -22.112 1.00 96.75 361 ALA A N 1
ATOM 2802 C CA . ALA A 1 361 ? 1.713 1.287 -22.384 1.00 96.75 361 ALA A CA 1
ATOM 2803 C C . ALA A 1 361 ? 1.990 -0.111 -22.968 1.00 96.75 361 ALA A C 1
ATOM 2805 O O . ALA A 1 361 ? 2.727 -0.241 -23.944 1.00 96.75 361 ALA A O 1
ATOM 2806 N N . VAL A 1 362 ? 1.367 -1.162 -22.432 1.00 97.00 362 VAL A N 1
ATOM 2807 C CA . VAL A 1 362 ? 1.524 -2.538 -22.933 1.00 97.00 362 VAL A CA 1
ATOM 2808 C C . VAL A 1 362 ? 1.013 -2.660 -24.374 1.00 97.00 362 VAL A C 1
ATOM 2810 O O . VAL A 1 362 ? 1.670 -3.278 -25.213 1.00 97.00 362 VAL A O 1
ATOM 2813 N N . ASN A 1 363 ? -0.122 -2.037 -24.699 1.00 97.06 363 ASN A N 1
ATOM 2814 C CA . ASN A 1 363 ? -0.695 -2.109 -26.044 1.00 97.06 363 ASN A CA 1
ATOM 2815 C C . ASN A 1 363 ? 0.035 -1.244 -27.076 1.00 97.06 363 ASN A C 1
ATOM 2817 O O . ASN A 1 363 ? 0.048 -1.604 -28.252 1.00 97.06 363 ASN A O 1
ATOM 2821 N N . VAL A 1 364 ? 0.641 -0.132 -26.662 1.00 97.00 364 VAL A N 1
ATOM 2822 C CA . VAL A 1 364 ? 1.414 0.734 -27.562 1.00 97.00 364 VAL A CA 1
ATOM 2823 C C . VAL A 1 364 ? 2.828 0.199 -27.766 1.00 97.00 364 VAL A C 1
ATOM 2825 O O . VAL A 1 364 ? 3.299 0.157 -28.900 1.00 97.00 364 VAL A O 1
ATOM 2828 N N . PHE A 1 365 ? 3.500 -0.239 -26.699 1.00 95.75 365 PHE A N 1
ATOM 2829 C CA . PHE A 1 365 ? 4.917 -0.597 -26.763 1.00 95.75 365 PHE A CA 1
ATOM 2830 C C . PHE A 1 365 ? 5.168 -2.096 -26.921 1.00 95.75 365 PHE A C 1
ATOM 2832 O O . PHE A 1 365 ? 5.977 -2.480 -27.755 1.00 95.75 365 PHE A O 1
ATOM 2839 N N . LEU A 1 366 ? 4.489 -2.967 -26.168 1.00 95.06 366 LEU A N 1
ATOM 2840 C CA . LEU A 1 366 ? 4.786 -4.410 -26.186 1.00 95.06 366 LEU A CA 1
ATOM 2841 C C . LEU A 1 366 ? 4.047 -5.152 -27.304 1.00 95.06 366 LEU A C 1
ATOM 2843 O O . LEU A 1 366 ? 4.551 -6.159 -27.801 1.00 95.06 366 LEU A O 1
ATOM 2847 N N . ARG A 1 367 ? 2.873 -4.669 -27.728 1.00 95.19 367 ARG A N 1
ATOM 2848 C CA . ARG A 1 367 ? 2.096 -5.308 -28.803 1.00 95.19 367 ARG A CA 1
ATOM 2849 C C . ARG A 1 367 ? 2.840 -5.339 -30.148 1.00 95.19 367 ARG A C 1
ATOM 2851 O O . ARG A 1 367 ? 2.831 -6.398 -30.772 1.00 95.19 367 ARG A O 1
ATOM 2858 N N . PRO A 1 368 ? 3.510 -4.262 -30.610 1.00 95.44 368 PRO A N 1
ATOM 2859 C CA . PRO A 1 368 ? 4.326 -4.339 -31.821 1.00 95.44 368 PRO A CA 1
ATOM 2860 C C . PRO A 1 368 ? 5.460 -5.367 -31.704 1.00 95.44 368 PRO A C 1
ATOM 2862 O O . PRO A 1 368 ? 5.676 -6.139 -32.634 1.00 95.44 368 PRO A O 1
ATOM 2865 N N . LEU A 1 369 ? 6.132 -5.440 -30.545 1.00 93.81 369 LEU A N 1
ATOM 2866 C CA . LEU A 1 369 ? 7.199 -6.420 -30.302 1.00 93.81 369 LEU A CA 1
ATOM 2867 C C . LEU A 1 369 ? 6.677 -7.863 -30.345 1.00 93.81 369 LEU A C 1
ATOM 2869 O O . LEU A 1 369 ? 7.355 -8.738 -30.883 1.00 93.81 369 LEU A O 1
ATOM 2873 N N . TYR A 1 370 ? 5.466 -8.092 -29.830 1.00 94.81 370 TYR A N 1
ATO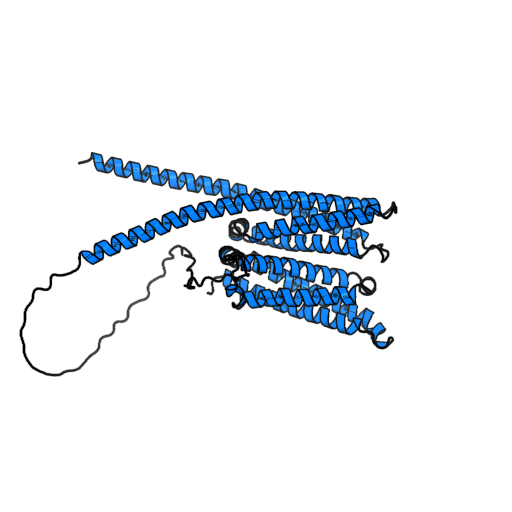M 2874 C CA . TYR A 1 370 ? 4.796 -9.391 -29.861 1.00 94.81 370 TYR A CA 1
ATOM 2875 C C . TYR A 1 370 ? 4.486 -9.876 -31.285 1.00 94.81 370 TYR A C 1
ATOM 2877 O O . TYR A 1 370 ? 4.571 -11.069 -31.553 1.00 94.81 370 TYR A O 1
ATOM 2885 N N . LEU A 1 371 ? 4.151 -8.968 -32.207 1.00 96.19 371 LEU A N 1
ATOM 2886 C CA . LEU A 1 371 ? 3.844 -9.329 -33.597 1.00 96.19 371 LEU A CA 1
ATOM 2887 C C . LEU A 1 371 ? 5.091 -9.683 -34.419 1.00 96.19 371 LEU A C 1
ATOM 2889 O O . LEU A 1 371 ? 4.983 -10.424 -35.391 1.00 96.19 371 LEU A O 1
ATOM 2893 N N . VAL A 1 372 ? 6.255 -9.145 -34.049 1.00 96.38 372 VAL A N 1
ATOM 2894 C CA . VAL A 1 372 ? 7.511 -9.336 -34.794 1.00 96.38 372 VAL A CA 1
ATOM 2895 C C . VAL A 1 372 ? 8.349 -10.476 -34.211 1.00 96.38 372 VAL A C 1
ATOM 2897 O O . VAL A 1 372 ? 9.018 -11.189 -34.957 1.00 96.38 372 VAL A O 1
ATOM 2900 N N . THR A 1 373 ? 8.317 -10.671 -32.890 1.00 93.88 373 THR A N 1
ATOM 2901 C CA . THR A 1 373 ? 9.167 -11.652 -32.202 1.00 93.88 373 THR A CA 1
ATOM 2902 C C . THR A 1 373 ? 8.375 -12.916 -31.855 1.00 93.88 373 THR A C 1
ATOM 2904 O O . THR A 1 373 ? 7.446 -12.842 -31.044 1.00 93.88 373 THR A O 1
ATOM 2907 N N . PRO A 1 374 ? 8.732 -14.098 -32.391 1.00 89.56 374 PRO A N 1
ATOM 2908 C CA . PRO A 1 374 ? 8.067 -15.338 -32.007 1.00 89.56 374 PRO A CA 1
ATOM 2909 C C . PRO A 1 374 ? 8.312 -15.653 -30.520 1.00 89.56 374 PRO A C 1
ATOM 2911 O O . PRO A 1 374 ? 9.395 -15.409 -29.993 1.00 89.56 374 PRO A O 1
ATOM 2914 N N . PHE A 1 375 ? 7.305 -16.217 -29.844 1.00 89.69 375 PHE A N 1
ATOM 2915 C CA . PHE A 1 375 ? 7.351 -16.620 -28.424 1.00 89.69 375 PHE A CA 1
ATOM 2916 C C . PHE A 1 375 ? 7.577 -15.491 -27.399 1.00 89.69 375 PHE A C 1
ATOM 2918 O O . PHE A 1 375 ? 8.074 -15.736 -26.299 1.00 89.69 375 PHE A O 1
ATOM 2925 N N . PHE A 1 376 ? 7.161 -14.257 -27.695 1.00 91.81 376 PHE A N 1
ATOM 2926 C CA . PHE A 1 376 ? 7.272 -13.139 -26.754 1.00 91.81 376 PHE A CA 1
ATOM 2927 C C . PHE A 1 376 ? 6.255 -13.232 -25.589 1.00 91.81 376 PHE A C 1
ATOM 2929 O O . PHE A 1 376 ? 5.163 -12.665 -25.638 1.00 91.81 376 PHE A O 1
ATOM 2936 N N . GLN A 1 377 ? 6.619 -13.946 -24.514 1.00 94.25 377 GLN A N 1
ATOM 2937 C CA . GLN A 1 377 ? 5.756 -14.226 -23.344 1.00 94.25 377 GLN A CA 1
ATOM 2938 C C . GLN A 1 377 ? 5.456 -13.003 -22.455 1.00 94.25 377 GLN A C 1
ATOM 2940 O O . GLN A 1 377 ? 4.544 -13.035 -21.631 1.00 94.25 377 GLN A O 1
ATOM 2945 N N . VAL A 1 378 ? 6.193 -11.902 -22.619 1.00 95.31 378 VAL A N 1
ATOM 2946 C CA . VAL A 1 378 ? 6.038 -10.702 -21.779 1.00 95.31 378 VAL A CA 1
ATOM 2947 C C . VAL A 1 378 ? 4.717 -9.986 -22.061 1.00 95.31 378 VAL A C 1
ATOM 2949 O O . VAL A 1 378 ? 4.056 -9.531 -21.130 1.00 95.31 378 VAL A O 1
ATOM 2952 N N . TYR A 1 379 ? 4.285 -9.921 -23.324 1.00 96.00 379 TYR A N 1
ATOM 2953 C CA . TYR A 1 379 ? 3.019 -9.283 -23.698 1.00 96.00 379 TYR A CA 1
ATOM 2954 C C . TYR A 1 379 ? 1.782 -9.923 -23.032 1.00 96.00 379 TYR A C 1
ATOM 2956 O O . TYR A 1 379 ? 1.031 -9.188 -22.380 1.00 96.00 379 TYR A O 1
ATOM 2964 N N . PRO A 1 380 ? 1.546 -11.250 -23.123 1.00 96.81 380 PRO A N 1
ATOM 2965 C CA . PRO A 1 380 ? 0.405 -11.871 -22.450 1.00 96.81 380 PRO A CA 1
ATOM 2966 C C . PRO A 1 380 ? 0.518 -11.803 -20.920 1.00 96.81 380 PRO A C 1
ATOM 2968 O O . PRO A 1 380 ? -0.492 -11.569 -20.257 1.00 96.81 380 PRO A O 1
ATOM 2971 N N . ALA A 1 381 ? 1.724 -11.919 -20.352 1.00 97.00 381 ALA A N 1
ATOM 2972 C CA . ALA A 1 381 ? 1.929 -11.788 -18.908 1.00 97.00 381 ALA A CA 1
ATOM 2973 C C . ALA A 1 381 ? 1.566 -10.381 -18.399 1.00 97.00 381 ALA A C 1
ATOM 2975 O O . ALA A 1 381 ? 0.774 -10.243 -17.468 1.00 97.00 381 ALA A O 1
ATOM 2976 N N . MET A 1 382 ? 2.067 -9.327 -19.049 1.00 97.06 382 MET A N 1
ATOM 2977 C CA . MET A 1 382 ? 1.745 -7.941 -18.685 1.00 97.06 382 MET A CA 1
ATOM 2978 C C . MET A 1 382 ? 0.286 -7.578 -18.988 1.00 97.06 382 MET A C 1
ATOM 2980 O O . MET A 1 382 ? -0.296 -6.733 -18.308 1.00 97.06 382 MET A O 1
ATOM 2984 N N . THR A 1 383 ? -0.328 -8.251 -19.964 1.00 97.62 383 THR A N 1
ATOM 2985 C CA . THR A 1 383 ? -1.770 -8.157 -20.210 1.00 97.62 383 THR A CA 1
ATOM 2986 C C . THR A 1 383 ? -2.579 -8.726 -19.051 1.00 97.62 383 THR A C 1
ATOM 2988 O O . THR A 1 383 ? -3.489 -8.065 -18.551 1.00 97.62 383 THR A O 1
ATOM 2991 N N . ALA A 1 384 ? -2.206 -9.907 -18.555 1.00 98.00 384 ALA A N 1
ATOM 2992 C CA . ALA A 1 384 ? -2.830 -10.486 -17.370 1.00 98.00 384 ALA A CA 1
ATOM 2993 C C . ALA A 1 384 ? -2.665 -9.578 -16.141 1.00 98.00 384 ALA A C 1
ATOM 2995 O O . ALA A 1 384 ? -3.620 -9.394 -15.393 1.00 98.00 384 ALA A O 1
ATOM 2996 N N . VAL A 1 385 ? -1.495 -8.959 -15.967 1.00 98.00 385 VAL A N 1
ATOM 2997 C CA . VAL A 1 385 ? -1.211 -8.031 -14.861 1.00 98.00 385 VAL A CA 1
ATOM 2998 C C . VAL A 1 385 ? -2.207 -6.873 -14.802 1.00 98.00 385 VAL A C 1
ATOM 3000 O O . VAL A 1 385 ? -2.822 -6.673 -13.756 1.00 98.00 385 VAL A O 1
ATOM 3003 N N . TYR A 1 386 ? -2.403 -6.110 -15.885 1.00 97.75 386 TYR A N 1
ATOM 3004 C CA . TYR A 1 386 ? -3.316 -4.962 -15.805 1.00 97.75 386 TYR A CA 1
ATOM 3005 C C . TYR A 1 386 ? -4.783 -5.402 -15.689 1.00 97.75 386 TYR A C 1
ATOM 3007 O O . TYR A 1 386 ? -5.576 -4.702 -15.065 1.00 97.75 386 TYR A O 1
ATOM 3015 N N . ILE A 1 387 ? -5.159 -6.569 -16.231 1.00 98.44 387 ILE A N 1
ATOM 3016 C CA . ILE A 1 387 ? -6.506 -7.134 -16.045 1.00 98.44 387 ILE A CA 1
ATOM 3017 C C . ILE A 1 387 ? -6.720 -7.520 -14.576 1.00 98.44 387 ILE A C 1
ATOM 3019 O O . ILE A 1 387 ? -7.736 -7.149 -13.989 1.00 98.44 387 ILE A O 1
ATOM 3023 N N . LEU A 1 388 ? -5.756 -8.209 -13.956 1.00 98.06 388 LEU A N 1
ATOM 3024 C CA . LEU A 1 388 ? -5.785 -8.532 -12.526 1.00 98.06 388 LEU A CA 1
ATOM 3025 C C . LEU A 1 388 ? -5.805 -7.267 -11.665 1.00 98.06 388 LEU A C 1
ATOM 3027 O O . LEU A 1 388 ? -6.523 -7.227 -10.670 1.00 98.06 388 LEU A O 1
ATOM 3031 N N . GLY A 1 389 ? -5.085 -6.221 -12.071 1.00 98.06 389 GLY A N 1
ATOM 3032 C CA . GLY A 1 389 ? -5.139 -4.904 -11.441 1.00 98.06 389 GLY A CA 1
ATOM 3033 C C . GLY A 1 389 ? -6.540 -4.283 -11.477 1.00 98.06 389 GLY A C 1
ATOM 3034 O O . GLY A 1 389 ? -7.018 -3.807 -10.451 1.00 98.06 389 GLY A O 1
ATOM 3035 N N . LEU A 1 390 ? -7.253 -4.355 -12.608 1.00 98.50 390 LEU A N 1
ATOM 3036 C CA . LEU A 1 390 ? -8.652 -3.907 -12.692 1.00 98.50 390 LEU A CA 1
ATOM 3037 C C . LEU A 1 390 ? -9.573 -4.733 -11.781 1.00 98.50 390 LEU A C 1
ATOM 3039 O O . LEU A 1 390 ? -10.431 -4.166 -11.104 1.00 98.50 390 LEU A O 1
ATOM 3043 N N . VAL A 1 391 ? -9.379 -6.055 -11.727 1.00 98.50 391 VAL A N 1
ATOM 3044 C CA . VAL A 1 391 ? -10.130 -6.948 -10.827 1.00 98.50 391 VAL A CA 1
ATOM 3045 C C . VAL A 1 391 ? -9.870 -6.595 -9.360 1.00 98.50 391 VAL A C 1
ATOM 3047 O O . VAL A 1 391 ? -10.820 -6.485 -8.588 1.00 98.50 391 VAL A O 1
ATOM 3050 N N . LEU A 1 392 ? -8.613 -6.357 -8.978 1.00 98.25 392 LEU A N 1
ATOM 3051 C CA . LEU A 1 392 ? -8.232 -5.878 -7.645 1.00 98.25 392 LEU A CA 1
ATOM 3052 C C . LEU A 1 392 ? -8.869 -4.523 -7.323 1.00 98.25 392 LEU A C 1
ATOM 3054 O O . LEU A 1 392 ? -9.339 -4.325 -6.206 1.00 98.25 392 LEU A O 1
ATOM 3058 N N . GLY A 1 393 ? -8.954 -3.619 -8.303 1.00 98.06 393 GLY A N 1
ATOM 3059 C CA . GLY A 1 393 ? -9.657 -2.345 -8.160 1.00 98.06 393 GLY A CA 1
ATOM 3060 C C . GLY A 1 393 ? -11.139 -2.521 -7.817 1.00 98.06 393 GLY A C 1
ATOM 3061 O O . GLY A 1 393 ? -11.640 -1.885 -6.889 1.00 98.06 393 GLY A O 1
ATOM 3062 N N . VAL A 1 394 ? -11.833 -3.437 -8.504 1.00 98.38 394 VAL A N 1
ATOM 3063 C CA . VAL A 1 394 ? -13.229 -3.792 -8.187 1.00 98.38 394 VAL A CA 1
ATOM 3064 C C . VAL A 1 394 ? -13.336 -4.435 -6.805 1.00 98.38 394 VAL A C 1
ATOM 3066 O O . VAL A 1 394 ? -14.244 -4.092 -6.050 1.00 98.38 394 VAL A O 1
ATOM 3069 N N . LEU A 1 395 ? -12.414 -5.337 -6.459 1.00 97.94 395 LEU A N 1
ATOM 3070 C CA . LEU A 1 395 ? -12.416 -6.046 -5.180 1.00 97.94 395 LEU A CA 1
ATOM 3071 C C . LEU A 1 395 ? -12.265 -5.064 -4.008 1.00 97.94 395 LEU A C 1
ATOM 3073 O O . LEU A 1 395 ? -13.126 -5.040 -3.131 1.00 97.94 395 LEU A O 1
ATOM 3077 N N . HIS A 1 396 ? -11.265 -4.180 -4.054 1.00 97.62 396 HIS A N 1
ATOM 3078 C CA . HIS A 1 396 ? -11.094 -3.127 -3.052 1.00 97.62 396 HIS A CA 1
ATOM 3079 C C . HIS A 1 396 ? -12.290 -2.165 -3.016 1.00 97.62 396 HIS A C 1
ATOM 3081 O O . HIS A 1 396 ? -12.716 -1.749 -1.941 1.00 97.62 396 HIS A O 1
ATOM 3087 N N . GLY A 1 397 ? -12.888 -1.833 -4.165 1.00 97.50 397 GLY A N 1
ATOM 3088 C CA . GLY A 1 397 ? -14.099 -1.008 -4.209 1.00 97.50 397 GLY A CA 1
ATOM 3089 C C . GLY A 1 397 ? -15.295 -1.675 -3.518 1.00 97.50 397 GLY A C 1
ATOM 3090 O O . GLY A 1 397 ? -16.040 -1.021 -2.785 1.00 97.50 397 GLY A O 1
ATOM 3091 N N . TYR A 1 398 ? -15.454 -2.987 -3.703 1.00 97.12 398 TYR A N 1
ATOM 3092 C CA . TYR A 1 398 ? -16.480 -3.778 -3.029 1.00 97.12 398 TYR A CA 1
ATOM 3093 C C . TYR A 1 398 ? -16.214 -3.898 -1.520 1.00 97.12 398 TYR A C 1
ATOM 3095 O O . TYR A 1 398 ? -17.140 -3.707 -0.728 1.00 97.12 398 TYR A O 1
ATOM 3103 N N . ASP A 1 399 ? -14.964 -4.127 -1.103 1.00 95.38 399 ASP A N 1
ATOM 3104 C CA . ASP A 1 399 ? -14.594 -4.155 0.321 1.00 95.38 399 ASP A CA 1
ATOM 3105 C C . ASP A 1 399 ? -14.810 -2.779 0.982 1.00 95.38 399 ASP A C 1
ATOM 3107 O O . ASP A 1 399 ? -15.348 -2.685 2.086 1.00 95.38 399 ASP A O 1
ATOM 3111 N N . ALA A 1 400 ? -14.509 -1.682 0.276 1.00 95.19 400 ALA A N 1
ATOM 3112 C CA . ALA A 1 400 ? -14.825 -0.326 0.732 1.00 95.19 400 ALA A CA 1
ATOM 3113 C C . ALA A 1 400 ? -16.335 -0.121 0.938 1.00 95.19 400 ALA A C 1
ATOM 3115 O O . ALA A 1 400 ? -16.746 0.469 1.939 1.00 95.19 400 ALA A O 1
ATOM 3116 N N . TYR A 1 401 ? -17.167 -0.619 0.018 1.00 94.62 401 TYR A N 1
ATOM 3117 C CA . TYR A 1 401 ? -18.624 -0.526 0.124 1.00 94.62 401 TYR A CA 1
ATOM 3118 C C . TYR A 1 401 ? -19.168 -1.291 1.340 1.00 94.62 401 TYR A C 1
ATOM 3120 O O . TYR A 1 401 ? -19.977 -0.745 2.097 1.00 94.62 401 TYR A O 1
ATOM 3128 N N . LEU A 1 402 ? -18.697 -2.521 1.570 1.00 92.81 402 LEU A N 1
ATOM 3129 C CA . LEU A 1 402 ? -19.096 -3.315 2.737 1.00 92.81 402 LEU A CA 1
ATOM 3130 C C . LEU A 1 402 ? -18.646 -2.661 4.051 1.00 92.81 402 LEU A C 1
ATOM 3132 O O . LEU A 1 402 ? -19.452 -2.523 4.976 1.00 92.81 402 LEU A O 1
ATOM 3136 N N . ALA A 1 403 ? -17.396 -2.194 4.114 1.00 90.50 403 ALA A N 1
ATOM 3137 C CA . ALA A 1 403 ? -16.870 -1.475 5.273 1.00 90.50 403 ALA A CA 1
ATOM 3138 C C . ALA A 1 403 ? -17.679 -0.197 5.564 1.00 90.50 403 ALA A C 1
ATOM 3140 O O . ALA A 1 403 ? -18.006 0.092 6.717 1.00 90.50 403 ALA A O 1
ATOM 3141 N N . TYR A 1 404 ? -18.085 0.534 4.521 1.00 90.50 404 TYR A N 1
ATOM 3142 C CA . TYR A 1 404 ? -18.925 1.722 4.662 1.00 90.50 404 TYR A CA 1
ATOM 3143 C C . TYR A 1 404 ? -20.326 1.401 5.206 1.00 90.50 404 TYR A C 1
ATOM 3145 O O . TYR A 1 404 ? -20.846 2.130 6.058 1.00 90.50 404 TYR A O 1
ATOM 3153 N N . GLY A 1 405 ? -20.940 0.305 4.748 1.00 88.62 405 GLY A N 1
ATOM 3154 C CA . GLY A 1 405 ? -22.230 -0.162 5.263 1.00 88.62 405 GLY A CA 1
ATOM 3155 C C . GLY A 1 405 ? -22.174 -0.465 6.762 1.00 88.62 405 GLY A C 1
ATOM 3156 O O . GLY A 1 405 ? -23.032 -0.013 7.528 1.00 88.62 405 GLY A O 1
ATOM 3157 N N . GLN A 1 406 ? -21.107 -1.140 7.190 1.00 85.62 406 GLN A N 1
ATOM 3158 C CA . GLN A 1 406 ? -20.863 -1.450 8.596 1.00 85.62 406 GLN A CA 1
ATOM 3159 C C . GLN A 1 406 ? -20.605 -0.193 9.436 1.00 85.62 406 GLN A C 1
ATOM 3161 O O . GLN A 1 406 ? -21.139 -0.075 10.540 1.00 85.62 406 GLN A O 1
ATOM 3166 N N . PHE A 1 407 ? -19.873 0.784 8.896 1.00 81.31 407 PHE A N 1
ATOM 3167 C CA . PHE A 1 407 ? -19.661 2.076 9.550 1.00 81.31 407 PHE A CA 1
ATOM 3168 C C . PHE A 1 407 ? -20.976 2.842 9.797 1.00 81.31 407 PHE A C 1
ATOM 3170 O O . PHE A 1 407 ? -21.127 3.481 10.840 1.00 81.31 407 PHE A O 1
ATOM 3177 N N . ARG A 1 408 ? -21.957 2.770 8.880 1.00 81.88 408 ARG A N 1
ATOM 3178 C CA . ARG A 1 408 ? -23.262 3.447 9.050 1.00 81.88 408 ARG A CA 1
ATOM 3179 C C . ARG A 1 408 ? -24.253 2.716 9.962 1.00 81.88 408 ARG A C 1
ATOM 3181 O O . ARG A 1 408 ? -25.268 3.314 10.317 1.00 81.88 408 ARG A O 1
ATOM 3188 N N . GLY A 1 409 ? -23.981 1.475 10.363 1.00 68.94 409 GLY A N 1
ATOM 3189 C CA . GLY A 1 409 ? -24.823 0.735 11.307 1.00 68.94 409 GLY A CA 1
ATOM 3190 C C . GLY A 1 409 ? -26.083 0.094 10.710 1.00 68.94 409 GLY A C 1
ATOM 3191 O O . GLY A 1 409 ? -27.044 -0.114 11.447 1.00 68.94 409 GLY A O 1
ATOM 3192 N N . TYR A 1 410 ? -26.093 -0.236 9.412 1.00 46.50 410 TYR A N 1
ATOM 3193 C CA . TYR A 1 410 ? -27.087 -1.156 8.828 1.00 46.50 410 TYR A CA 1
ATOM 3194 C C . TYR A 1 410 ? -26.650 -2.616 9.044 1.00 46.50 410 TYR A C 1
ATOM 3196 O O . TYR A 1 410 ? -26.342 -3.323 8.085 1.00 46.50 410 TYR A O 1
ATOM 3204 N N . GLY A 1 411 ? -26.559 -3.025 10.313 1.00 43.59 411 GLY A N 1
ATOM 3205 C CA . GLY A 1 411 ? -26.318 -4.405 10.745 1.00 43.59 411 GLY A CA 1
ATOM 3206 C C . GLY A 1 411 ? -27.506 -4.938 11.520 1.00 43.59 411 GLY A C 1
ATOM 3207 O O . GLY A 1 411 ? -27.915 -4.235 12.476 1.00 43.59 411 GLY A O 1
#

Secondary structure (DSSP, 8-state):
--HHHHHHHHHHHHHHHHHHHHHHHHHHHHHHHHHHHHHHHHHHHHHHHHHHHHHHHHHTT--GGGHHHHHHHHHHHHHHHHHHHHHHHHHHH-HHHHHHHTTSHHHHHHHHHHHHHHHHHHHHHHHHHHH---HHHHHHHHHHHHHHHHHHHHHHHHHHHHHHHHHHHHHHHHHHHHHHHHHHHHHHHHHHHHHTT------------------------------------------------------BTTB-TTTT--GGGGGSHHHHHHHHHHHHHHHHHHHIIIIIGGGHHHHTHHHHHHHHHHHHHHHHHHHHHHHHHH-HHHHHHHHTSHHHHHHHHHHHHHHHHHHHHHHHHIIIIIHHHHHHSTT-THHHHHHHHHHHHHHHHHHHHHHHHHHHHHHHT--

InterPro domains:
  IPR008253 Marvel domain [PF01284] (37-161)
  IPR008253 Marvel domain [PS51225] (32-167)
  IPR008253 Marvel domain [PS51225] (265-408)
  IPR050578 MARVEL domain-containing and chemokine-like factor proteins [PTHR22776] (248-409)

Foldseek 3Di:
DPVVVVVVVVVVVVVVVVVVVVVVVCVVVLVVVLVVVLVLLVVLLVLLVLLLVLLVVVVVPDDLPPCVLSLLLNLLSLLSNLLSVLLNVLCVVDVLQSSQQLLACLQLLSLVVSLVSLCVSLVSLVVVLVVDPDPPCSVSSPVSSVSSNVSSVSSVVSNVVSVVSNVVVVVVVVVVCVVVVVVVVVVVVVVVVVVVVPDDDDDDDDDDDDDDDDDDDDDDDDDDDDDDDDDDPPPPPVPPPDDDPDQPFDDDPPDSPPSQFDCVCCVDPLVVLLVCLLVLLVLLLVLLVVQVSVVCVQLDVLSSLLNSLSSSSNVSSVSVSVSVRRDVSNVVSVLLTCSLLSSLLVSLVSLVVSLVSLVVSLVVGVVVVPVVDPPSPSSVSSVVSSVSSNVSSVSSNVSSVVSVCVNVPPD

pLDDT: mean 75.41, std 21.61, range [29.73, 98.5]

Radius of gyration: 30.78 Å; chains: 1; bounding box: 100×54×98 Å